Protein AF-A0A6C0LCC0-F1 (afdb_monomer)

Foldseek 3Di:
DPDQQLQFAQAADDAQCLLVSQLCCLQQAWDQNLVVLVVLLVPDDCLFPLSVVSVCCNPPRGGADPPNLVSVVSCVQVPSQVSLCLVCLQPCFLSVDNSLPDNHYDHNLLPNVVVCLQSPFQEFEWEDDPLWIFRDLSVAKTWDPVPPDPDPDTDIDGDDDDLVVNVVSVPDGQKYKYWYDHDDPPPDDPSRTDDCPALVSQCSVVDQWGARPNFIKGQAKKKWWFALDPPQHIGIWMWGDDPNFIWIHRSAFLQDQDVVVPVPPDDVVCLVVQQEWEWDADPNAIWIAGPNPRDTHRDRDDSRDYPGYPDGRGQGTEGDRADLQDWQKWWADNNVSYTCSDPPDDVVVVCVVPVNTGMITSPDHIMMTMIGGPPDDDPVPPPDDPDPPPDDDDEPPQWDQRSNPRDTDGSCSSPPDDPDDDDPPDPPAPPQWDQDPVPRDTDGPVVVCVVSDDDDPDDDDDDDDDDDQDDDPPQWDQDPVPRDTDGPVVVVVVVVVVVD

Structure (mmCIF, N/CA/C/O backbone):
data_AF-A0A6C0LCC0-F1
#
_entry.id   AF-A0A6C0LCC0-F1
#
loop_
_atom_site.group_PDB
_atom_site.id
_atom_site.type_symbol
_atom_site.label_atom_id
_atom_site.label_alt_id
_atom_site.label_comp_id
_atom_site.label_asym_id
_atom_site.label_entity_id
_atom_site.label_seq_id
_atom_site.pdbx_PDB_ins_code
_atom_site.Cartn_x
_atom_site.Cartn_y
_atom_site.Cartn_z
_atom_site.occupancy
_atom_site.B_iso_or_equiv
_atom_site.auth_seq_id
_atom_site.auth_comp_id
_atom_site.auth_asym_id
_atom_site.auth_atom_id
_atom_site.pdbx_PDB_model_num
ATOM 1 N N . MET A 1 1 ? -13.113 -14.732 -23.086 1.00 36.09 1 MET A N 1
ATOM 2 C CA . MET A 1 1 ? -12.858 -13.287 -22.854 1.00 36.09 1 MET A CA 1
ATOM 3 C C . MET A 1 1 ? -11.711 -13.160 -21.862 1.00 36.09 1 MET A C 1
ATOM 5 O O . MET A 1 1 ? -11.847 -13.731 -20.789 1.00 36.09 1 MET A O 1
ATOM 9 N N . LYS A 1 2 ? -10.608 -12.465 -22.192 1.00 43.12 2 LYS A N 1
ATOM 10 C CA . LYS A 1 2 ? -9.570 -12.116 -21.194 1.00 43.12 2 LYS A CA 1
ATOM 11 C C . LYS A 1 2 ? -10.245 -11.460 -19.985 1.00 43.12 2 LYS A C 1
ATOM 13 O O . LYS A 1 2 ? -11.150 -10.639 -20.181 1.00 43.12 2 LYS A O 1
ATOM 18 N N . ASP A 1 3 ? -9.865 -11.841 -18.766 1.00 54.22 3 ASP A N 1
ATOM 19 C CA . ASP A 1 3 ? -10.411 -11.198 -17.572 1.00 54.22 3 ASP A CA 1
ATOM 20 C C . ASP A 1 3 ? -10.102 -9.693 -17.672 1.00 54.22 3 ASP A C 1
ATOM 22 O O . ASP A 1 3 ? -8.995 -9.289 -18.027 1.00 54.22 3 ASP A O 1
ATOM 26 N N . LYS A 1 4 ? -11.081 -8.824 -17.382 1.00 70.31 4 LYS A N 1
ATOM 27 C CA . LYS A 1 4 ? -10.839 -7.368 -17.393 1.00 70.31 4 LYS A CA 1
ATOM 28 C C . LYS A 1 4 ? -9.753 -6.979 -16.375 1.00 70.31 4 LYS A C 1
ATOM 30 O O . LYS A 1 4 ? -9.192 -5.895 -16.497 1.00 70.31 4 LYS A O 1
ATOM 35 N N . CYS A 1 5 ? -9.464 -7.840 -15.397 1.00 81.12 5 CYS A N 1
ATOM 36 C CA . CYS A 1 5 ? -8.416 -7.637 -14.402 1.00 81.12 5 CYS A CA 1
ATOM 37 C C . CYS A 1 5 ? -6.986 -7.708 -14.965 1.00 81.12 5 CYS A C 1
ATOM 39 O O . CYS A 1 5 ? -6.127 -6.980 -14.471 1.00 81.12 5 CYS A O 1
ATOM 41 N N . ASP A 1 6 ? -6.750 -8.445 -16.058 1.00 72.88 6 ASP A N 1
ATOM 42 C CA . ASP A 1 6 ? -5.450 -8.470 -16.759 1.00 72.88 6 ASP A CA 1
ATOM 43 C C . ASP A 1 6 ? -5.107 -7.096 -17.366 1.00 72.88 6 ASP A C 1
ATOM 45 O O . ASP A 1 6 ? -3.946 -6.742 -17.576 1.00 72.88 6 ASP A O 1
ATOM 49 N N . ASN A 1 7 ? -6.139 -6.282 -17.612 1.00 76.50 7 ASN A N 1
ATOM 50 C CA . ASN A 1 7 ? -6.012 -4.923 -18.122 1.00 76.50 7 ASN A CA 1
ATOM 51 C C . ASN A 1 7 ? -5.883 -3.874 -17.015 1.00 76.50 7 ASN A C 1
ATOM 53 O O . ASN A 1 7 ? -5.817 -2.690 -17.334 1.00 76.50 7 ASN A O 1
ATOM 57 N N . VAL A 1 8 ? -5.876 -4.232 -15.729 1.00 85.81 8 VAL A N 1
ATOM 58 C CA . VAL A 1 8 ? -5.634 -3.237 -14.675 1.00 85.81 8 VAL A CA 1
ATOM 59 C C . VAL A 1 8 ? -4.218 -2.684 -14.822 1.00 85.81 8 VAL A C 1
ATOM 61 O O . VAL A 1 8 ? -3.247 -3.422 -14.993 1.00 85.81 8 VAL A O 1
ATOM 64 N N . ILE A 1 9 ? -4.086 -1.359 -14.765 1.00 84.56 9 ILE A N 1
ATOM 65 C CA . ILE A 1 9 ? -2.783 -0.708 -14.846 1.00 84.56 9 ILE A CA 1
ATOM 66 C C . ILE A 1 9 ? -1.973 -1.058 -13.600 1.00 84.56 9 ILE A C 1
ATOM 68 O O . ILE A 1 9 ? -2.367 -0.779 -12.470 1.00 84.56 9 ILE A O 1
ATOM 72 N N . THR A 1 10 ? -0.787 -1.608 -13.820 1.00 85.50 10 THR A N 1
ATOM 73 C CA . THR A 1 10 ? 0.235 -1.770 -12.791 1.00 85.50 10 THR A CA 1
ATOM 74 C C . THR A 1 10 ? 1.180 -0.582 -12.801 1.00 85.50 10 THR A C 1
ATOM 76 O O . THR A 1 10 ? 1.552 -0.071 -13.856 1.00 85.50 10 THR A O 1
ATOM 79 N N . LEU A 1 11 ? 1.565 -0.107 -11.618 1.00 87.12 11 LEU A N 1
ATOM 80 C CA . LEU A 1 11 ? 2.478 1.024 -11.493 1.00 87.12 11 LEU A CA 1
ATOM 81 C C . LEU A 1 11 ? 3.928 0.578 -11.694 1.00 87.12 11 LEU A C 1
ATOM 83 O O . LEU A 1 11 ? 4.377 -0.416 -11.140 1.00 87.12 11 LEU A O 1
ATOM 87 N N . LYS A 1 12 ? 4.709 1.346 -12.443 1.00 79.25 12 LYS A N 1
ATOM 88 C CA . LYS A 1 12 ? 6.151 1.115 -12.530 1.00 79.25 12 LYS A CA 1
ATOM 89 C C . LYS A 1 12 ? 6.853 1.639 -11.282 1.00 79.25 12 LYS A C 1
ATOM 91 O O . LYS A 1 12 ? 6.587 2.760 -10.834 1.00 79.25 12 LYS A O 1
ATOM 96 N N . GLN A 1 13 ? 7.759 0.847 -10.716 1.00 77.62 13 GLN A N 1
ATOM 97 C CA . GLN A 1 13 ? 8.659 1.337 -9.680 1.00 77.62 13 GLN A CA 1
ATOM 98 C C . GLN A 1 13 ? 9.758 2.208 -10.285 1.00 77.62 13 GLN A C 1
ATOM 100 O O . GLN A 1 13 ? 10.391 1.857 -11.278 1.00 77.62 13 GLN A O 1
ATOM 105 N N . TYR A 1 14 ? 10.024 3.323 -9.612 1.00 70.25 14 TYR A N 1
ATOM 106 C CA . TYR A 1 14 ? 11.145 4.206 -9.893 1.00 70.25 14 TYR A CA 1
ATOM 107 C C . TYR A 1 14 ? 11.993 4.358 -8.627 1.00 70.25 14 TYR A C 1
ATOM 109 O O . TYR A 1 14 ? 11.466 4.610 -7.544 1.00 70.25 14 TYR A O 1
ATOM 117 N N . GLY A 1 15 ? 13.303 4.122 -8.726 1.00 72.31 15 GLY A N 1
ATOM 118 C CA . GLY A 1 15 ? 14.203 4.202 -7.573 1.00 72.31 15 GLY A CA 1
ATOM 119 C C . GLY A 1 15 ? 13.712 3.408 -6.339 1.00 72.31 15 GLY A C 1
ATOM 120 O O . GLY A 1 15 ? 13.096 2.345 -6.479 1.00 72.31 15 GLY A O 1
ATOM 121 N N . PRO A 1 16 ? 13.952 3.903 -5.109 1.00 79.56 16 PRO A N 1
ATOM 122 C CA . PRO A 1 16 ? 13.599 3.220 -3.861 1.00 79.56 16 PRO A CA 1
ATOM 123 C C . PRO A 1 16 ? 12.143 3.494 -3.418 1.00 79.56 16 PRO A C 1
ATOM 125 O O . PRO A 1 16 ? 11.884 3.820 -2.255 1.00 79.56 16 PRO A O 1
ATOM 128 N N . THR A 1 17 ? 11.178 3.411 -4.342 1.00 87.06 17 THR A N 1
ATOM 129 C CA . THR A 1 17 ? 9.757 3.729 -4.079 1.00 87.06 17 THR A CA 1
ATOM 130 C C . THR A 1 17 ? 8.832 2.516 -3.984 1.00 87.06 17 THR A C 1
ATOM 132 O O . THR A 1 17 ? 7.634 2.707 -3.795 1.00 87.06 17 THR A O 1
ATOM 135 N N . CYS A 1 18 ? 9.355 1.282 -4.018 1.00 90.56 18 CYS A N 1
ATOM 136 C CA . CYS A 1 18 ? 8.565 0.042 -3.918 1.00 90.56 18 CYS A CA 1
ATOM 137 C C . CYS A 1 18 ? 7.490 0.080 -2.817 1.00 90.56 18 CYS A C 1
ATOM 139 O O . CYS A 1 18 ? 6.323 -0.207 -3.063 1.00 90.56 18 CYS A O 1
ATOM 141 N N . TRP A 1 19 ? 7.870 0.542 -1.625 1.00 93.50 19 TRP A N 1
ATOM 142 C CA . TRP A 1 19 ? 7.002 0.707 -0.459 1.00 93.50 19 TRP A CA 1
ATOM 143 C C . TRP A 1 19 ? 5.827 1.667 -0.672 1.00 93.50 19 TRP A C 1
ATOM 145 O O . TRP A 1 19 ? 4.799 1.537 -0.016 1.00 93.50 19 TRP A O 1
ATOM 155 N N . PHE A 1 20 ? 5.986 2.676 -1.528 1.00 95.81 20 PHE A N 1
ATOM 156 C CA . PHE A 1 20 ? 4.935 3.638 -1.833 1.00 95.81 20 PHE A CA 1
ATOM 157 C C . PHE A 1 20 ? 4.087 3.156 -3.004 1.00 95.81 20 PHE A C 1
ATOM 159 O O . PHE A 1 20 ? 2.871 3.326 -2.988 1.00 95.81 20 PHE A O 1
ATOM 166 N N . ASN A 1 21 ? 4.700 2.492 -3.981 1.00 94.94 21 ASN A N 1
ATOM 167 C CA . ASN A 1 21 ? 3.979 1.827 -5.054 1.00 94.94 21 ASN A CA 1
ATOM 168 C C . ASN A 1 21 ? 3.008 0.769 -4.521 1.00 94.94 21 ASN A C 1
ATOM 170 O O . ASN A 1 21 ? 1.853 0.755 -4.937 1.00 94.94 21 ASN A O 1
ATOM 174 N N . SER A 1 22 ? 3.441 -0.072 -3.575 1.00 97.25 22 SER A N 1
ATOM 175 C CA . SER A 1 22 ? 2.567 -1.069 -2.947 1.00 97.25 22 SER A CA 1
ATOM 176 C C . SER A 1 22 ? 1.389 -0.418 -2.213 1.00 97.25 22 SER A C 1
ATOM 178 O O . SER A 1 22 ? 0.264 -0.901 -2.320 1.00 97.25 22 SER A O 1
ATOM 180 N N . ILE A 1 23 ? 1.601 0.740 -1.567 1.00 98.44 23 ILE A N 1
ATOM 181 C CA . ILE A 1 23 ? 0.514 1.559 -1.002 1.00 98.44 23 ILE A CA 1
ATOM 182 C C . ILE A 1 23 ? -0.441 2.034 -2.094 1.00 98.44 23 ILE A C 1
ATOM 184 O O . ILE A 1 23 ? -1.647 1.908 -1.926 1.00 98.44 23 ILE A O 1
ATOM 188 N N . LEU A 1 24 ? 0.059 2.602 -3.194 1.00 97.81 24 LEU A N 1
ATOM 189 C CA . LEU A 1 24 ? -0.808 3.100 -4.264 1.00 97.81 24 LEU A CA 1
ATOM 190 C C . LEU A 1 24 ? -1.657 1.976 -4.868 1.00 97.81 24 LEU A C 1
ATOM 192 O O . LEU A 1 24 ? -2.845 2.193 -5.092 1.00 97.81 24 LEU A O 1
ATOM 196 N N . MET A 1 25 ? -1.082 0.788 -5.068 1.00 97.62 25 MET A N 1
ATOM 197 C CA . MET A 1 25 ? -1.811 -0.378 -5.575 1.00 97.62 25 MET A CA 1
ATOM 198 C C . MET A 1 25 ? -2.882 -0.856 -4.593 1.00 97.62 25 MET A C 1
ATOM 200 O O . MET A 1 25 ? -4.041 -0.988 -4.977 1.00 97.62 25 MET A O 1
ATOM 204 N N . ALA A 1 26 ? -2.536 -1.025 -3.316 1.00 98.38 26 ALA A N 1
ATOM 205 C CA . ALA A 1 26 ? -3.500 -1.434 -2.298 1.00 98.38 26 ALA A CA 1
ATOM 206 C C . ALA A 1 26 ? -4.643 -0.413 -2.132 1.00 98.38 26 ALA A C 1
ATOM 208 O O . ALA A 1 26 ? -5.805 -0.782 -2.046 1.00 98.38 26 ALA A O 1
ATOM 209 N N . VAL A 1 27 ? -4.323 0.885 -2.138 1.00 98.25 27 VAL A N 1
ATOM 210 C CA . VAL A 1 27 ? -5.282 1.955 -1.829 1.00 98.25 27 VAL A CA 1
ATOM 211 C C . VAL A 1 27 ? -6.156 2.343 -3.028 1.00 98.25 27 VAL A C 1
ATOM 213 O O . VAL A 1 27 ? -7.341 2.604 -2.850 1.00 98.25 27 VAL A O 1
ATOM 216 N N . LEU A 1 28 ? -5.595 2.453 -4.240 1.00 97.44 28 LEU A N 1
ATOM 217 C CA . LEU A 1 28 ? -6.297 3.026 -5.405 1.00 97.44 28 LEU A CA 1
ATOM 218 C C . LEU A 1 28 ? -6.806 1.979 -6.409 1.00 97.44 28 LEU A C 1
ATOM 220 O O . LEU A 1 28 ? -7.684 2.308 -7.218 1.00 97.44 28 LEU A O 1
ATOM 224 N N . TYR A 1 29 ? -6.248 0.763 -6.381 1.00 96.56 29 TYR A N 1
ATOM 225 C CA . TYR A 1 29 ? -6.509 -0.277 -7.383 1.00 96.56 29 TYR A CA 1
ATOM 226 C C . TYR A 1 29 ? -7.214 -1.516 -6.822 1.00 96.56 29 TYR A C 1
ATOM 228 O O . TYR A 1 29 ? -7.950 -2.146 -7.574 1.00 96.56 29 TYR A O 1
ATOM 236 N N . SER A 1 30 ? -7.051 -1.851 -5.539 1.00 97.50 30 SER A N 1
ATOM 237 C CA . SER A 1 30 ? -7.805 -2.960 -4.938 1.00 97.50 30 SER A CA 1
ATOM 238 C C . SER A 1 30 ? -9.295 -2.628 -4.818 1.00 97.50 30 SER A C 1
ATOM 240 O O . SER A 1 30 ? -9.642 -1.487 -4.501 1.00 97.50 30 SER A O 1
ATOM 242 N N . ASP A 1 31 ? -10.160 -3.606 -5.090 1.00 94.62 31 ASP A N 1
ATOM 243 C CA . ASP A 1 31 ? -11.609 -3.439 -5.262 1.00 94.62 31 ASP A CA 1
ATOM 244 C C . ASP A 1 31 ? -12.294 -2.564 -4.204 1.00 94.62 31 ASP A C 1
ATOM 246 O O . ASP A 1 31 ? -12.880 -1.530 -4.536 1.00 94.62 31 ASP A O 1
ATOM 250 N N . GLU A 1 32 ? -12.259 -2.960 -2.933 1.00 97.06 32 GLU A N 1
ATOM 251 C CA . GLU A 1 32 ? -13.067 -2.325 -1.889 1.00 97.06 32 GLU A CA 1
ATOM 252 C C . GLU A 1 32 ? -12.487 -0.976 -1.478 1.00 97.06 32 GLU A C 1
ATOM 254 O O . GLU A 1 32 ? -13.218 0.009 -1.327 1.00 97.06 32 GLU A O 1
ATOM 259 N N . SER A 1 33 ? -11.158 -0.882 -1.404 1.00 98.06 33 SER A N 1
ATOM 260 C CA . SER A 1 33 ? -10.467 0.392 -1.176 1.00 98.06 33 SER A CA 1
ATOM 261 C C . SER A 1 33 ? -10.805 1.401 -2.269 1.00 98.06 33 SER A C 1
ATOM 263 O O . SER A 1 33 ? -11.148 2.556 -1.998 1.00 98.06 33 SER A O 1
ATOM 265 N N . ARG A 1 34 ? -10.799 0.949 -3.523 1.00 96.75 34 ARG A N 1
ATOM 266 C CA . ARG A 1 34 ? -11.161 1.753 -4.685 1.00 96.75 34 ARG A CA 1
ATOM 267 C C . ARG A 1 34 ? -12.626 2.188 -4.654 1.00 96.75 34 ARG A C 1
ATOM 269 O O . ARG A 1 34 ? -12.894 3.374 -4.861 1.00 96.75 34 ARG A O 1
ATOM 276 N N . LYS A 1 35 ? -13.569 1.278 -4.378 1.00 95.94 35 LYS A N 1
ATOM 277 C CA . LYS A 1 35 ? -15.008 1.586 -4.241 1.00 95.94 35 LYS A CA 1
ATOM 278 C C . LYS A 1 35 ? -15.245 2.641 -3.157 1.00 95.94 35 LYS A C 1
ATOM 280 O O . LYS A 1 35 ? -15.912 3.651 -3.409 1.00 95.94 35 LYS A O 1
ATOM 285 N N . LEU A 1 36 ? -14.631 2.464 -1.985 1.00 97.31 36 LEU A N 1
ATOM 286 C CA . LEU A 1 36 ? -14.666 3.431 -0.888 1.00 97.31 36 LEU A CA 1
ATOM 287 C C . LEU A 1 36 ? -14.167 4.806 -1.350 1.00 97.31 36 LEU A C 1
ATOM 289 O O . LEU A 1 36 ? -14.837 5.824 -1.144 1.00 97.31 36 LEU A O 1
ATOM 293 N N . LEU A 1 37 ? -13.001 4.859 -1.993 1.00 97.44 37 LEU A N 1
ATOM 294 C CA . LEU A 1 37 ? -12.388 6.123 -2.387 1.00 97.44 37 LEU A CA 1
ATOM 295 C C . LEU A 1 37 ? -13.106 6.816 -3.543 1.00 97.44 37 LEU A C 1
ATOM 297 O O . LEU A 1 37 ? -13.138 8.042 -3.545 1.00 97.44 37 LEU A O 1
ATOM 301 N N . LEU A 1 38 ? -13.744 6.090 -4.465 1.00 95.94 38 LEU A N 1
ATOM 302 C CA . LEU A 1 38 ? -14.603 6.684 -5.499 1.00 95.94 38 LEU A CA 1
ATOM 303 C C . LEU A 1 38 ? -15.810 7.406 -4.878 1.00 95.94 38 LEU A C 1
ATOM 305 O O . LEU A 1 38 ? -16.223 8.466 -5.348 1.00 95.94 38 LEU A O 1
ATOM 309 N N . LYS A 1 39 ? -16.357 6.889 -3.768 1.00 95.44 39 LYS A N 1
ATOM 310 C CA . LYS A 1 39 ? -17.403 7.592 -3.006 1.00 95.44 39 LYS A CA 1
ATOM 311 C C . LYS A 1 39 ? -16.845 8.845 -2.323 1.00 95.44 39 LYS A C 1
ATOM 313 O O . LYS A 1 39 ? -17.472 9.904 -2.378 1.00 95.44 39 LYS A O 1
ATOM 318 N N . LYS A 1 40 ? -15.673 8.747 -1.685 1.00 95.12 40 LYS A N 1
ATOM 319 C CA . LYS A 1 40 ? -15.051 9.870 -0.955 1.00 95.12 40 LYS A CA 1
ATOM 320 C C . LYS A 1 40 ? -14.512 10.959 -1.900 1.00 95.12 40 LYS A C 1
ATOM 322 O O . LYS A 1 40 ? -14.563 12.137 -1.539 1.00 95.12 40 LYS A O 1
ATOM 327 N N . SER A 1 41 ? -14.072 10.606 -3.114 1.00 94.94 41 SER A N 1
ATOM 328 C CA . SER A 1 41 ? -13.473 11.527 -4.098 1.00 94.94 41 SER A CA 1
ATOM 329 C C . SER A 1 41 ? -14.426 12.607 -4.607 1.00 94.94 41 SER A C 1
ATOM 331 O O . SER A 1 41 ? -13.982 13.662 -5.076 1.00 94.94 41 SER A O 1
ATOM 333 N N . LYS A 1 42 ? -15.739 12.400 -4.452 1.00 93.25 42 LYS A N 1
ATOM 334 C CA . LYS A 1 42 ? -16.774 13.408 -4.727 1.00 93.25 42 LYS A CA 1
ATOM 335 C C . LYS A 1 42 ? -16.580 14.683 -3.901 1.00 93.25 42 LYS A C 1
ATOM 337 O O . LYS A 1 42 ? -16.867 15.765 -4.393 1.00 93.25 42 LYS A O 1
ATOM 342 N N . LYS A 1 43 ? -16.034 14.566 -2.684 1.00 91.81 43 LYS A N 1
ATOM 343 C CA . LYS A 1 43 ? -15.774 15.698 -1.775 1.00 91.81 43 LYS A CA 1
ATOM 344 C C . LYS A 1 43 ? -14.347 16.256 -1.881 1.00 91.81 43 LYS A C 1
ATOM 346 O O . LYS A 1 43 ? -13.991 17.168 -1.138 1.00 91.81 43 LYS A O 1
ATOM 351 N N . TRP A 1 44 ? -13.489 15.699 -2.740 1.00 91.00 44 TRP A N 1
ATOM 352 C CA . TRP A 1 44 ? -12.103 16.163 -2.848 1.00 91.00 44 TRP A CA 1
ATOM 353 C C . TRP A 1 44 ? -12.014 17.487 -3.608 1.00 91.00 44 TRP A C 1
ATOM 355 O O . TRP A 1 44 ? -12.645 17.678 -4.646 1.00 91.00 44 TRP A O 1
ATOM 365 N N . ASN A 1 45 ? -11.172 18.394 -3.113 1.00 85.38 45 ASN A N 1
ATOM 366 C CA . ASN A 1 45 ? -10.976 19.694 -3.736 1.00 85.38 45 ASN A CA 1
ATOM 367 C C . ASN A 1 45 ? -9.976 19.609 -4.900 1.00 85.38 45 ASN A C 1
ATOM 369 O O . ASN A 1 45 ? -8.761 19.589 -4.696 1.00 85.38 45 ASN A O 1
ATOM 373 N N . ASN A 1 46 ? -10.495 19.629 -6.127 1.00 83.06 46 ASN A N 1
ATOM 374 C CA . ASN A 1 46 ? -9.709 19.537 -7.360 1.00 83.06 46 ASN A CA 1
ATOM 375 C C . ASN A 1 46 ? -8.808 20.756 -7.642 1.00 83.06 46 ASN A C 1
ATOM 377 O O . ASN A 1 46 ? -7.951 20.677 -8.524 1.00 83.06 46 ASN A O 1
ATOM 381 N N . LYS A 1 47 ? -8.944 21.867 -6.899 1.00 84.75 47 LYS A N 1
ATOM 382 C CA . LYS A 1 47 ? -7.995 22.996 -6.970 1.00 84.75 47 LYS A CA 1
ATOM 383 C C . LYS A 1 47 ? -6.642 22.643 -6.334 1.00 84.75 47 LYS A C 1
ATOM 385 O O . LYS A 1 47 ? -5.634 23.291 -6.615 1.00 84.75 47 LYS A O 1
ATOM 390 N N . ILE A 1 48 ? -6.598 21.613 -5.485 1.00 84.00 48 ILE A N 1
ATOM 391 C CA . ILE A 1 48 ? -5.373 21.103 -4.865 1.00 84.00 48 ILE A CA 1
ATOM 392 C C . ILE A 1 48 ? -4.777 20.016 -5.763 1.00 84.00 48 ILE A C 1
ATOM 394 O O . ILE A 1 48 ? -5.404 18.984 -6.014 1.00 84.00 48 ILE A O 1
ATOM 398 N N . LEU A 1 49 ? -3.529 20.217 -6.194 1.00 85.38 49 LEU A N 1
ATOM 399 C CA . LEU A 1 49 ? -2.888 19.365 -7.197 1.00 85.38 49 LEU A CA 1
ATOM 400 C C . LEU A 1 49 ? -2.834 17.881 -6.805 1.00 85.38 49 LEU A C 1
ATOM 402 O O . LEU A 1 49 ? -3.165 17.038 -7.628 1.00 85.38 49 LEU A O 1
ATOM 406 N N . ILE A 1 50 ? -2.484 17.547 -5.555 1.00 91.19 50 ILE A N 1
ATOM 407 C CA . ILE A 1 50 ? -2.427 16.140 -5.120 1.00 91.19 50 ILE A CA 1
ATOM 408 C C . ILE A 1 50 ? -3.795 15.449 -5.210 1.00 91.19 50 ILE A C 1
ATOM 410 O O . ILE A 1 50 ? -3.867 14.313 -5.668 1.00 91.19 50 ILE A O 1
ATOM 414 N N . PHE A 1 51 ? -4.887 16.132 -4.849 1.00 90.81 51 PHE A N 1
ATOM 415 C CA . PHE A 1 51 ? -6.231 15.566 -4.966 1.00 90.81 51 PHE A CA 1
ATOM 416 C C . PHE A 1 51 ? -6.657 15.430 -6.421 1.00 90.81 51 PHE A C 1
ATOM 418 O O . PHE A 1 51 ? -7.174 14.382 -6.789 1.00 90.81 51 PHE A O 1
ATOM 425 N N . LYS A 1 52 ? -6.369 16.430 -7.264 1.00 89.56 52 LYS A N 1
ATOM 426 C CA . LYS A 1 52 ? -6.609 16.344 -8.710 1.00 89.56 52 LYS A CA 1
ATOM 427 C C . LYS A 1 52 ? -5.872 15.153 -9.332 1.00 89.56 52 LYS A C 1
ATOM 429 O O . LYS A 1 52 ? -6.477 14.381 -10.068 1.00 89.56 52 LYS A O 1
ATOM 434 N N . THR A 1 53 ? -4.589 14.979 -9.010 1.00 91.19 53 THR A N 1
ATOM 435 C CA . THR A 1 53 ? -3.761 13.878 -9.519 1.00 91.19 53 THR A CA 1
ATOM 436 C C . THR A 1 53 ? -4.281 12.518 -9.058 1.00 91.19 53 THR A C 1
ATOM 438 O O . THR A 1 53 ? -4.474 11.635 -9.889 1.00 91.19 53 THR A O 1
ATOM 441 N N . LEU A 1 54 ? -4.545 12.341 -7.758 1.00 95.00 54 LEU A N 1
ATOM 442 C CA . LEU A 1 54 ? -5.044 11.068 -7.227 1.00 95.00 54 LEU A CA 1
ATOM 443 C C . LEU A 1 54 ? -6.459 10.757 -7.722 1.00 95.00 54 LEU A C 1
ATOM 445 O O . LEU A 1 54 ? -6.743 9.603 -8.020 1.00 95.00 54 LEU A O 1
ATOM 449 N N . LYS A 1 55 ? -7.322 11.769 -7.875 1.00 93.88 55 LYS A N 1
ATOM 450 C CA . LYS A 1 55 ? -8.661 11.608 -8.454 1.00 93.88 55 LYS A CA 1
ATOM 451 C C . LYS A 1 55 ? -8.592 11.184 -9.914 1.00 93.88 55 LYS A C 1
ATOM 453 O O . LYS A 1 55 ? -9.316 10.282 -10.302 1.00 93.88 55 LYS A O 1
ATOM 458 N N . HIS A 1 56 ? -7.691 11.769 -10.704 1.00 90.75 56 HIS A N 1
ATOM 459 C CA . HIS A 1 56 ? -7.489 11.350 -12.091 1.00 90.75 56 HIS A CA 1
ATOM 460 C C . HIS A 1 56 ? -6.984 9.905 -12.184 1.00 90.75 56 HIS A C 1
ATOM 462 O O . HIS A 1 56 ? -7.511 9.136 -12.981 1.00 90.75 56 HIS A O 1
ATOM 468 N N . ILE A 1 57 ? -6.014 9.513 -11.346 1.00 92.56 57 ILE A N 1
ATOM 469 C CA . ILE A 1 57 ? -5.549 8.118 -11.292 1.00 92.56 57 ILE A CA 1
ATOM 470 C C . ILE A 1 57 ? -6.716 7.193 -10.943 1.00 92.56 57 ILE A C 1
ATOM 472 O O . ILE A 1 57 ? -6.992 6.236 -11.662 1.00 92.56 57 ILE A O 1
ATOM 476 N N . LEU A 1 58 ? -7.443 7.536 -9.877 1.00 93.56 58 LEU A N 1
ATOM 477 C CA . LEU A 1 58 ? -8.590 6.779 -9.409 1.00 93.56 58 LEU A CA 1
ATOM 478 C C . LEU A 1 58 ? -9.668 6.676 -10.497 1.00 93.56 58 LEU A C 1
ATOM 480 O O . LEU A 1 58 ? -10.132 5.589 -10.767 1.00 93.56 58 LEU A O 1
ATOM 484 N N . GLU A 1 59 ? -10.075 7.740 -11.172 1.00 88.69 59 GLU A N 1
ATOM 485 C CA . GLU A 1 59 ? -11.236 7.689 -12.075 1.00 88.69 59 GLU A CA 1
ATOM 486 C C . GLU A 1 59 ? -10.893 7.268 -13.505 1.00 88.69 59 GLU A C 1
ATOM 488 O O . GLU A 1 59 ? -11.745 6.709 -14.192 1.00 88.69 59 GLU A O 1
ATOM 493 N N . LYS A 1 60 ? -9.672 7.552 -13.971 1.00 85.25 60 LYS A N 1
ATOM 494 C CA . LYS A 1 60 ? -9.314 7.472 -15.395 1.00 85.25 60 LYS A CA 1
ATOM 495 C C . LYS A 1 60 ? -8.146 6.543 -15.703 1.00 85.25 60 LYS A C 1
ATOM 497 O O . LYS A 1 60 ? -7.968 6.214 -16.868 1.00 85.25 60 LYS A O 1
ATOM 502 N N . LYS A 1 61 ? -7.365 6.114 -14.705 1.00 87.00 61 LYS A N 1
ATOM 503 C CA . LYS A 1 61 ? -6.186 5.251 -14.900 1.00 87.00 61 LYS A CA 1
ATOM 504 C C . LYS A 1 61 ? -6.272 3.951 -14.105 1.00 87.00 61 LYS A C 1
ATOM 506 O O . LYS A 1 61 ? -5.306 3.538 -13.479 1.00 87.00 61 LYS A O 1
ATOM 511 N N . TYR A 1 62 ? -7.444 3.318 -14.128 1.00 86.94 62 TYR A N 1
ATOM 512 C CA . TYR A 1 62 ? -7.640 2.002 -13.519 1.00 86.94 62 TYR A CA 1
ATOM 513 C C . TYR A 1 62 ? -7.373 0.866 -14.504 1.00 86.94 62 TYR A C 1
ATOM 515 O O . TYR A 1 62 ? -6.528 0.019 -14.240 1.00 86.94 62 TYR A O 1
ATOM 523 N N . PHE A 1 63 ? -8.048 0.887 -15.654 1.00 81.06 63 PHE A N 1
ATOM 524 C CA . PHE A 1 63 ? -7.790 -0.035 -16.754 1.00 81.06 63 PHE A CA 1
ATOM 525 C C . PHE A 1 63 ? -6.894 0.615 -17.801 1.00 81.06 63 PHE A C 1
ATOM 527 O O . PHE A 1 63 ? -6.964 1.826 -18.022 1.00 81.06 63 PHE A O 1
ATOM 534 N N . ARG A 1 64 ? -6.089 -0.214 -18.459 1.00 70.62 64 ARG A N 1
ATOM 535 C CA . ARG A 1 64 ? -5.375 0.118 -19.681 1.00 70.62 64 ARG A CA 1
ATOM 536 C C . ARG A 1 64 ? -6.395 0.399 -20.776 1.00 70.62 64 ARG A C 1
ATOM 538 O O . ARG A 1 64 ? -7.401 -0.298 -20.918 1.00 70.62 64 ARG A O 1
ATOM 545 N N . SER A 1 65 ? -6.123 1.442 -21.532 1.00 64.81 65 SER A N 1
ATOM 546 C CA . SER A 1 65 ? -6.739 1.708 -22.817 1.00 64.81 65 SER A CA 1
ATOM 547 C C . SER A 1 65 ? -6.208 0.725 -23.866 1.00 64.81 65 SER A C 1
ATOM 549 O O . SER A 1 65 ? -5.272 -0.037 -23.619 1.00 64.81 65 SER A O 1
ATOM 551 N N . SER A 1 66 ? -6.782 0.765 -25.068 1.00 60.09 66 SER A N 1
ATOM 552 C CA . SER A 1 66 ? -6.247 0.033 -26.224 1.00 60.09 66 SER A CA 1
ATOM 553 C C . SER A 1 66 ? -4.813 0.442 -26.573 1.00 60.09 66 SER A C 1
ATOM 555 O O . SER A 1 66 ? -4.082 -0.344 -27.169 1.00 60.09 66 SER A O 1
ATOM 557 N N . ASN A 1 67 ? -4.388 1.646 -26.176 1.00 59.69 67 ASN A N 1
ATOM 558 C CA . ASN A 1 67 ? -3.023 2.118 -26.336 1.00 59.69 67 ASN A CA 1
ATOM 559 C C . ASN A 1 67 ? -2.298 2.116 -24.982 1.00 59.69 67 ASN A C 1
ATOM 561 O O . ASN A 1 67 ? -2.249 3.119 -24.266 1.00 59.69 67 ASN A O 1
ATOM 565 N N . ILE A 1 68 ? -1.689 0.972 -24.666 1.00 55.66 68 ILE A N 1
ATOM 566 C CA . ILE A 1 68 ? -0.909 0.760 -23.440 1.00 55.66 68 ILE A CA 1
ATOM 567 C C . ILE A 1 68 ? 0.196 1.815 -23.238 1.00 55.66 68 ILE A C 1
ATOM 569 O O . ILE A 1 68 ? 0.489 2.195 -22.105 1.00 55.66 68 ILE A O 1
ATOM 573 N N . TYR A 1 69 ? 0.778 2.349 -24.314 1.00 56.69 69 TYR A N 1
ATOM 574 C CA . TYR A 1 69 ? 1.853 3.340 -24.246 1.00 56.69 69 TYR A CA 1
ATOM 575 C C . TYR A 1 69 ? 1.357 4.696 -23.740 1.00 56.69 69 TYR A C 1
ATOM 577 O O . TYR A 1 69 ? 1.986 5.289 -22.865 1.00 56.69 69 TYR A O 1
ATOM 585 N N . ASN A 1 70 ? 0.192 5.155 -24.208 1.00 58.16 70 ASN A N 1
ATOM 586 C CA . ASN A 1 70 ? -0.424 6.398 -23.726 1.00 58.16 70 ASN A CA 1
ATOM 587 C C . ASN A 1 70 ? -0.745 6.341 -22.226 1.00 58.16 70 ASN A C 1
ATOM 589 O O . ASN A 1 70 ? -0.736 7.363 -21.531 1.00 58.16 70 ASN A O 1
ATOM 593 N N . ASP A 1 71 ? -1.041 5.150 -21.705 1.00 61.88 71 ASP A N 1
ATOM 594 C CA . ASP A 1 71 ? -1.252 4.976 -20.274 1.00 61.88 71 ASP A CA 1
ATOM 595 C C . ASP A 1 71 ? 0.034 5.152 -19.481 1.00 61.88 71 ASP A C 1
ATOM 597 O O . ASP A 1 71 ? 0.020 5.850 -18.463 1.00 61.88 71 ASP A O 1
ATOM 601 N N . TYR A 1 72 ? 1.148 4.611 -19.970 1.00 70.44 72 TYR A N 1
ATOM 602 C CA . TYR A 1 72 ? 2.438 4.743 -19.301 1.00 70.44 72 TYR A CA 1
ATOM 603 C C . TYR A 1 72 ? 3.115 6.101 -19.526 1.00 70.44 72 TYR A C 1
ATOM 605 O O . TYR A 1 72 ? 3.769 6.572 -18.600 1.00 70.44 72 TYR A O 1
ATOM 613 N N . GLU A 1 73 ? 2.835 6.827 -20.617 1.00 66.31 73 GLU A N 1
ATOM 614 C CA . GLU A 1 73 ? 3.294 8.220 -20.797 1.00 66.31 73 GLU A CA 1
ATOM 615 C C . GLU A 1 73 ? 2.814 9.122 -19.643 1.00 66.31 73 GLU A C 1
ATOM 617 O O . GLU A 1 73 ? 3.534 9.999 -19.148 1.00 66.31 73 GLU A O 1
ATOM 622 N N . TYR A 1 74 ? 1.586 8.891 -19.163 1.00 71.12 74 TYR A N 1
ATOM 623 C CA . TYR A 1 74 ? 1.068 9.590 -17.991 1.00 71.12 74 TYR A CA 1
ATOM 624 C C . TYR A 1 74 ? 1.871 9.247 -16.728 1.00 71.12 74 TYR A C 1
ATOM 626 O O . TYR A 1 74 ? 2.246 10.153 -15.979 1.00 71.12 74 TYR A O 1
ATOM 634 N N . PHE A 1 75 ? 2.164 7.968 -16.484 1.00 75.19 75 PHE A N 1
ATOM 635 C CA . PHE A 1 75 ? 2.902 7.524 -15.293 1.00 75.19 75 PHE A CA 1
ATOM 636 C C . PHE A 1 75 ? 4.403 7.827 -15.347 1.00 75.19 75 PHE A C 1
ATOM 638 O O . PHE A 1 75 ? 5.032 7.974 -14.298 1.00 75.19 75 PHE A O 1
ATOM 645 N N . ASP A 1 76 ? 4.960 8.044 -16.534 1.00 69.38 76 ASP A N 1
ATOM 646 C CA . ASP A 1 76 ? 6.325 8.532 -16.713 1.00 69.38 76 ASP A CA 1
ATOM 647 C C . ASP A 1 76 ? 6.473 9.990 -16.269 1.00 69.38 76 ASP A C 1
ATOM 649 O O . ASP A 1 76 ? 7.541 10.383 -15.789 1.00 69.38 76 ASP A O 1
ATOM 653 N N . LYS A 1 77 ? 5.387 10.773 -16.347 1.00 73.81 77 LYS A N 1
ATOM 654 C CA . LYS A 1 77 ? 5.293 12.138 -15.799 1.00 73.81 77 LYS A CA 1
ATOM 655 C C . LYS A 1 77 ? 4.861 12.130 -14.331 1.00 73.81 77 LYS A C 1
ATOM 657 O O . LYS A 1 77 ? 5.419 12.854 -13.505 1.00 73.81 77 LYS A O 1
ATOM 662 N N . ILE A 1 78 ? 3.873 11.307 -13.989 1.00 80.06 78 ILE A N 1
ATOM 663 C CA . ILE A 1 78 ? 3.283 11.185 -12.651 1.00 80.06 78 ILE A CA 1
ATOM 664 C C . ILE A 1 78 ? 3.888 9.978 -11.929 1.00 80.06 78 ILE A C 1
ATOM 666 O O . ILE A 1 78 ? 3.206 9.034 -11.533 1.00 80.06 78 ILE A O 1
ATOM 670 N N . ARG A 1 79 ? 5.210 10.031 -11.746 1.00 84.50 79 ARG A N 1
ATOM 671 C CA . ARG A 1 79 ? 5.964 8.993 -11.035 1.00 84.50 79 ARG A CA 1
ATOM 672 C C . ARG A 1 79 ? 5.608 8.958 -9.539 1.00 84.50 79 ARG A C 1
ATOM 674 O O . ARG A 1 79 ? 5.177 9.979 -8.984 1.00 84.50 79 ARG A O 1
ATOM 681 N N . PRO A 1 80 ? 5.858 7.843 -8.835 1.00 88.31 80 PRO A N 1
ATOM 682 C CA . PRO A 1 80 ? 5.729 7.765 -7.378 1.00 88.31 80 PRO A CA 1
ATOM 683 C C . PRO A 1 80 ? 6.451 8.912 -6.645 1.00 88.31 80 PRO A C 1
ATOM 685 O O . PRO A 1 80 ? 5.893 9.515 -5.727 1.00 88.31 80 PRO A O 1
ATOM 688 N N . GLU A 1 81 ? 7.645 9.305 -7.095 1.00 85.81 81 GLU A N 1
ATOM 689 C CA . GLU A 1 81 ? 8.415 10.433 -6.557 1.00 85.81 81 GLU A CA 1
ATOM 690 C C . GLU A 1 81 ? 7.716 11.775 -6.768 1.00 85.81 81 GLU A C 1
ATOM 692 O O . GLU A 1 81 ? 7.782 12.646 -5.901 1.00 85.81 81 GLU A O 1
ATOM 697 N N . TYR A 1 82 ? 7.021 11.960 -7.892 1.00 87.38 82 TYR A N 1
ATOM 698 C CA . TYR A 1 82 ? 6.226 13.163 -8.115 1.00 87.38 82 TYR A CA 1
ATOM 699 C C . TYR A 1 82 ? 5.107 13.255 -7.074 1.00 87.38 82 TYR A C 1
ATOM 701 O O . TYR A 1 82 ? 4.944 14.292 -6.427 1.00 87.38 82 TYR A O 1
ATOM 709 N N . ILE A 1 83 ? 4.369 12.161 -6.863 1.00 92.81 83 ILE A N 1
ATOM 710 C CA . ILE A 1 83 ? 3.275 12.100 -5.884 1.00 92.81 83 ILE A CA 1
ATOM 711 C C . ILE A 1 83 ? 3.820 12.334 -4.466 1.00 92.81 83 ILE A C 1
ATOM 713 O O . ILE A 1 83 ? 3.266 13.149 -3.724 1.00 92.81 83 ILE A O 1
ATOM 717 N N . LEU A 1 84 ? 4.944 11.706 -4.106 1.00 92.06 84 LEU A N 1
ATOM 718 C CA . LEU A 1 84 ? 5.630 11.927 -2.828 1.00 92.06 84 LEU A CA 1
ATOM 719 C C . LEU A 1 84 ? 6.069 13.387 -2.651 1.00 92.06 84 LEU A C 1
ATOM 721 O O . LEU A 1 84 ? 5.872 13.954 -1.576 1.00 92.06 84 LEU A O 1
ATOM 725 N N . GLU A 1 85 ? 6.592 14.038 -3.697 1.00 89.31 85 GLU A N 1
ATOM 726 C CA . GLU A 1 85 ? 6.926 15.468 -3.660 1.00 89.31 85 GLU A CA 1
ATOM 727 C C . GLU A 1 85 ? 5.678 16.319 -3.377 1.00 89.31 85 GLU A C 1
ATOM 729 O O . GLU A 1 85 ? 5.733 17.254 -2.573 1.00 89.31 85 GLU A O 1
ATOM 734 N N . LYS A 1 86 ? 4.538 16.002 -4.008 1.00 90.19 86 LYS A N 1
ATOM 735 C CA . LYS A 1 86 ? 3.283 16.736 -3.777 1.00 90.19 86 LYS A CA 1
ATOM 736 C C . LYS A 1 86 ? 2.741 16.515 -2.372 1.00 90.19 86 LYS A C 1
ATOM 738 O O . LYS A 1 86 ? 2.317 17.482 -1.746 1.00 90.19 86 LYS A O 1
ATOM 743 N N . LEU A 1 87 ? 2.813 15.295 -1.845 1.00 93.31 87 LEU A N 1
ATOM 744 C CA . LEU A 1 87 ? 2.449 14.991 -0.459 1.00 93.31 87 LEU A CA 1
ATOM 745 C C . LEU A 1 87 ? 3.327 15.764 0.536 1.00 93.31 87 LEU A C 1
ATOM 747 O O . LEU A 1 87 ? 2.810 16.384 1.469 1.00 93.31 87 LEU A O 1
ATOM 751 N N . TYR A 1 88 ? 4.641 15.786 0.301 1.00 90.88 88 TYR A N 1
ATOM 752 C CA . TYR A 1 88 ? 5.596 16.536 1.114 1.00 90.88 88 TYR A CA 1
ATOM 753 C C . TYR A 1 88 ? 5.298 18.039 1.114 1.00 90.88 88 TYR A C 1
ATOM 755 O O . TYR A 1 88 ? 5.227 18.663 2.173 1.00 90.88 88 TYR A O 1
ATOM 763 N N . LYS A 1 89 ? 5.059 18.626 -0.064 1.00 88.62 89 LYS A N 1
ATOM 764 C CA . LYS A 1 89 ? 4.682 20.043 -0.198 1.00 88.62 89 LYS A CA 1
ATOM 765 C C . LYS A 1 89 ? 3.341 20.352 0.459 1.00 88.62 89 LYS A C 1
ATOM 767 O O . LYS A 1 89 ? 3.205 21.387 1.104 1.00 88.62 89 LYS A O 1
ATOM 772 N N . TYR A 1 90 ? 2.379 19.442 0.334 1.00 87.75 90 TYR A N 1
ATOM 773 C CA . TYR A 1 90 ? 1.055 19.592 0.920 1.00 87.75 90 TYR A CA 1
ATOM 774 C C . TYR A 1 90 ? 1.105 19.646 2.451 1.00 87.75 90 TYR A C 1
ATOM 776 O O . TYR A 1 90 ? 0.474 20.504 3.071 1.00 87.75 90 TYR A O 1
ATOM 784 N N . ASN A 1 91 ? 1.849 18.733 3.086 1.00 87.44 91 ASN A N 1
ATOM 785 C CA . ASN A 1 91 ? 2.025 18.740 4.536 1.00 87.44 91 ASN A CA 1
ATOM 786 C C . ASN A 1 91 ? 3.297 17.997 4.971 1.00 87.44 91 ASN A C 1
ATOM 78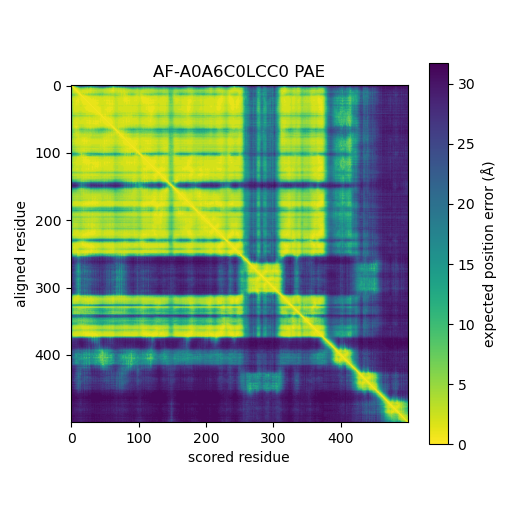8 O O . ASN A 1 91 ? 3.227 16.845 5.401 1.00 87.44 91 ASN A O 1
ATOM 792 N N . LYS A 1 92 ? 4.444 18.688 4.964 1.00 86.94 92 LYS A N 1
ATOM 793 C CA . LYS A 1 92 ? 5.750 18.113 5.344 1.00 86.94 92 LYS A CA 1
ATOM 794 C C . LYS A 1 92 ? 5.800 17.502 6.749 1.00 86.94 92 LYS A C 1
ATOM 796 O O . L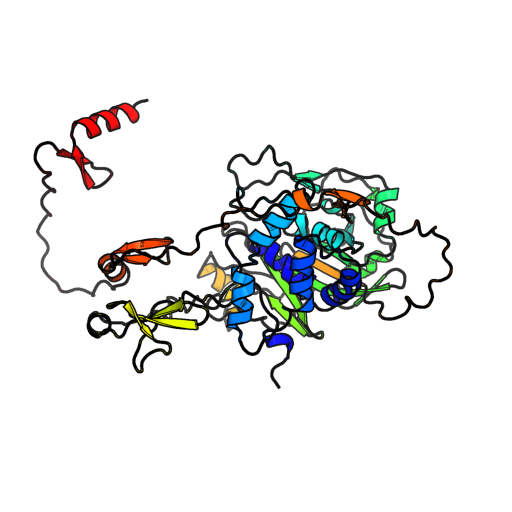YS A 1 92 ? 6.593 16.603 7.002 1.00 86.94 92 LYS A O 1
ATOM 801 N N . LYS A 1 93 ? 4.951 17.973 7.678 1.00 84.50 93 LYS A N 1
ATOM 802 C CA . LYS A 1 93 ? 4.877 17.435 9.050 1.00 84.50 93 LYS A CA 1
ATOM 803 C C . LYS A 1 93 ? 4.225 16.048 9.081 1.00 84.50 93 LYS A C 1
ATOM 805 O O . LYS A 1 93 ? 4.603 15.218 9.902 1.00 84.50 93 LYS A O 1
ATOM 810 N N . LYS A 1 94 ? 3.233 15.796 8.218 1.00 86.88 94 LYS A N 1
ATOM 811 C CA . LYS A 1 94 ? 2.563 14.487 8.103 1.00 86.88 94 LYS A CA 1
ATOM 812 C C . LYS A 1 94 ? 3.287 13.571 7.108 1.00 86.88 94 LYS A C 1
ATOM 814 O O . LYS A 1 94 ? 3.516 12.400 7.422 1.00 86.88 94 LYS A O 1
ATOM 819 N N . PHE A 1 95 ? 3.686 14.122 5.966 1.00 91.19 95 PHE A N 1
ATOM 820 C CA . PHE A 1 95 ? 4.398 13.458 4.876 1.00 91.19 95 PHE A CA 1
ATOM 821 C C . PHE A 1 95 ? 5.837 13.983 4.804 1.00 91.19 95 PHE A C 1
ATOM 823 O O . PHE A 1 95 ? 6.145 14.913 4.072 1.00 91.19 95 PHE A O 1
ATOM 830 N N . SER A 1 96 ? 6.722 13.412 5.615 1.00 88.62 96 SER A N 1
ATOM 831 C CA . SER A 1 96 ? 8.120 13.837 5.783 1.00 88.62 96 SER A CA 1
ATOM 832 C C . SER A 1 96 ? 9.103 13.324 4.718 1.00 88.62 96 SER A C 1
ATOM 834 O O . SER A 1 96 ? 10.289 13.653 4.757 1.00 88.62 96 SER A O 1
ATOM 836 N N . PHE A 1 97 ? 8.659 12.481 3.786 1.00 87.25 97 PHE A N 1
ATOM 837 C CA . PHE A 1 97 ? 9.511 11.869 2.776 1.00 87.25 97 PHE A CA 1
ATOM 838 C C . PHE A 1 97 ? 9.736 12.872 1.652 1.00 87.25 97 PHE A C 1
ATOM 840 O O . PHE A 1 97 ? 8.812 13.195 0.912 1.00 87.25 97 PHE A O 1
ATOM 847 N N . ASN A 1 98 ? 10.965 13.373 1.533 1.00 85.56 98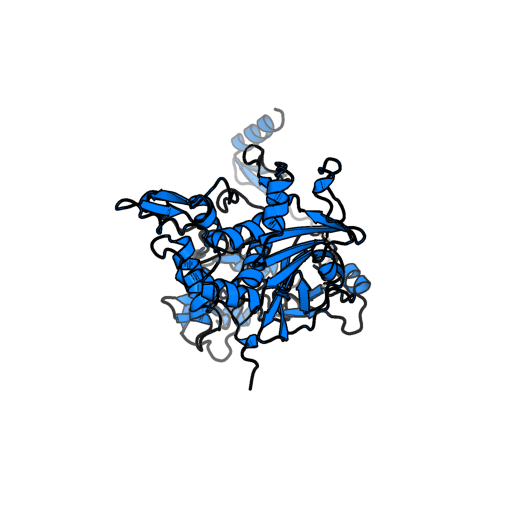 ASN A N 1
ATOM 848 C CA . ASN A 1 98 ? 11.349 14.246 0.436 1.00 85.56 98 ASN A CA 1
ATOM 849 C C . ASN A 1 98 ? 12.162 13.441 -0.591 1.00 85.56 98 ASN A C 1
ATOM 851 O O . ASN A 1 98 ? 13.338 13.173 -0.324 1.00 85.56 98 ASN A O 1
ATOM 855 N N . PRO A 1 99 ? 11.588 13.099 -1.759 1.00 80.75 99 PRO A N 1
ATOM 856 C CA . PRO A 1 99 ? 12.264 12.284 -2.771 1.00 80.75 99 PRO A CA 1
ATOM 857 C C . PRO A 1 99 ? 13.484 12.974 -3.400 1.00 80.75 99 PRO A C 1
ATOM 859 O O . PRO A 1 99 ? 14.301 12.311 -4.023 1.00 80.75 99 PRO A O 1
ATOM 862 N N . LYS A 1 100 ? 13.654 14.296 -3.230 1.00 79.81 100 LYS A N 1
ATOM 863 C CA . LYS A 1 100 ? 14.848 15.016 -3.715 1.00 79.81 100 LYS A CA 1
ATOM 864 C C . LYS A 1 100 ? 16.068 14.857 -2.810 1.00 79.81 100 LYS A C 1
ATOM 866 O O . LYS A 1 100 ? 17.184 15.090 -3.257 1.00 79.81 100 LYS A O 1
ATOM 871 N N . ILE A 1 101 ? 15.849 14.539 -1.534 1.00 75.81 101 ILE A N 1
ATOM 872 C CA . ILE A 1 101 ? 16.907 14.461 -0.514 1.00 75.81 101 ILE A CA 1
ATOM 873 C C . ILE A 1 101 ? 17.138 13.007 -0.103 1.00 75.81 101 ILE A C 1
ATOM 875 O O . ILE A 1 101 ? 18.278 12.578 0.065 1.00 75.81 101 ILE A O 1
ATOM 879 N N . LYS A 1 102 ? 16.057 12.241 0.078 1.00 69.88 102 LYS A N 1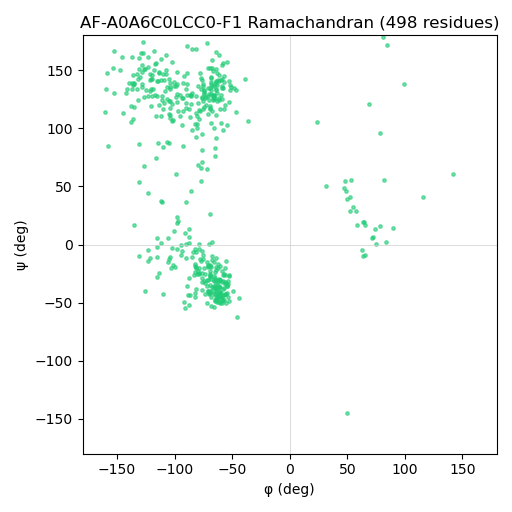
ATOM 880 C CA . LYS A 1 102 ? 16.125 10.867 0.574 1.00 69.88 102 LYS A CA 1
ATOM 881 C C . LYS A 1 102 ? 16.471 9.910 -0.556 1.00 69.88 102 LYS A C 1
ATOM 883 O O . LYS A 1 102 ? 15.795 9.891 -1.577 1.00 69.88 102 LYS A O 1
ATOM 888 N N . LYS A 1 103 ? 17.501 9.096 -0.325 1.00 66.06 103 LYS A N 1
ATOM 889 C CA . LYS A 1 103 ? 17.981 8.072 -1.264 1.00 66.06 103 LYS A CA 1
ATOM 890 C C . LYS A 1 103 ? 17.552 6.641 -0.901 1.00 66.06 103 LYS A C 1
ATOM 892 O O . LYS A 1 103 ? 17.855 5.731 -1.657 1.00 66.06 103 LYS A O 1
ATOM 897 N N . GLY A 1 104 ? 16.863 6.440 0.228 1.00 71.88 104 GLY A N 1
ATOM 898 C CA . GLY A 1 104 ? 16.357 5.139 0.693 1.00 71.88 104 GLY A CA 1
ATOM 899 C C . GLY A 1 104 ? 14.829 5.098 0.811 1.00 71.88 104 GLY A C 1
ATOM 900 O O . GLY A 1 104 ? 14.177 6.143 0.766 1.00 71.88 104 GLY A O 1
ATOM 901 N N . GLY A 1 105 ? 14.268 3.894 0.954 1.00 78.31 105 GLY A N 1
ATOM 902 C CA . GLY A 1 105 ? 12.826 3.653 1.087 1.00 78.31 105 GLY A CA 1
ATOM 903 C C . GLY A 1 105 ? 12.310 3.779 2.524 1.00 78.31 105 GLY A C 1
ATOM 904 O O . GLY A 1 105 ? 13.092 3.861 3.468 1.00 78.31 105 GLY A O 1
ATOM 905 N N . TYR A 1 106 ? 10.986 3.817 2.696 1.00 86.44 106 TYR A N 1
ATOM 906 C CA . TYR A 1 106 ? 10.301 3.836 3.997 1.00 86.44 106 TYR A CA 1
ATOM 907 C C . TYR A 1 106 ? 9.536 2.536 4.238 1.00 86.44 106 TYR A C 1
ATOM 909 O O . TYR A 1 106 ? 9.167 1.845 3.299 1.00 86.44 106 TYR A O 1
ATOM 917 N N . ALA A 1 107 ? 9.221 2.229 5.497 1.00 88.94 107 ALA A N 1
ATOM 918 C CA . ALA A 1 107 ? 8.239 1.191 5.794 1.00 88.94 107 ALA A CA 1
ATOM 919 C C . ALA A 1 107 ? 6.828 1.657 5.362 1.00 88.94 107 ALA A C 1
ATOM 921 O O . ALA A 1 107 ? 6.427 2.765 5.749 1.00 88.94 107 ALA A O 1
ATOM 922 N N . PRO A 1 108 ? 6.033 0.830 4.650 1.00 94.62 108 PRO A N 1
ATOM 923 C CA . PRO A 1 108 ? 4.672 1.190 4.240 1.00 94.62 108 PRO A CA 1
ATOM 924 C C . PRO A 1 108 ? 3.771 1.640 5.405 1.00 94.62 108 PRO A C 1
ATOM 926 O O . PRO A 1 108 ? 2.971 2.575 5.270 1.00 94.62 108 PRO A O 1
ATOM 929 N N . ALA A 1 109 ? 3.971 1.054 6.592 1.00 94.81 109 ALA A N 1
ATOM 930 C CA . ALA A 1 109 ? 3.225 1.355 7.816 1.00 94.81 109 ALA A CA 1
ATOM 931 C C . ALA A 1 109 ? 3.309 2.837 8.237 1.00 94.81 109 ALA A C 1
ATOM 933 O O . ALA A 1 109 ? 2.378 3.383 8.830 1.00 94.81 109 ALA A O 1
ATOM 934 N N . LEU A 1 110 ? 4.384 3.543 7.863 1.00 93.56 110 LEU A N 1
ATOM 935 C CA . LEU A 1 110 ? 4.551 4.968 8.166 1.00 93.56 110 LEU A CA 1
ATOM 936 C C . LEU A 1 110 ? 3.617 5.880 7.356 1.00 93.56 110 LEU A C 1
ATOM 938 O O . LEU A 1 110 ? 3.459 7.055 7.719 1.00 93.56 110 LEU A O 1
ATOM 942 N N . TYR A 1 111 ? 3.058 5.387 6.245 1.00 95.31 111 TYR A N 1
ATOM 943 C CA . TYR A 1 111 ? 2.366 6.200 5.241 1.00 95.31 111 TYR A CA 1
ATOM 944 C C . TYR A 1 111 ? 0.950 5.739 4.928 1.00 95.31 111 TYR A C 1
ATOM 946 O O . TYR A 1 111 ? 0.091 6.609 4.801 1.00 95.31 111 TYR A O 1
ATOM 954 N N . ILE A 1 112 ? 0.672 4.434 4.844 1.00 97.81 112 ILE A N 1
ATOM 955 C CA . ILE A 1 112 ? -0.615 3.935 4.328 1.00 97.81 112 ILE A CA 1
ATOM 956 C C . ILE A 1 112 ? -1.827 4.564 5.031 1.00 97.81 112 ILE A C 1
ATOM 958 O O . ILE A 1 112 ? -2.697 5.153 4.391 1.00 97.81 112 ILE A O 1
ATOM 962 N N . ARG A 1 113 ? -1.821 4.588 6.368 1.00 96.75 113 ARG A N 1
ATOM 963 C CA . ARG A 1 113 ? -2.888 5.206 7.167 1.00 96.75 113 ARG A CA 1
ATOM 964 C C . ARG A 1 113 ? -3.018 6.706 6.901 1.00 96.75 113 ARG A C 1
ATOM 966 O O . ARG A 1 113 ? -4.115 7.254 6.903 1.00 96.75 113 ARG A O 1
ATOM 973 N N . LYS A 1 114 ? -1.899 7.403 6.681 1.00 95.81 114 LYS A N 1
ATOM 974 C CA . LYS A 1 114 ? -1.898 8.844 6.383 1.00 95.81 114 LYS A CA 1
ATOM 975 C C . LYS A 1 114 ? -2.485 9.124 5.002 1.00 95.81 114 LYS A C 1
ATOM 977 O O . LYS A 1 114 ? -3.146 10.148 4.859 1.00 95.81 114 LYS A O 1
ATOM 982 N N . ILE A 1 115 ? -2.264 8.234 4.032 1.00 97.75 115 ILE A N 1
ATOM 983 C CA . ILE A 1 115 ? -2.867 8.315 2.699 1.00 97.75 115 ILE A CA 1
ATOM 984 C C . ILE A 1 115 ? -4.382 8.127 2.799 1.00 97.75 115 ILE A C 1
ATOM 986 O O . ILE A 1 115 ? -5.106 9.043 2.431 1.00 97.75 115 ILE A O 1
ATOM 990 N N . TYR A 1 116 ? -4.878 7.049 3.410 1.00 98.00 116 TYR A N 1
ATOM 991 C CA . TYR A 1 116 ? -6.324 6.871 3.616 1.00 98.00 116 TYR A CA 1
ATOM 992 C C . TYR A 1 116 ? -6.984 8.064 4.324 1.00 98.00 116 TYR A C 1
ATOM 994 O O . TYR A 1 116 ? -7.999 8.586 3.863 1.00 98.00 116 TYR A O 1
ATOM 1002 N N . LYS A 1 117 ? -6.364 8.573 5.398 1.00 95.69 117 LYS A N 1
ATOM 1003 C CA . LYS A 1 117 ? -6.867 9.759 6.111 1.00 95.69 117 LYS A CA 1
ATOM 1004 C C . LYS A 1 117 ? -6.846 11.029 5.265 1.00 95.69 117 LYS A C 1
ATOM 1006 O O . LYS A 1 117 ? -7.745 11.852 5.403 1.00 95.69 117 LYS A O 1
ATOM 1011 N N . LEU A 1 118 ? -5.829 11.220 4.421 1.00 95.44 118 LEU A N 1
ATOM 1012 C CA . LEU A 1 118 ? -5.780 12.340 3.474 1.00 95.44 118 LEU A CA 1
ATOM 1013 C C . LEU A 1 118 ? -6.962 12.279 2.505 1.00 95.44 118 LEU A C 1
ATOM 1015 O O . LEU A 1 118 ? -7.518 13.320 2.169 1.00 95.44 118 LEU A O 1
ATOM 1019 N N . LEU A 1 119 ? -7.349 11.069 2.109 1.00 96.50 119 LEU A N 1
ATOM 1020 C CA . LEU A 1 119 ? -8.410 10.792 1.147 1.00 96.50 119 LEU A CA 1
ATOM 1021 C C . LEU A 1 119 ? -9.811 10.691 1.780 1.00 96.50 119 LEU A C 1
ATOM 1023 O O . LEU A 1 119 ? -10.787 10.413 1.085 1.00 96.50 119 LEU A O 1
ATOM 1027 N N . GLY A 1 120 ? -9.931 10.995 3.077 1.00 94.56 120 GLY A N 1
ATOM 1028 C CA . GLY A 1 120 ? -11.211 11.121 3.780 1.00 94.56 120 GLY A CA 1
ATOM 1029 C C . GLY A 1 120 ? -11.748 9.829 4.401 1.00 94.56 120 GLY A C 1
ATOM 1030 O O . GLY A 1 120 ? -12.919 9.793 4.781 1.00 94.56 120 GLY A O 1
ATOM 1031 N N . ALA A 1 121 ? -10.927 8.782 4.517 1.00 96.44 121 ALA A N 1
ATOM 1032 C CA . ALA A 1 121 ? -11.297 7.550 5.211 1.00 96.44 121 ALA A CA 1
ATOM 1033 C C . ALA A 1 121 ? -10.958 7.612 6.715 1.00 96.44 121 ALA A C 1
ATOM 1035 O O . ALA A 1 121 ? -9.883 8.082 7.114 1.00 96.44 121 ALA A O 1
ATOM 1036 N N . LYS A 1 122 ? -11.868 7.111 7.556 1.00 96.38 122 LYS A N 1
ATOM 1037 C CA . LYS A 1 122 ? -11.625 6.776 8.963 1.00 96.38 122 LYS A CA 1
ATOM 1038 C C . LYS A 1 122 ? -10.843 5.466 9.012 1.00 96.38 122 LYS A C 1
ATOM 1040 O O . LYS A 1 122 ? -11.271 4.478 8.427 1.00 96.38 122 LYS A O 1
ATOM 1045 N N . VAL A 1 123 ? -9.703 5.459 9.698 1.00 97.50 123 VAL A N 1
ATOM 1046 C CA . VAL A 1 123 ? -8.803 4.298 9.719 1.00 97.50 123 VAL A CA 1
ATOM 1047 C C . VAL A 1 123 ? -8.495 3.890 11.146 1.00 97.50 123 VAL A C 1
ATOM 1049 O O . VAL A 1 123 ? -7.992 4.718 11.915 1.00 97.50 123 VAL A O 1
ATOM 1052 N N . LEU A 1 124 ? -8.722 2.615 11.443 1.00 97.94 124 LEU A N 1
ATOM 1053 C CA . LEU A 1 124 ? -8.206 1.932 12.619 1.00 97.94 124 LEU A CA 1
ATOM 1054 C C . LEU A 1 124 ? -6.945 1.161 12.212 1.00 97.94 124 LEU A C 1
ATOM 1056 O O . LEU A 1 124 ? -6.981 0.360 11.286 1.00 97.94 124 LEU A O 1
ATOM 1060 N N . PHE A 1 125 ? -5.814 1.431 12.861 1.00 98.38 125 PHE A N 1
ATOM 1061 C CA . PHE A 1 125 ? -4.565 0.708 12.606 1.00 98.38 125 PHE A CA 1
ATOM 1062 C C . PHE A 1 125 ? -4.215 -0.103 13.854 1.00 98.38 125 PHE A C 1
ATOM 1064 O O . PHE A 1 125 ? -4.035 0.479 14.923 1.00 98.38 125 PHE A O 1
ATOM 1071 N N . LEU A 1 126 ? -4.124 -1.419 13.720 1.00 98.31 126 LEU A N 1
ATOM 1072 C CA . LEU A 1 126 ? -3.780 -2.360 14.774 1.00 98.31 126 LEU A CA 1
ATOM 1073 C C . LEU A 1 126 ? -2.431 -3.028 14.483 1.00 98.31 126 LEU A C 1
ATOM 1075 O O . LEU A 1 126 ? -2.068 -3.217 13.324 1.00 98.31 126 LEU A O 1
ATOM 1079 N N . ASP A 1 127 ? -1.689 -3.354 15.532 1.00 97.56 127 ASP A N 1
ATOM 1080 C CA . ASP A 1 127 ? -0.571 -4.290 15.493 1.00 97.56 127 ASP A CA 1
ATOM 1081 C C . ASP A 1 127 ? -1.088 -5.653 15.984 1.00 97.56 127 ASP A C 1
ATOM 1083 O O . ASP A 1 127 ? -1.861 -5.706 16.941 1.00 97.56 127 ASP A O 1
ATOM 1087 N N . TYR A 1 128 ? -0.675 -6.735 15.329 1.00 96.94 128 TYR A N 1
ATOM 1088 C CA . TYR A 1 128 ? -0.974 -8.113 15.723 1.00 96.94 128 TYR A CA 1
ATOM 1089 C C . TYR A 1 128 ? 0.327 -8.842 16.071 1.00 96.94 128 TYR A C 1
ATOM 1091 O O . TYR A 1 128 ? 1.284 -8.798 15.282 1.00 96.94 128 TYR A O 1
ATOM 1099 N N . LYS A 1 129 ? 0.358 -9.477 17.247 1.00 94.19 129 LYS A N 1
ATOM 1100 C CA . LYS A 1 129 ? 1.478 -10.273 17.769 1.00 94.19 129 LYS A CA 1
ATOM 1101 C C . LYS A 1 129 ? 0.937 -11.332 18.728 1.00 94.19 129 LYS A C 1
ATOM 1103 O O . LYS A 1 129 ? 0.210 -10.966 19.644 1.00 94.19 129 LYS A O 1
ATOM 1108 N N . ASP A 1 130 ? 1.351 -12.585 18.545 1.00 91.94 130 ASP A N 1
ATOM 1109 C CA . ASP A 1 130 ? 1.035 -13.718 19.432 1.00 91.94 130 ASP A CA 1
ATOM 1110 C C . ASP A 1 130 ? -0.466 -13.788 19.767 1.00 91.94 130 ASP A C 1
ATOM 1112 O O . ASP A 1 130 ? -0.869 -13.695 20.921 1.00 91.94 130 ASP A O 1
ATOM 1116 N N . ASP A 1 131 ? -1.294 -13.817 18.719 1.00 92.12 131 ASP A N 1
ATOM 1117 C CA . ASP A 1 131 ? -2.761 -13.776 18.765 1.00 92.12 131 ASP A CA 1
ATOM 1118 C C . ASP A 1 131 ? -3.406 -12.507 19.327 1.00 92.12 131 ASP A C 1
ATOM 1120 O O . ASP A 1 131 ? -4.593 -12.290 19.116 1.00 92.12 131 ASP A O 1
ATOM 1124 N N . LEU A 1 132 ? -2.636 -11.599 19.920 1.00 95.88 132 LEU A N 1
ATOM 1125 C CA . LEU A 1 132 ? -3.135 -10.382 20.541 1.00 95.88 132 LEU A CA 1
ATOM 1126 C C . LEU A 1 132 ? -3.148 -9.192 19.575 1.00 95.88 132 LEU A C 1
ATOM 1128 O O . LEU A 1 132 ? -2.251 -8.995 18.747 1.00 95.88 132 LEU A O 1
ATOM 1132 N N . LEU A 1 133 ? -4.159 -8.337 19.744 1.00 97.62 133 LEU A N 1
ATOM 1133 C CA . LEU A 1 133 ? -4.313 -7.078 19.021 1.00 97.62 133 LEU A CA 1
ATOM 1134 C C . LEU A 1 133 ? -3.954 -5.880 19.899 1.00 97.62 133 LEU A C 1
ATOM 1136 O O . LEU A 1 133 ? -4.352 -5.776 21.059 1.00 97.62 133 LEU A O 1
ATOM 1140 N N . TYR A 1 134 ? -3.265 -4.916 19.297 1.00 97.31 134 TYR A N 1
ATOM 1141 C CA . TYR A 1 134 ? -2.876 -3.668 19.938 1.00 97.31 134 TYR A CA 1
ATOM 1142 C C . TYR A 1 134 ? -3.214 -2.489 19.039 1.00 97.31 134 TYR A C 1
ATOM 1144 O O . TYR A 1 134 ? -3.017 -2.536 17.827 1.00 97.31 134 TYR A O 1
ATOM 1152 N N . TYR A 1 135 ? -3.664 -1.378 19.609 1.00 97.50 135 TYR A N 1
ATOM 1153 C CA . TYR A 1 135 ? -3.732 -0.116 18.891 1.00 97.50 135 TYR A CA 1
ATOM 1154 C C . TYR A 1 135 ? -2.322 0.289 18.439 1.00 97.50 135 TYR A C 1
ATOM 1156 O O . TYR A 1 135 ? -1.429 0.529 19.250 1.00 97.50 135 TYR A O 1
ATOM 1164 N N . SER A 1 136 ? -2.105 0.358 17.125 1.00 96.00 136 SER A N 1
ATOM 1165 C CA . SER A 1 136 ? -0.751 0.428 16.575 1.00 96.00 136 SER A CA 1
ATOM 1166 C C . SER A 1 136 ? -0.045 1.743 16.897 1.00 96.00 136 SER A C 1
ATOM 1168 O O . SER A 1 136 ? -0.629 2.832 16.786 1.00 96.00 136 SER A O 1
ATOM 1170 N N . LYS A 1 137 ? 1.270 1.676 17.145 1.00 91.50 137 LYS A N 1
ATOM 1171 C CA . LYS A 1 137 ? 2.130 2.870 17.262 1.00 91.50 137 LYS A CA 1
ATOM 1172 C C . LYS A 1 137 ? 2.063 3.763 16.019 1.00 91.50 137 L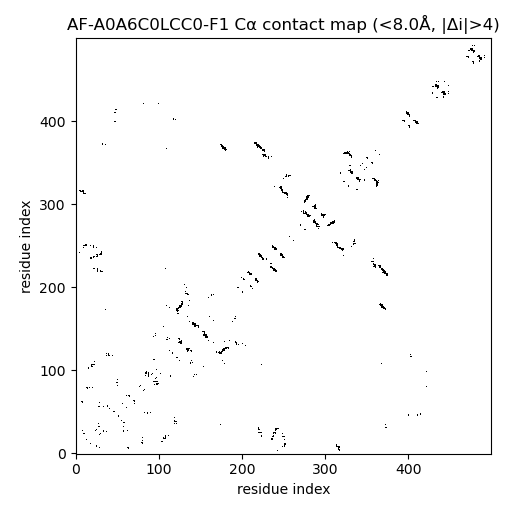YS A C 1
ATOM 1174 O O . LYS A 1 137 ? 2.098 4.994 16.134 1.00 91.50 137 LYS A O 1
ATOM 1179 N N . TYR A 1 138 ? 1.862 3.165 14.839 1.00 93.50 138 TYR A N 1
ATOM 1180 C CA . TYR A 1 138 ? 1.764 3.862 13.551 1.00 93.50 138 TYR A CA 1
ATOM 1181 C C . TYR A 1 138 ? 0.552 4.806 13.450 1.00 93.50 138 TYR A C 1
ATOM 1183 O O . TYR A 1 138 ? 0.494 5.681 12.571 1.00 93.50 138 TYR A O 1
ATOM 1191 N N . ASN A 1 139 ? -0.390 4.733 14.398 1.00 93.12 139 ASN A N 1
ATOM 1192 C CA . ASN A 1 139 ? -1.444 5.733 14.530 1.00 93.12 139 ASN A CA 1
ATOM 1193 C C . ASN A 1 139 ? -0.934 7.126 14.903 1.00 93.12 139 ASN A C 1
ATOM 1195 O O . ASN A 1 139 ? -1.558 8.122 14.519 1.00 93.12 139 ASN A O 1
ATOM 1199 N N . ASN A 1 140 ? 0.192 7.220 15.608 1.00 90.38 140 ASN A N 1
ATOM 1200 C CA . ASN A 1 140 ? 0.699 8.483 16.142 1.00 90.38 140 ASN A CA 1
ATOM 1201 C C . ASN A 1 140 ? 2.207 8.681 15.922 1.00 90.38 140 ASN A C 1
ATOM 1203 O O . ASN A 1 140 ? 2.817 9.557 16.535 1.00 90.38 140 ASN A O 1
ATOM 1207 N N . THR A 1 141 ? 2.806 7.917 15.008 1.00 89.50 141 THR A N 1
ATOM 1208 C CA . THR A 1 141 ? 4.219 8.055 14.651 1.00 89.50 141 THR A CA 1
ATOM 1209 C C . THR A 1 141 ? 4.496 9.289 13.790 1.00 89.50 141 THR A C 1
ATOM 1211 O O . THR A 1 141 ? 3.861 9.524 12.750 1.00 89.50 141 THR A O 1
ATOM 1214 N N . LYS A 1 142 ? 5.524 10.042 14.179 1.00 85.75 142 LYS A N 1
ATOM 1215 C CA . LYS A 1 142 ? 6.174 11.077 13.370 1.00 85.75 142 LYS A CA 1
ATOM 1216 C C . LYS A 1 142 ? 7.599 10.649 13.058 1.00 85.75 142 LYS A C 1
ATOM 1218 O O . LYS A 1 142 ? 8.242 9.986 13.854 1.00 85.75 142 LYS A O 1
ATOM 1223 N N . VAL A 1 143 ? 8.094 11.052 11.898 1.00 84.50 143 VAL A N 1
ATOM 1224 C CA . VAL A 1 143 ? 9.499 10.851 11.540 1.00 84.50 143 VAL A CA 1
ATOM 1225 C C . VAL A 1 143 ? 10.289 12.060 12.020 1.00 84.50 143 VAL A C 1
ATOM 1227 O O . VAL A 1 143 ? 9.932 13.189 11.663 1.00 84.50 143 VAL A O 1
ATOM 1230 N N . ASN A 1 144 ? 11.369 11.830 12.761 1.00 74.75 144 ASN A N 1
ATOM 1231 C CA . ASN A 1 144 ? 12.318 12.882 13.088 1.00 74.75 144 ASN A CA 1
ATOM 1232 C C . ASN A 1 144 ? 13.174 13.188 11.849 1.00 74.75 144 ASN A C 1
ATOM 1234 O O . ASN A 1 144 ? 13.861 12.327 11.310 1.00 74.75 144 ASN A O 1
ATOM 1238 N N . SER A 1 145 ? 13.069 14.413 11.334 1.00 61.25 145 SER A N 1
ATOM 1239 C CA . SER A 1 145 ? 13.768 14.813 10.104 1.00 61.25 145 SER A CA 1
ATOM 1240 C C . SER A 1 145 ? 15.158 15.399 10.371 1.00 61.25 145 SER A C 1
ATOM 1242 O O . SER A 1 145 ? 15.922 15.550 9.422 1.00 61.25 145 SER A O 1
ATOM 1244 N N . SER A 1 146 ? 15.487 15.702 11.632 1.00 54.81 146 SER A N 1
ATOM 1245 C CA . SER A 1 146 ? 16.754 16.329 12.039 1.00 54.81 146 SER A CA 1
ATOM 1246 C C . SER A 1 146 ? 17.925 15.340 12.104 1.00 54.81 146 SER A C 1
ATOM 1248 O O . SER A 1 146 ? 19.077 15.749 12.011 1.00 54.81 146 SER A O 1
ATOM 1250 N N . ALA A 1 147 ? 17.637 14.040 12.199 1.00 46.34 147 ALA A N 1
ATOM 1251 C CA . ALA A 1 147 ? 18.630 12.971 12.319 1.00 46.34 147 ALA A CA 1
ATOM 1252 C C . ALA A 1 147 ? 18.917 12.234 10.997 1.00 46.34 147 ALA A C 1
ATOM 1254 O O . ALA A 1 147 ? 19.597 11.214 10.975 1.00 46.34 147 ALA A O 1
ATOM 1255 N N . VAL A 1 148 ? 18.456 12.762 9.854 1.00 49.88 148 VAL A N 1
ATOM 1256 C CA . VAL A 1 148 ? 18.756 12.195 8.524 1.00 49.88 148 VAL A CA 1
ATOM 1257 C C . VAL A 1 148 ? 20.185 12.583 8.101 1.00 49.88 148 VAL A C 1
ATOM 1259 O O . VAL A 1 148 ? 20.410 13.188 7.054 1.00 49.88 148 VAL A O 1
ATOM 1262 N N . LYS A 1 149 ? 21.177 12.270 8.940 1.00 43.53 149 LYS A N 1
ATOM 1263 C CA . LYS A 1 149 ? 22.598 12.313 8.593 1.00 43.53 149 LYS A CA 1
ATOM 1264 C C . LYS A 1 149 ? 22.936 10.982 7.918 1.00 43.53 149 LYS A C 1
ATOM 1266 O O . LYS A 1 149 ? 23.098 9.983 8.593 1.00 43.53 149 LYS A O 1
ATOM 1271 N N . LYS A 1 150 ? 22.971 10.967 6.579 1.00 42.19 150 LYS A N 1
ATOM 1272 C CA . LYS A 1 150 ? 23.620 9.950 5.712 1.00 42.19 150 LYS A CA 1
ATOM 1273 C C . LYS A 1 150 ? 23.667 8.490 6.248 1.00 42.19 150 LYS A C 1
ATOM 1275 O O . LYS A 1 150 ? 24.719 7.867 6.198 1.00 42.19 150 LYS A O 1
ATOM 1280 N N . GLY A 1 151 ? 22.544 7.926 6.696 1.00 46.03 151 GLY A N 1
ATOM 1281 C CA . GLY A 1 151 ? 22.453 6.533 7.155 1.00 46.03 151 GLY A CA 1
ATOM 1282 C C . GLY A 1 151 ? 21.095 5.891 6.827 1.00 46.03 151 GLY A C 1
ATOM 1283 O O . GLY A 1 151 ? 20.141 6.620 6.538 1.00 46.03 151 GLY A O 1
ATOM 1284 N N . PRO A 1 152 ? 20.986 4.547 6.833 1.00 52.41 152 PRO A N 1
ATOM 1285 C CA . PRO A 1 152 ? 19.763 3.811 6.482 1.00 52.41 152 PRO A CA 1
ATOM 1286 C C . PRO A 1 152 ? 18.685 3.826 7.583 1.00 52.41 152 PRO A C 1
ATOM 1288 O O . PRO A 1 152 ? 17.578 3.336 7.365 1.00 52.41 152 PRO A O 1
ATOM 1291 N N . VAL A 1 153 ? 18.987 4.383 8.758 1.00 61.09 153 VAL A N 1
ATOM 1292 C CA . VAL A 1 153 ? 18.097 4.379 9.925 1.00 61.09 153 VAL A CA 1
ATOM 1293 C C . VAL A 1 153 ? 17.125 5.559 9.863 1.00 61.09 153 VAL A C 1
ATOM 1295 O O . VAL A 1 153 ? 17.512 6.707 9.641 1.00 61.09 153 VAL A O 1
ATOM 1298 N N . ILE A 1 154 ? 15.831 5.267 10.018 1.00 72.88 154 ILE A N 1
ATOM 1299 C CA . ILE A 1 154 ? 14.769 6.274 10.073 1.00 72.88 154 ILE A CA 1
ATOM 1300 C C . ILE A 1 154 ? 14.333 6.428 11.522 1.00 72.88 154 ILE A C 1
ATOM 1302 O O . ILE A 1 154 ? 13.606 5.581 12.041 1.00 72.88 154 ILE A O 1
ATOM 1306 N N . ASP A 1 155 ? 14.684 7.557 12.124 1.00 78.00 155 ASP A N 1
ATOM 1307 C CA . ASP A 1 155 ? 14.236 7.861 13.475 1.00 78.00 155 ASP A CA 1
ATOM 1308 C C . ASP A 1 155 ? 12.753 8.214 13.501 1.00 78.00 155 ASP A C 1
ATOM 1310 O O . ASP A 1 155 ? 12.253 9.096 12.783 1.00 78.00 155 ASP A O 1
ATOM 1314 N N . VAL A 1 156 ? 12.034 7.505 14.363 1.00 85.38 156 VAL A N 1
ATOM 1315 C CA . VAL A 1 156 ? 10.599 7.652 14.555 1.00 85.38 156 VAL A CA 1
ATOM 1316 C C . VAL A 1 156 ? 10.303 8.013 16.000 1.00 85.38 156 VAL A C 1
ATOM 1318 O O . VAL A 1 156 ? 10.787 7.385 16.930 1.00 85.38 156 VAL A O 1
ATOM 1321 N N . VAL A 1 157 ? 9.464 9.026 16.181 1.00 88.06 157 VAL A N 1
ATOM 1322 C CA . VAL A 1 157 ? 8.950 9.440 17.485 1.00 88.06 157 VAL A CA 1
ATOM 1323 C C . VAL A 1 157 ? 7.495 9.013 17.565 1.00 88.06 157 VAL A C 1
ATOM 1325 O O . VAL A 1 157 ? 6.680 9.366 16.702 1.00 88.06 157 VAL A O 1
ATOM 1328 N N . VAL A 1 158 ? 7.162 8.253 18.600 1.00 89.75 158 VAL A N 1
ATOM 1329 C CA . VAL A 1 158 ? 5.795 7.818 18.888 1.00 89.75 158 VAL A CA 1
ATOM 1330 C C . VAL A 1 158 ? 5.216 8.739 19.950 1.00 89.75 158 VAL A C 1
ATOM 1332 O O . VAL A 1 158 ? 5.826 8.957 20.988 1.00 89.75 158 VAL A O 1
ATOM 1335 N N . LYS A 1 159 ? 4.041 9.314 19.675 1.00 91.69 159 LYS A N 1
ATOM 1336 C CA . LYS A 1 159 ? 3.291 10.093 20.663 1.00 91.69 159 LYS A CA 1
ATOM 1337 C C . LYS A 1 159 ? 2.105 9.273 21.153 1.00 91.69 159 LYS A C 1
ATOM 1339 O O . LYS A 1 159 ? 1.167 9.058 20.386 1.00 91.69 159 LYS A O 1
ATOM 1344 N N . PHE A 1 160 ? 2.118 8.866 22.415 1.00 93.38 160 PHE A N 1
ATOM 1345 C CA . PHE A 1 160 ? 0.942 8.255 23.022 1.00 93.38 160 PHE A CA 1
ATOM 1346 C C . PHE A 1 160 ? -0.200 9.277 23.148 1.00 93.38 160 PHE A C 1
ATOM 1348 O O . PHE A 1 160 ? 0.004 10.492 23.229 1.00 93.38 160 PHE A O 1
ATOM 1355 N N . VAL A 1 161 ? -1.422 8.770 23.063 1.00 94.81 161 VAL A N 1
ATOM 1356 C CA . VAL A 1 161 ? -2.684 9.514 23.174 1.00 94.81 161 VAL A CA 1
ATOM 1357 C C . VAL A 1 161 ? -3.566 8.830 24.206 1.00 94.81 161 VAL A C 1
ATOM 1359 O O . VAL A 1 161 ? -3.412 7.627 24.392 1.00 94.81 161 VAL A O 1
ATOM 1362 N N . SER A 1 162 ? -4.475 9.589 24.821 1.00 96.62 162 SER A N 1
ATOM 1363 C CA . SER A 1 162 ? -5.367 9.116 25.884 1.00 96.62 162 SER A CA 1
ATOM 1364 C C . SER A 1 162 ? -6.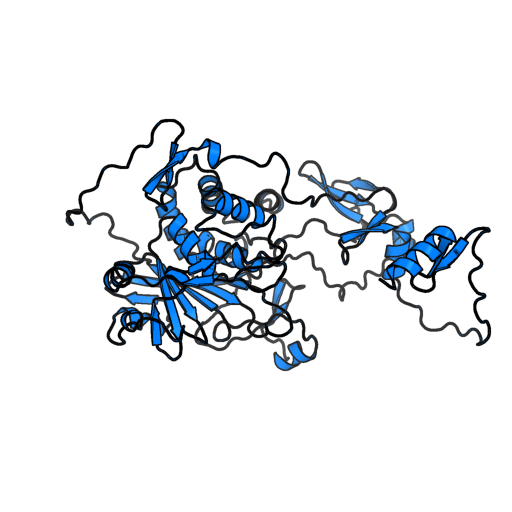304 7.988 25.439 1.00 96.62 162 SER A C 1
ATOM 1366 O O . SER A 1 162 ? -6.519 7.782 24.237 1.00 96.62 162 SER A O 1
ATOM 1368 N N . LYS A 1 163 ? -6.879 7.280 26.418 1.00 96.62 163 LYS A N 1
ATOM 1369 C CA . LYS A 1 163 ? -7.804 6.158 26.213 1.00 96.62 163 LYS A CA 1
ATOM 1370 C C . LYS A 1 163 ? -9.005 6.560 25.357 1.00 96.62 163 LYS A C 1
ATOM 1372 O O . LYS A 1 163 ? -9.336 5.859 24.407 1.00 96.62 163 LYS A O 1
ATOM 1377 N N . GLU A 1 164 ? -9.579 7.732 25.597 1.00 96.62 164 GLU A N 1
ATOM 1378 C CA . GLU A 1 164 ? -10.746 8.253 24.868 1.00 96.62 164 GLU A CA 1
ATOM 1379 C C . GLU A 1 164 ? -10.420 8.413 23.376 1.00 96.62 164 GLU A C 1
ATOM 1381 O O . GLU A 1 164 ? -11.156 7.951 22.508 1.00 96.62 164 GLU A O 1
ATOM 1386 N N . LYS A 1 165 ? -9.243 8.973 23.057 1.00 95.25 165 LYS A N 1
ATOM 1387 C CA . LYS A 1 165 ? -8.787 9.145 21.666 1.00 95.25 165 LYS A CA 1
ATOM 1388 C C . LYS A 1 165 ? -8.533 7.828 20.949 1.00 95.25 165 LYS A C 1
ATOM 1390 O O . LYS A 1 165 ? -8.637 7.801 19.717 1.00 95.25 165 LYS A O 1
ATOM 1395 N N . VAL A 1 166 ? -8.128 6.793 21.688 1.00 96.19 166 VAL A N 1
ATOM 1396 C CA . VAL A 1 166 ? -8.002 5.426 21.171 1.00 96.19 166 VAL A CA 1
ATOM 1397 C C . VAL A 1 166 ? -9.394 4.880 20.870 1.00 96.19 166 VAL A C 1
ATOM 1399 O O . VAL A 1 166 ? -9.635 4.519 19.721 1.00 96.19 166 VAL A O 1
ATOM 1402 N N . LEU A 1 167 ? -10.320 4.919 21.835 1.00 94.69 167 LEU A N 1
ATOM 1403 C CA . LEU A 1 167 ? -11.697 4.426 21.692 1.00 94.69 167 LEU A CA 1
ATOM 1404 C C . LEU A 1 167 ? -12.432 5.067 20.505 1.00 94.69 167 LEU A C 1
ATOM 1406 O O . LEU A 1 167 ? -12.997 4.350 19.686 1.00 94.69 167 LEU A O 1
ATOM 1410 N N . GLU A 1 168 ? -12.289 6.379 20.294 1.00 94.00 168 GLU A N 1
ATOM 1411 C CA . GLU A 1 168 ? -12.819 7.078 19.109 1.00 94.00 168 GLU A CA 1
ATOM 1412 C C . GLU A 1 168 ? -12.408 6.448 17.762 1.00 94.00 168 GLU A C 1
ATOM 1414 O O . GLU A 1 168 ? -13.052 6.680 16.742 1.00 94.00 168 GLU A O 1
ATOM 1419 N N . LYS A 1 169 ? -11.268 5.745 17.689 1.00 94.56 169 LYS A N 1
ATOM 1420 C CA . LYS A 1 169 ? -10.792 5.117 16.439 1.00 94.56 169 LYS A CA 1
ATOM 1421 C C . LYS A 1 169 ? -11.470 3.781 16.167 1.00 94.56 169 LYS A C 1
ATOM 1423 O O . LYS A 1 169 ? -11.481 3.356 15.015 1.00 94.56 169 LYS A O 1
ATOM 1428 N N . PHE A 1 170 ? -12.030 3.158 17.198 1.00 95.25 170 PHE A N 1
ATOM 1429 C CA . PHE A 1 170 ? -12.847 1.952 17.096 1.00 95.25 170 PHE A CA 1
ATOM 1430 C C . PHE A 1 170 ? -14.311 2.279 16.753 1.00 95.25 170 PHE A C 1
ATOM 1432 O O . PHE A 1 170 ? -15.093 1.374 16.464 1.00 95.25 170 PHE A O 1
ATOM 1439 N N . GLU A 1 171 ? -14.682 3.561 16.718 1.00 92.44 171 GLU A N 1
ATOM 1440 C CA . GLU A 1 171 ? -16.009 4.009 16.301 1.00 92.44 171 GLU A CA 1
ATOM 1441 C C . GLU A 1 171 ? -16.129 4.051 14.773 1.00 92.44 171 GLU A C 1
ATOM 1443 O O . GLU A 1 171 ? -15.726 5.016 14.114 1.00 92.44 171 GLU A O 1
ATOM 1448 N N . SER A 1 172 ? -16.755 3.025 14.189 1.00 92.69 172 SER A N 1
ATOM 1449 C CA . SER A 1 172 ? -17.129 2.964 12.762 1.00 92.69 172 SER A CA 1
ATOM 1450 C C . SER A 1 172 ? -15.977 3.232 11.764 1.00 92.69 172 SER A C 1
ATOM 1452 O O . SER A 1 172 ? -16.077 4.154 10.943 1.00 92.69 172 SER A O 1
ATOM 1454 N N . PRO A 1 173 ? -14.844 2.499 11.817 1.00 96.81 173 PRO A N 1
ATOM 1455 C CA . PRO A 1 173 ? -13.775 2.702 10.842 1.00 96.81 173 PRO A CA 1
ATOM 1456 C C . PRO A 1 173 ? -14.236 2.341 9.417 1.00 96.81 173 PRO A C 1
ATOM 1458 O O . PRO A 1 173 ? -14.922 1.350 9.196 1.00 96.81 173 PRO A O 1
ATOM 1461 N N . ASP A 1 174 ? -13.836 3.143 8.423 1.00 97.94 174 ASP A N 1
ATOM 1462 C CA . ASP A 1 174 ? -14.026 2.782 7.010 1.00 97.94 174 ASP A CA 1
ATOM 1463 C C . ASP A 1 174 ? -13.022 1.675 6.616 1.00 97.94 174 ASP A C 1
ATOM 1465 O O . ASP A 1 174 ? -13.306 0.835 5.766 1.00 97.94 174 ASP A O 1
ATOM 1469 N N . VAL A 1 175 ? -11.828 1.702 7.224 1.00 98.56 175 VAL A N 1
ATOM 1470 C CA . VAL A 1 175 ? -10.704 0.801 6.937 1.00 98.56 175 VAL A CA 1
ATOM 1471 C C . VAL A 1 175 ? -10.059 0.338 8.242 1.00 98.56 175 VAL A C 1
ATOM 1473 O O . VAL A 1 175 ? -9.749 1.163 9.108 1.00 98.56 175 VAL A O 1
ATOM 1476 N N . ILE A 1 176 ? -9.790 -0.961 8.357 1.00 98.69 176 ILE A N 1
ATOM 1477 C CA . ILE A 1 176 ? -8.967 -1.547 9.418 1.00 98.69 176 ILE A CA 1
ATOM 1478 C C . ILE A 1 176 ? -7.670 -2.057 8.785 1.00 98.69 176 ILE A C 1
ATOM 1480 O O . ILE A 1 176 ? -7.698 -2.783 7.798 1.00 98.69 176 ILE A O 1
ATOM 1484 N N . ILE A 1 177 ? -6.522 -1.662 9.330 1.00 98.75 177 ILE A N 1
ATOM 1485 C CA . ILE A 1 177 ? -5.205 -2.133 8.884 1.00 98.75 177 ILE A CA 1
ATOM 1486 C C . ILE A 1 177 ? -4.579 -2.925 10.023 1.00 98.75 177 ILE A C 1
ATOM 1488 O O . ILE A 1 177 ? -4.475 -2.400 11.129 1.00 98.75 177 ILE A O 1
ATOM 1492 N N . ILE A 1 178 ? -4.126 -4.143 9.748 1.00 98.44 178 ILE A N 1
ATOM 1493 C CA . ILE A 1 178 ? -3.431 -5.006 10.704 1.00 98.44 178 ILE A CA 1
ATOM 1494 C C . ILE A 1 178 ? -1.968 -5.115 10.283 1.00 98.44 178 ILE A C 1
ATOM 1496 O O . ILE A 1 178 ? -1.658 -5.624 9.207 1.00 98.44 178 ILE A O 1
ATOM 1500 N N . ASN A 1 179 ? -1.062 -4.625 11.121 1.00 97.69 179 ASN A N 1
ATOM 1501 C CA . ASN A 1 179 ? 0.375 -4.792 10.959 1.00 97.69 179 ASN A CA 1
ATOM 1502 C C . ASN A 1 179 ? 0.846 -6.021 11.734 1.00 97.69 179 ASN A C 1
ATOM 1504 O O . ASN A 1 179 ? 0.821 -6.033 12.963 1.00 97.69 179 ASN A O 1
ATOM 1508 N N . PHE A 1 180 ? 1.321 -7.029 11.011 1.00 95.31 180 PHE A N 1
ATOM 1509 C CA . PHE A 1 180 ? 1.922 -8.212 11.614 1.00 95.31 180 PHE A CA 1
ATOM 1510 C C . PHE A 1 180 ? 3.342 -7.864 12.048 1.00 95.31 180 PHE A C 1
ATOM 1512 O O . PHE A 1 180 ? 4.201 -7.545 11.216 1.00 95.31 180 PHE A O 1
ATOM 1519 N N . THR A 1 181 ? 3.588 -7.897 13.355 1.00 91.00 181 THR A N 1
ATOM 1520 C CA . THR A 1 181 ? 4.860 -7.474 13.941 1.00 91.00 181 THR A CA 1
ATOM 1521 C C . THR A 1 181 ? 5.400 -8.517 14.903 1.00 91.00 181 THR A C 1
ATOM 1523 O O . THR A 1 181 ? 4.658 -9.150 15.642 1.00 91.00 181 THR A O 1
ATOM 1526 N N . LYS A 1 182 ? 6.727 -8.668 14.920 1.00 88.25 182 LYS A N 1
ATOM 1527 C CA . LYS A 1 182 ? 7.417 -9.508 15.909 1.00 88.25 182 LYS A CA 1
ATOM 1528 C C . LYS A 1 182 ? 7.638 -8.786 17.237 1.00 88.25 182 LYS A C 1
ATOM 1530 O O . LYS A 1 182 ? 7.930 -9.427 18.236 1.00 88.25 182 LYS A O 1
ATOM 1535 N N . SER A 1 183 ? 7.526 -7.458 17.252 1.00 86.44 183 SER A N 1
ATOM 1536 C CA . SER A 1 183 ? 7.737 -6.647 18.449 1.00 86.44 183 SER A CA 1
ATOM 1537 C C . SER A 1 183 ? 6.663 -5.580 18.615 1.00 86.44 183 SER A C 1
ATOM 1539 O O . SER A 1 183 ? 6.260 -4.903 17.659 1.00 86.44 183 SER A O 1
ATOM 1541 N N . ILE A 1 184 ? 6.223 -5.432 19.859 1.00 88.56 184 ILE A N 1
ATOM 1542 C CA . ILE A 1 184 ? 5.440 -4.301 20.352 1.00 88.56 184 ILE A CA 1
ATOM 1543 C C . ILE A 1 184 ? 6.409 -3.397 21.126 1.00 88.56 184 ILE A C 1
ATOM 1545 O O . ILE A 1 184 ? 7.494 -3.830 21.494 1.00 88.56 184 ILE A O 1
ATOM 1549 N N . LEU A 1 185 ? 6.081 -2.115 21.281 1.00 85.38 185 LEU A N 1
ATOM 1550 C CA . LEU A 1 185 ? 6.877 -1.227 22.132 1.00 85.38 185 LEU A CA 1
ATOM 1551 C C . LEU A 1 185 ? 6.718 -1.645 23.595 1.00 85.38 185 LEU A C 1
ATOM 1553 O O . LEU A 1 185 ? 5.584 -1.727 24.061 1.00 85.38 185 LEU A O 1
ATOM 1557 N N . ASP A 1 186 ? 7.827 -1.814 24.311 1.00 83.50 186 ASP A N 1
ATOM 1558 C CA . ASP A 1 186 ? 7.816 -2.255 25.715 1.00 83.50 186 ASP A CA 1
ATOM 1559 C C . ASP A 1 186 ? 7.056 -1.284 26.634 1.00 83.50 186 ASP A C 1
ATOM 1561 O O . ASP A 1 186 ? 6.418 -1.690 27.596 1.00 83.50 186 ASP A O 1
ATOM 1565 N N . ASN A 1 187 ? 7.052 0.009 26.298 1.00 87.25 187 ASN A N 1
ATOM 1566 C CA . ASN A 1 187 ? 6.397 1.070 27.065 1.00 87.25 187 ASN A CA 1
ATOM 1567 C C . ASN A 1 187 ? 5.005 1.466 26.536 1.00 87.25 187 ASN A C 1
ATOM 1569 O O . ASN A 1 187 ? 4.567 2.605 26.727 1.00 87.25 187 ASN A O 1
ATOM 1573 N N . ILE A 1 188 ? 4.319 0.576 25.813 1.00 91.19 188 ILE A N 1
ATOM 1574 C CA . ILE A 1 188 ? 2.978 0.870 25.301 1.00 91.19 188 ILE A CA 1
ATOM 1575 C C . ILE A 1 188 ? 1.964 0.939 26.462 1.00 91.19 188 ILE A C 1
ATOM 1577 O O . ILE A 1 188 ? 1.968 0.065 27.328 1.00 91.19 188 ILE A O 1
ATOM 1581 N N . PRO A 1 189 ? 1.072 1.947 26.516 1.00 94.50 189 PRO A N 1
ATOM 1582 C CA . PRO A 1 189 ? 0.076 2.013 27.582 1.00 94.50 189 PRO A CA 1
ATOM 1583 C C . PRO A 1 189 ? -0.855 0.794 27.570 1.00 94.50 189 PRO A C 1
ATOM 1585 O O . PRO A 1 189 ? -1.306 0.384 26.501 1.00 94.50 189 PRO A O 1
ATOM 1588 N N . GLY A 1 190 ? -1.220 0.262 28.742 1.00 94.75 190 GLY A N 1
ATOM 1589 C CA . GLY A 1 190 ? -2.042 -0.956 28.844 1.00 94.75 190 GLY A CA 1
ATOM 1590 C C . GLY A 1 190 ? -3.370 -0.887 28.077 1.00 94.75 190 GLY A C 1
ATOM 1591 O O . GLY A 1 190 ? -3.757 -1.848 27.420 1.00 94.75 190 GLY A O 1
ATOM 1592 N N . TYR A 1 191 ? -4.011 0.287 28.038 1.00 95.44 191 TYR A N 1
ATOM 1593 C CA . TYR A 1 191 ? -5.254 0.523 27.289 1.00 95.44 191 TYR A CA 1
ATOM 1594 C C . TYR A 1 191 ? -5.094 0.525 25.754 1.00 95.44 191 TYR A C 1
ATOM 1596 O O . TYR A 1 191 ? -6.066 0.753 25.037 1.00 95.44 191 TYR A O 1
ATOM 1604 N N . TYR A 1 192 ? -3.883 0.313 25.227 1.00 96.56 192 TYR A N 1
ATOM 1605 C CA . TYR A 1 192 ? -3.666 0.050 23.802 1.00 96.56 192 TYR A CA 1
ATOM 1606 C C . TYR A 1 192 ? -3.910 -1.421 23.462 1.00 96.56 192 TYR A C 1
ATOM 1608 O O . TYR A 1 192 ? -4.191 -1.708 22.301 1.00 96.56 192 TYR A O 1
ATOM 1616 N N . LYS A 1 193 ? -3.804 -2.347 24.424 1.00 96.81 193 LYS A N 1
ATOM 1617 C CA . LYS A 1 193 ? -4.175 -3.748 24.206 1.00 96.81 193 LYS A CA 1
ATOM 1618 C C . LYS A 1 193 ? -5.685 -3.818 23.989 1.00 96.81 193 LYS A C 1
ATOM 1620 O O . LYS A 1 193 ? -6.453 -3.294 24.794 1.00 96.81 193 LYS A O 1
ATOM 1625 N N . VAL A 1 194 ? -6.104 -4.424 22.883 1.00 96.94 194 VAL A N 1
ATOM 1626 C CA . VAL A 1 194 ? -7.523 -4.628 22.589 1.00 96.94 194 VAL A CA 1
ATOM 1627 C C . VAL A 1 194 ? -8.021 -5.780 23.468 1.00 96.94 194 VAL A C 1
ATOM 1629 O O . VAL A 1 194 ? -7.389 -6.839 23.457 1.00 96.94 194 VAL A O 1
ATOM 1632 N N . PRO A 1 195 ? -9.112 -5.596 24.234 1.00 95.44 195 PRO A N 1
ATOM 1633 C CA . PRO A 1 195 ? -9.711 -6.678 25.009 1.00 95.44 195 PRO A CA 1
ATOM 1634 C C . PRO A 1 195 ? -10.102 -7.862 24.114 1.00 95.44 195 PRO A C 1
ATOM 1636 O O . PRO A 1 195 ? -10.573 -7.660 22.993 1.00 95.44 195 PRO A O 1
ATOM 1639 N N . THR A 1 196 ? -9.882 -9.090 24.579 1.00 94.88 196 THR A N 1
ATOM 1640 C CA . THR A 1 196 ? -10.138 -10.318 23.801 1.00 94.88 196 THR A CA 1
ATOM 1641 C C . THR A 1 196 ? -11.628 -10.583 23.583 1.00 94.88 196 THR A C 1
ATOM 1643 O O . THR A 1 196 ? -12.002 -11.193 22.591 1.00 94.88 196 THR A O 1
ATOM 1646 N N . ASP A 1 197 ? -12.476 -10.069 24.470 1.00 94.31 197 ASP A N 1
ATOM 1647 C CA . ASP A 1 197 ? -13.940 -10.035 24.368 1.00 94.31 197 ASP A CA 1
ATOM 1648 C C . ASP A 1 197 ? -14.456 -8.918 23.435 1.00 94.31 197 ASP A C 1
ATOM 1650 O O . ASP A 1 197 ? -15.653 -8.810 23.168 1.00 94.31 197 ASP A O 1
ATOM 1654 N N . SER A 1 198 ? -13.567 -8.072 22.899 1.00 95.38 198 SER A N 1
ATOM 1655 C CA . SER A 1 198 ? -13.950 -7.039 21.942 1.00 95.38 198 SER A CA 1
ATOM 1656 C C . SER A 1 198 ? -14.474 -7.657 20.640 1.00 95.38 198 SER A C 1
ATOM 1658 O O . SER A 1 198 ? -13.802 -8.512 20.063 1.00 95.38 198 SER A O 1
ATOM 1660 N N . PRO A 1 199 ? -15.556 -7.123 20.035 1.00 94.81 199 PRO A N 1
ATOM 1661 C CA . PRO A 1 199 ? -16.016 -7.560 18.712 1.00 94.81 199 PRO A CA 1
ATOM 1662 C C . PRO A 1 199 ? -14.952 -7.447 17.609 1.00 94.81 199 PRO A C 1
ATOM 1664 O O . PRO A 1 199 ? -15.062 -8.074 16.559 1.00 94.81 199 PRO A O 1
ATOM 1667 N N . PHE A 1 200 ? -13.923 -6.616 17.816 1.00 95.62 200 PHE A N 1
ATOM 1668 C CA . PHE A 1 200 ? -12.810 -6.471 16.879 1.00 95.62 200 PHE A CA 1
ATOM 1669 C C . PHE A 1 200 ? -11.914 -7.707 16.816 1.00 95.62 200 PHE A C 1
ATOM 1671 O O . PHE A 1 200 ? -11.203 -7.866 15.827 1.00 95.62 200 PHE A O 1
ATOM 1678 N N . TYR A 1 201 ? -11.966 -8.592 17.812 1.00 95.25 201 TYR A N 1
ATOM 1679 C CA . TYR A 1 201 ? -11.183 -9.823 17.818 1.00 95.25 201 TYR A CA 1
ATOM 1680 C C . TYR A 1 201 ? -11.637 -10.828 16.750 1.00 95.25 201 TYR A C 1
ATOM 1682 O O . TYR A 1 201 ? -10.830 -11.632 16.295 1.00 95.25 201 TYR A O 1
ATOM 1690 N N . ASN A 1 202 ? -12.864 -10.702 16.224 1.00 94.06 202 ASN A N 1
ATOM 1691 C CA . ASN A 1 202 ? -13.336 -11.487 15.074 1.00 94.06 202 ASN A CA 1
ATOM 1692 C C . ASN A 1 202 ? -12.383 -11.402 13.865 1.00 94.06 202 ASN A C 1
ATOM 1694 O O . ASN A 1 202 ? -12.306 -12.330 13.058 1.00 94.06 202 ASN A O 1
ATOM 1698 N N . ILE A 1 203 ? -11.631 -10.301 13.736 1.00 95.44 203 ILE A N 1
ATOM 1699 C CA . ILE A 1 203 ? -10.679 -10.082 12.641 1.00 95.44 203 ILE A CA 1
ATOM 1700 C C . ILE A 1 203 ? -9.430 -10.974 12.728 1.00 95.44 203 ILE A C 1
ATOM 1702 O O . ILE A 1 203 ? -8.741 -11.136 11.724 1.00 95.44 203 ILE A O 1
ATOM 1706 N N . VAL A 1 204 ? -9.148 -11.562 13.900 1.00 94.25 204 VAL A N 1
ATOM 1707 C CA . VAL A 1 204 ? -8.017 -12.480 14.141 1.00 94.25 204 VAL A CA 1
ATOM 1708 C C . VAL A 1 204 ? -8.240 -13.845 13.480 1.00 94.25 204 VAL A C 1
ATOM 1710 O O . VAL A 1 204 ? -7.290 -14.578 13.249 1.00 94.25 204 VAL A O 1
ATOM 1713 N N . SER A 1 205 ? -9.471 -14.164 13.064 1.00 92.44 205 SER A N 1
ATOM 1714 C CA . SER A 1 205 ? -9.714 -15.296 12.153 1.00 92.44 205 SER A CA 1
ATOM 1715 C C . SER A 1 205 ? -9.062 -15.099 10.779 1.00 92.44 205 SER A C 1
ATOM 1717 O O . SER A 1 205 ? -8.831 -16.059 10.051 1.00 92.44 205 SER A O 1
ATOM 1719 N N . PHE A 1 206 ? -8.786 -13.840 10.418 1.00 94.75 206 PHE A N 1
ATOM 1720 C CA . PHE A 1 206 ? -8.259 -13.413 9.128 1.00 94.75 206 PHE A CA 1
ATOM 1721 C C . PHE A 1 206 ? -9.051 -13.931 7.916 1.00 94.75 206 PHE A C 1
ATOM 1723 O O . PHE A 1 206 ? -8.492 -14.118 6.834 1.00 94.75 206 PHE A O 1
ATOM 1730 N N . ASN A 1 207 ? -10.350 -14.164 8.107 1.00 95.12 207 ASN A N 1
ATOM 1731 C CA . ASN A 1 207 ? -11.256 -14.594 7.055 1.00 95.12 207 ASN A CA 1
ATOM 1732 C C . ASN A 1 207 ? -11.461 -13.496 6.004 1.00 95.12 207 ASN A C 1
ATOM 1734 O O . ASN A 1 207 ? -11.467 -12.305 6.312 1.00 95.12 207 ASN A O 1
ATOM 1738 N N . ASP A 1 208 ? -11.759 -13.905 4.766 1.00 93.50 208 ASP A N 1
ATOM 1739 C CA . ASP A 1 208 ? -11.990 -12.980 3.648 1.00 93.50 208 ASP A CA 1
ATOM 1740 C C . ASP A 1 208 ? -13.124 -11.966 3.924 1.00 93.50 208 ASP A C 1
ATOM 1742 O O . ASP A 1 208 ? -13.131 -10.871 3.351 1.00 93.50 208 ASP A O 1
ATOM 1746 N N . LYS A 1 209 ? -14.072 -12.318 4.806 1.00 95.50 209 LYS A N 1
ATOM 1747 C CA . LYS A 1 209 ? -15.158 -11.460 5.295 1.00 95.50 209 LYS A CA 1
ATOM 1748 C C . LYS A 1 209 ? -15.311 -11.612 6.806 1.00 95.50 209 LYS A C 1
ATOM 1750 O O . LYS A 1 209 ? -15.309 -12.732 7.311 1.00 95.50 209 LYS A O 1
ATOM 1755 N N . VAL A 1 210 ? -15.499 -10.500 7.513 1.00 95.69 210 VAL A N 1
ATOM 1756 C CA . VAL A 1 210 ? -15.676 -10.480 8.971 1.00 95.69 210 VAL A CA 1
ATOM 1757 C C . VAL A 1 210 ? -16.731 -9.446 9.359 1.00 95.69 210 VAL A C 1
ATOM 1759 O O . VAL A 1 210 ? -16.684 -8.306 8.897 1.00 95.69 210 VAL A O 1
ATOM 1762 N N . ALA A 1 211 ? -17.659 -9.821 10.239 1.00 95.12 211 ALA A N 1
ATOM 1763 C CA . ALA A 1 211 ? -18.610 -8.896 10.848 1.00 95.12 211 ALA A CA 1
ATOM 1764 C C . ALA A 1 211 ? -18.061 -8.358 12.181 1.00 95.12 211 ALA A C 1
ATOM 1766 O O . ALA A 1 211 ? -17.694 -9.129 13.070 1.00 95.12 211 ALA A O 1
ATOM 1767 N N . ILE A 1 212 ? -18.006 -7.033 12.332 1.00 94.75 212 ILE A N 1
ATOM 1768 C CA . ILE A 1 212 ? -17.532 -6.349 13.546 1.00 94.75 212 ILE A CA 1
ATOM 1769 C C . ILE A 1 212 ? -18.510 -5.224 13.870 1.00 94.75 212 ILE A C 1
ATOM 1771 O O . ILE A 1 212 ? -18.668 -4.298 13.072 1.00 94.75 212 ILE A O 1
ATOM 1775 N N . LYS A 1 213 ? -19.159 -5.284 15.041 1.00 91.31 213 LYS A N 1
ATOM 1776 C CA . LYS A 1 213 ? -20.173 -4.297 15.472 1.00 91.31 213 LYS A CA 1
ATOM 1777 C C . LYS A 1 213 ? -21.237 -4.021 14.385 1.00 91.31 213 LYS A C 1
ATOM 1779 O O . LYS A 1 213 ? -21.511 -2.869 14.061 1.00 91.31 213 LYS A O 1
ATOM 1784 N N . GLY A 1 214 ? -21.770 -5.071 13.753 1.00 89.44 214 GLY A N 1
ATOM 1785 C CA . GLY A 1 214 ? -22.780 -4.954 12.687 1.00 89.44 214 GLY A CA 1
ATOM 1786 C C . GLY A 1 214 ? -22.269 -4.411 11.340 1.00 89.44 214 GLY A C 1
ATOM 1787 O O . GLY A 1 214 ? -23.060 -4.183 10.427 1.00 89.44 214 GLY A O 1
ATOM 1788 N N . MET A 1 215 ? -20.959 -4.194 11.185 1.00 93.81 215 MET A N 1
ATOM 1789 C CA . MET A 1 215 ? -20.345 -3.800 9.915 1.00 93.81 215 MET A CA 1
ATOM 1790 C C . MET A 1 215 ? -19.616 -4.970 9.265 1.00 93.81 215 MET A C 1
ATOM 1792 O O . MET A 1 215 ? -18.852 -5.667 9.932 1.00 93.81 215 MET A O 1
ATOM 1796 N N . ASN A 1 216 ? -19.802 -5.135 7.956 1.00 95.44 216 ASN A N 1
ATOM 1797 C CA . ASN A 1 216 ? -19.120 -6.153 7.169 1.00 95.44 216 ASN A CA 1
ATOM 1798 C C . ASN A 1 216 ? -17.807 -5.604 6.612 1.00 95.44 216 ASN A C 1
ATOM 1800 O O . ASN A 1 216 ? -17.792 -4.679 5.797 1.00 95.44 216 ASN A O 1
ATOM 1804 N N . TYR A 1 217 ? -16.702 -6.205 7.030 1.00 97.25 217 TYR A N 1
ATOM 1805 C CA . TYR A 1 217 ? -15.366 -5.907 6.542 1.00 97.25 217 TYR A CA 1
ATOM 1806 C C . TYR A 1 217 ? -14.905 -6.993 5.582 1.00 97.25 217 TYR A C 1
ATOM 1808 O O . TYR A 1 217 ? -15.025 -8.181 5.872 1.00 97.25 217 TYR A O 1
ATOM 1816 N N . ILE A 1 218 ? -14.346 -6.578 4.451 1.00 97.19 218 ILE A N 1
ATOM 1817 C CA . ILE A 1 218 ? -13.785 -7.466 3.435 1.00 97.19 218 ILE A CA 1
ATOM 1818 C C . ILE A 1 218 ? -12.271 -7.344 3.477 1.00 97.19 218 ILE A C 1
ATOM 1820 O O . ILE A 1 218 ? -11.748 -6.228 3.456 1.00 97.19 218 ILE A O 1
ATOM 1824 N N . GLN A 1 219 ? -11.575 -8.477 3.502 1.00 97.31 219 GLN A N 1
ATOM 1825 C CA . GLN A 1 219 ? -10.134 -8.532 3.307 1.00 97.31 219 GLN A CA 1
ATOM 1826 C C . GLN A 1 219 ? -9.823 -8.105 1.872 1.00 97.31 219 GLN A C 1
ATOM 1828 O O . GLN A 1 219 ? -10.005 -8.875 0.933 1.00 97.31 219 GLN A O 1
ATOM 1833 N N . ASP A 1 220 ? -9.403 -6.865 1.684 1.00 97.94 220 ASP A N 1
ATOM 1834 C CA . ASP A 1 220 ? -9.308 -6.248 0.364 1.00 97.94 220 ASP A CA 1
ATOM 1835 C C . ASP A 1 220 ? -7.921 -6.442 -0.250 1.00 97.94 220 ASP A C 1
ATOM 1837 O O . ASP A 1 220 ? -7.777 -6.885 -1.386 1.00 97.94 220 ASP A O 1
ATOM 1841 N N . SER A 1 221 ? -6.884 -6.133 0.522 1.00 98.38 221 SER A N 1
ATOM 1842 C CA . SER A 1 221 ? -5.507 -6.150 0.039 1.00 98.38 221 SER A CA 1
ATOM 1843 C C . SER A 1 221 ? -4.513 -6.423 1.158 1.00 98.38 221 SER A C 1
ATOM 1845 O O . SER A 1 221 ? -4.822 -6.358 2.350 1.00 98.38 221 SER A O 1
ATOM 1847 N N . VAL A 1 222 ? -3.282 -6.734 0.769 1.00 98.06 222 VAL A N 1
ATOM 1848 C CA . VAL A 1 222 ? -2.167 -6.947 1.684 1.00 98.06 222 VAL A CA 1
ATOM 1849 C C . VAL A 1 222 ? -0.888 -6.385 1.088 1.00 98.06 222 VAL A C 1
ATOM 1851 O O . VAL A 1 222 ? -0.538 -6.663 -0.054 1.00 98.06 222 VAL A O 1
ATOM 1854 N N . ILE A 1 223 ? -0.162 -5.587 1.861 1.00 98.12 223 ILE A N 1
ATOM 1855 C CA . ILE A 1 223 ? 1.186 -5.155 1.489 1.00 98.12 223 ILE A CA 1
ATOM 1856 C C . ILE A 1 223 ? 2.175 -6.116 2.122 1.00 98.12 223 ILE A C 1
ATOM 1858 O O . ILE A 1 223 ? 2.163 -6.292 3.339 1.00 98.12 223 ILE A O 1
ATOM 1862 N N . LEU A 1 224 ? 3.053 -6.691 1.308 1.00 95.69 224 LEU A N 1
ATOM 1863 C CA . LEU A 1 224 ? 4.086 -7.615 1.757 1.00 95.69 224 LEU A CA 1
ATOM 1864 C C . LEU A 1 224 ? 5.454 -6.942 1.691 1.00 95.69 224 LEU A C 1
ATOM 1866 O O . LEU A 1 224 ? 5.708 -6.068 0.854 1.00 95.69 224 LEU A O 1
ATOM 1870 N N . SER A 1 225 ? 6.345 -7.357 2.581 1.00 92.94 225 SER A N 1
ATOM 1871 C CA . SER A 1 225 ? 7.788 -7.190 2.428 1.00 92.94 225 SER A CA 1
ATOM 1872 C C . SER A 1 225 ? 8.446 -8.559 2.374 1.00 92.94 225 SER A C 1
ATOM 1874 O O . SER A 1 225 ? 7.941 -9.505 2.980 1.00 92.94 225 SER A O 1
ATOM 1876 N N . ASN A 1 226 ? 9.563 -8.668 1.660 1.00 91.50 226 ASN A N 1
ATOM 1877 C CA . ASN A 1 226 ? 10.292 -9.927 1.587 1.00 91.50 226 ASN A CA 1
ATOM 1878 C C . ASN A 1 226 ? 10.721 -10.375 2.993 1.00 91.50 226 ASN A C 1
ATOM 1880 O O . ASN A 1 226 ? 11.159 -9.566 3.821 1.00 91.50 226 ASN A O 1
ATOM 1884 N N . TRP A 1 227 ? 10.558 -11.664 3.288 1.00 89.81 227 TRP A N 1
ATOM 1885 C CA . TRP A 1 227 ? 10.855 -12.196 4.619 1.00 89.81 227 TRP A CA 1
ATOM 1886 C C . TRP A 1 227 ? 12.360 -12.403 4.830 1.00 89.81 227 TRP A C 1
ATOM 1888 O O . TRP A 1 227 ? 12.829 -12.328 5.964 1.00 89.81 227 TRP A O 1
ATOM 1898 N N . ASN A 1 228 ? 13.126 -12.574 3.751 1.00 87.88 228 ASN A N 1
ATOM 1899 C CA . ASN A 1 228 ? 14.578 -12.779 3.735 1.00 87.88 228 ASN A CA 1
ATOM 1900 C C . ASN A 1 228 ? 15.390 -11.468 3.648 1.00 87.88 228 ASN A C 1
ATOM 1902 O O . ASN A 1 228 ? 16.429 -11.404 3.009 1.00 87.88 228 ASN A O 1
ATOM 1906 N N . ARG A 1 229 ? 14.926 -10.394 4.295 1.00 78.75 229 ARG A N 1
ATOM 1907 C CA . ARG A 1 229 ? 15.476 -9.029 4.139 1.00 78.75 229 ARG A CA 1
ATOM 1908 C C . ARG A 1 229 ? 16.878 -8.773 4.710 1.00 78.75 229 ARG A C 1
ATOM 1910 O O . ARG A 1 229 ? 17.452 -7.734 4.397 1.00 78.75 229 ARG A O 1
ATOM 1917 N N . THR A 1 230 ? 17.374 -9.626 5.606 1.00 70.94 230 THR A N 1
ATOM 1918 C CA . THR A 1 230 ? 18.533 -9.318 6.469 1.00 70.94 230 THR A CA 1
ATOM 1919 C C . THR A 1 230 ? 19.835 -9.142 5.682 1.00 70.94 230 THR A C 1
ATOM 1921 O O . THR A 1 230 ? 20.678 -8.357 6.099 1.00 70.94 230 THR A O 1
ATOM 1924 N N . GLU A 1 231 ? 19.960 -9.782 4.516 1.00 64.38 231 GLU A N 1
ATOM 1925 C CA . GLU A 1 231 ? 21.197 -9.767 3.717 1.00 64.38 231 GLU A CA 1
ATOM 1926 C C . GLU A 1 231 ? 21.051 -9.034 2.371 1.00 64.38 231 GLU A C 1
ATOM 1928 O O . GLU A 1 231 ? 22.023 -8.495 1.851 1.00 64.38 231 GLU A O 1
ATOM 1933 N N . ILE A 1 232 ? 19.830 -8.935 1.831 1.00 74.69 232 ILE A N 1
ATOM 1934 C CA . ILE A 1 232 ? 19.580 -8.499 0.439 1.00 74.69 232 ILE A CA 1
ATOM 1935 C C . ILE A 1 232 ? 18.811 -7.179 0.316 1.00 74.69 232 ILE A C 1
ATOM 1937 O O . ILE A 1 232 ? 18.556 -6.684 -0.782 1.00 74.69 232 ILE A O 1
ATOM 1941 N N . GLY A 1 233 ? 18.421 -6.594 1.450 1.00 78.12 233 GLY A N 1
ATOM 1942 C CA . GLY A 1 233 ? 17.584 -5.403 1.496 1.00 78.12 233 GLY A CA 1
ATOM 1943 C C . GLY A 1 233 ? 16.084 -5.697 1.404 1.00 78.12 233 GLY A C 1
ATOM 1944 O O . GLY A 1 233 ? 15.628 -6.826 1.216 1.00 78.12 233 GLY A O 1
ATOM 1945 N N . GLY A 1 234 ? 15.295 -4.643 1.621 1.00 84.50 234 GLY A N 1
ATOM 1946 C CA . GLY A 1 234 ? 13.837 -4.715 1.659 1.00 84.50 234 GLY A CA 1
ATOM 1947 C C . GLY A 1 234 ? 13.193 -4.315 0.333 1.00 84.50 234 GLY A C 1
ATOM 1948 O O . GLY A 1 234 ? 13.448 -3.224 -0.178 1.00 84.50 234 GLY A O 1
ATOM 1949 N N . HIS A 1 235 ? 12.287 -5.150 -0.169 1.00 89.81 235 HIS A N 1
ATOM 1950 C CA . HIS A 1 235 ? 11.376 -4.848 -1.272 1.00 89.81 235 HIS A CA 1
ATOM 1951 C C . HIS A 1 235 ? 9.927 -5.007 -0.814 1.00 89.81 235 HIS A C 1
ATOM 1953 O O . HIS A 1 235 ? 9.629 -5.849 0.032 1.00 89.81 235 HIS A O 1
ATOM 1959 N N . SER A 1 236 ? 9.023 -4.191 -1.361 1.00 93.31 236 SER A N 1
ATOM 1960 C CA . SER A 1 236 ? 7.604 -4.224 -1.007 1.00 93.31 236 SER A CA 1
ATOM 1961 C C . SER A 1 236 ? 6.727 -4.410 -2.234 1.00 93.31 236 SER A C 1
ATOM 1963 O O . SER A 1 236 ? 6.882 -3.710 -3.234 1.00 93.31 236 SER A O 1
ATOM 1965 N N . ILE A 1 237 ? 5.781 -5.336 -2.106 1.00 95.25 237 ILE A N 1
ATOM 1966 C CA . ILE A 1 237 ? 4.813 -5.732 -3.131 1.00 95.25 237 ILE A CA 1
ATOM 1967 C C . ILE A 1 237 ? 3.395 -5.654 -2.552 1.00 95.25 237 ILE A C 1
ATOM 1969 O O . ILE A 1 237 ? 3.229 -5.397 -1.355 1.00 95.25 237 ILE A O 1
ATOM 1973 N N . ALA A 1 238 ? 2.370 -5.863 -3.377 1.00 97.56 238 ALA A N 1
ATOM 1974 C CA . ALA A 1 238 ? 0.983 -5.883 -2.914 1.00 97.56 238 ALA A CA 1
ATOM 1975 C C . ALA A 1 238 ? 0.223 -7.096 -3.459 1.00 97.56 238 ALA A C 1
ATOM 1977 O O . ALA A 1 238 ? 0.275 -7.362 -4.655 1.00 97.56 238 ALA A O 1
ATOM 1978 N N . GLY A 1 239 ? -0.512 -7.789 -2.595 1.00 97.19 239 GLY A N 1
ATOM 1979 C CA . GLY A 1 239 ? -1.654 -8.602 -2.989 1.00 97.19 239 GLY A CA 1
ATOM 1980 C C . GLY A 1 239 ? -2.902 -7.723 -3.029 1.00 97.19 239 GLY A C 1
ATOM 1981 O O . GLY A 1 239 ? -3.163 -6.997 -2.068 1.00 97.19 239 GLY A O 1
ATOM 1982 N N . ILE A 1 240 ? -3.649 -7.745 -4.128 1.00 97.25 240 ILE A N 1
ATOM 1983 C CA . ILE A 1 240 ? -4.876 -6.952 -4.300 1.00 97.25 240 ILE A CA 1
ATOM 1984 C C . ILE A 1 240 ? -6.019 -7.825 -4.811 1.00 97.25 240 ILE A C 1
ATOM 1986 O O . ILE A 1 240 ? -5.770 -8.886 -5.391 1.00 97.25 240 ILE A O 1
ATOM 1990 N N . LYS A 1 241 ? -7.256 -7.360 -4.627 1.00 95.69 241 LYS A N 1
ATOM 1991 C CA . LYS A 1 241 ? -8.442 -7.949 -5.255 1.00 95.69 241 LYS A CA 1
ATOM 1992 C C . LYS A 1 241 ? -8.888 -7.145 -6.474 1.00 95.69 241 LYS A C 1
ATOM 1994 O O . LYS A 1 241 ? -8.838 -5.913 -6.463 1.00 95.69 241 LYS A O 1
ATOM 1999 N N . CYS A 1 242 ? -9.300 -7.855 -7.519 1.00 92.38 242 CYS A N 1
ATOM 2000 C CA . CYS A 1 242 ? -9.981 -7.307 -8.686 1.00 92.38 242 CYS A CA 1
ATOM 2001 C C . CYS A 1 242 ? -11.125 -8.241 -9.083 1.00 92.38 242 CYS A C 1
ATOM 2003 O O . CYS A 1 242 ? -10.885 -9.400 -9.419 1.00 92.38 242 CYS A O 1
ATOM 2005 N N . LYS A 1 243 ? -12.359 -7.729 -9.056 1.00 88.06 243 LYS A N 1
ATOM 2006 C CA . LYS A 1 243 ? -13.591 -8.515 -9.222 1.00 88.06 243 LYS A CA 1
ATOM 2007 C C . LYS A 1 243 ? -13.604 -9.783 -8.364 1.00 88.06 243 LYS A C 1
ATOM 2009 O O . LYS A 1 243 ? -13.828 -10.874 -8.881 1.00 88.06 243 LYS A O 1
ATOM 2014 N N . ASP A 1 244 ? -13.283 -9.630 -7.083 1.00 86.44 244 ASP A N 1
ATOM 2015 C CA . ASP A 1 244 ? -13.200 -10.716 -6.093 1.00 86.44 244 ASP A CA 1
ATOM 2016 C C . ASP A 1 244 ? -12.093 -11.764 -6.347 1.00 86.44 244 ASP A C 1
ATOM 2018 O O . ASP A 1 244 ? -11.769 -12.542 -5.449 1.00 86.44 244 ASP A O 1
ATOM 2022 N N . ASN A 1 245 ? -11.428 -11.737 -7.508 1.00 92.19 245 ASN A N 1
ATOM 2023 C CA . ASN A 1 245 ? -10.226 -12.518 -7.786 1.00 92.19 245 ASN A CA 1
ATOM 2024 C C . ASN A 1 245 ? -8.998 -11.872 -7.131 1.00 92.19 245 ASN A C 1
ATOM 2026 O O . ASN A 1 245 ? -8.881 -10.648 -7.041 1.00 92.19 245 ASN A O 1
ATOM 2030 N N . LYS A 1 246 ? -8.047 -12.705 -6.711 1.00 94.31 246 LYS A N 1
ATOM 2031 C CA . LYS A 1 246 ? -6.827 -12.292 -6.015 1.00 94.31 246 LYS A CA 1
ATOM 2032 C C . LYS A 1 246 ? -5.630 -12.249 -6.966 1.00 94.31 246 LYS A C 1
ATOM 2034 O O . LYS A 1 246 ? -5.431 -13.139 -7.794 1.00 94.31 246 LYS A O 1
ATOM 2039 N N . TYR A 1 247 ? -4.840 -11.186 -6.841 1.00 93.38 247 TYR A N 1
ATOM 2040 C CA . TYR A 1 247 ? -3.690 -10.902 -7.696 1.00 93.38 247 TYR A CA 1
ATOM 2041 C C . TYR A 1 247 ? -2.491 -10.410 -6.890 1.00 93.38 247 TYR A C 1
ATOM 2043 O O . TYR A 1 247 ? -2.651 -9.900 -5.779 1.00 93.38 247 TYR A O 1
ATOM 2051 N N . VAL A 1 248 ? -1.300 -10.491 -7.485 1.00 93.75 248 VAL A N 1
ATOM 2052 C CA . VAL A 1 248 ? -0.051 -9.930 -6.964 1.00 93.75 248 VAL A CA 1
ATOM 2053 C C . VAL A 1 248 ? 0.519 -8.890 -7.920 1.00 93.75 248 VAL A C 1
ATOM 2055 O O . VAL A 1 248 ? 0.643 -9.098 -9.123 1.00 93.75 248 VAL A O 1
ATOM 2058 N N . TYR A 1 249 ? 0.916 -7.764 -7.342 1.00 93.31 249 TYR A N 1
ATOM 2059 C CA . TYR A 1 249 ? 1.662 -6.686 -7.968 1.00 93.31 249 TYR A CA 1
ATOM 2060 C C . TYR A 1 249 ? 3.076 -6.638 -7.381 1.00 93.31 249 TYR A C 1
ATOM 2062 O O . TYR A 1 249 ? 3.219 -6.463 -6.172 1.00 93.31 249 TYR A O 1
ATOM 2070 N N . ASN A 1 250 ? 4.115 -6.713 -8.219 1.00 86.19 250 ASN A N 1
ATOM 2071 C CA . ASN A 1 250 ? 5.522 -6.711 -7.782 1.00 86.19 250 ASN A CA 1
ATOM 2072 C C . ASN A 1 250 ? 6.282 -5.390 -8.026 1.00 86.19 250 ASN A C 1
ATOM 2074 O O . ASN A 1 250 ? 7.379 -5.207 -7.496 1.00 86.19 250 ASN A O 1
ATOM 2078 N N . GLY A 1 251 ? 5.708 -4.473 -8.812 1.00 78.00 251 GLY A N 1
ATOM 2079 C CA . GLY A 1 251 ? 6.298 -3.183 -9.184 1.00 78.00 251 GLY A CA 1
ATOM 2080 C C . GLY A 1 251 ? 7.456 -3.220 -10.172 1.00 78.00 251 GLY A C 1
ATOM 2081 O O . GLY A 1 251 ? 8.047 -2.174 -10.445 1.00 78.00 251 GLY A O 1
ATOM 2082 N N . TRP A 1 252 ? 7.770 -4.383 -10.729 1.00 74.94 252 TRP A N 1
ATOM 2083 C CA . TRP A 1 252 ? 8.833 -4.536 -11.713 1.00 74.94 252 TRP A CA 1
ATOM 2084 C C . TRP A 1 252 ? 8.324 -4.341 -13.130 1.00 74.94 252 TRP A C 1
ATOM 2086 O O . TRP A 1 252 ? 7.126 -4.213 -13.364 1.00 74.94 252 TRP A O 1
ATOM 2096 N N . THR A 1 253 ? 9.253 -4.274 -14.075 1.00 67.06 253 THR A N 1
ATOM 2097 C CA . THR A 1 253 ? 8.973 -4.057 -15.492 1.00 67.06 253 THR A CA 1
ATOM 2098 C C . THR A 1 253 ? 9.493 -5.194 -16.341 1.00 67.06 253 THR A C 1
ATOM 2100 O O . THR A 1 253 ? 10.615 -5.633 -16.117 1.00 67.06 253 THR A O 1
ATOM 2103 N N . ARG A 1 254 ? 8.721 -5.564 -17.372 1.00 51.91 254 ARG A N 1
ATOM 2104 C CA . ARG A 1 254 ? 9.054 -6.542 -18.421 1.00 51.91 254 ARG A CA 1
ATOM 2105 C C . ARG A 1 254 ? 10.356 -6.233 -19.162 1.00 51.91 254 ARG A C 1
ATOM 2107 O O . ARG A 1 254 ? 10.905 -7.108 -19.807 1.00 51.91 254 ARG A O 1
ATOM 2114 N N . GLY A 1 255 ? 10.903 -5.023 -19.018 1.00 46.97 255 GLY A N 1
ATOM 2115 C CA . GLY A 1 255 ? 12.216 -4.642 -19.550 1.00 46.97 255 GLY A CA 1
ATOM 2116 C C . GLY A 1 255 ? 13.420 -5.312 -18.869 1.00 46.97 255 GLY A C 1
ATOM 2117 O O . GLY A 1 255 ? 14.500 -4.735 -18.846 1.00 46.97 255 GLY A O 1
ATOM 2118 N N . THR A 1 256 ? 13.245 -6.499 -18.291 1.00 38.50 256 THR A N 1
ATOM 2119 C CA . THR A 1 256 ? 14.307 -7.503 -18.227 1.00 38.50 256 THR A CA 1
ATOM 2120 C C . THR A 1 256 ? 13.849 -8.682 -19.074 1.00 38.50 256 THR A C 1
ATOM 2122 O O . THR A 1 256 ? 13.261 -9.628 -18.562 1.00 38.50 256 THR A O 1
ATOM 2125 N N . ILE A 1 257 ? 14.140 -8.628 -20.373 1.00 30.92 257 ILE A N 1
ATOM 2126 C CA . ILE A 1 257 ? 14.445 -9.866 -21.082 1.00 30.92 257 ILE A CA 1
ATOM 2127 C C . ILE A 1 257 ? 15.745 -10.366 -20.449 1.00 30.92 257 ILE A C 1
ATOM 2129 O O . ILE A 1 257 ? 16.702 -9.612 -20.264 1.00 30.92 257 ILE A O 1
ATOM 2133 N N . ASP A 1 258 ? 15.711 -11.608 -20.002 1.00 31.66 258 ASP A N 1
ATOM 2134 C CA . ASP A 1 258 ? 16.779 -12.297 -19.302 1.00 31.66 258 ASP A CA 1
ATOM 2135 C C . ASP A 1 258 ? 18.166 -12.126 -19.966 1.00 31.66 258 ASP A C 1
ATOM 2137 O O . ASP A 1 258 ? 18.315 -12.373 -21.156 1.00 31.66 258 ASP A O 1
ATOM 2141 N N . ILE A 1 259 ? 19.207 -11.810 -19.185 1.00 30.61 259 ILE A N 1
ATOM 2142 C CA . ILE A 1 259 ? 20.626 -11.898 -19.595 1.00 30.61 259 ILE A CA 1
ATOM 2143 C C . ILE A 1 259 ? 21.103 -13.354 -19.824 1.00 30.61 259 ILE A C 1
ATOM 2145 O O . ILE A 1 259 ? 22.132 -13.586 -20.441 1.00 30.61 259 ILE A O 1
ATOM 2149 N N . HIS A 1 260 ? 20.335 -14.349 -19.395 1.00 33.62 260 HIS A N 1
ATOM 2150 C CA . HIS A 1 260 ? 20.444 -15.762 -19.763 1.00 33.62 260 HIS A CA 1
ATOM 2151 C C . HIS A 1 260 ? 19.536 -16.171 -20.940 1.00 33.62 260 HIS A C 1
ATOM 2153 O O . HIS A 1 260 ? 19.702 -17.274 -21.448 1.00 33.62 260 HIS A O 1
ATOM 2159 N N . LEU A 1 261 ? 18.666 -15.280 -21.444 1.00 33.31 261 LEU A N 1
ATOM 2160 C CA . LEU A 1 261 ? 18.209 -15.307 -22.846 1.00 33.31 261 LEU A CA 1
ATOM 2161 C C . LEU A 1 261 ? 19.063 -14.383 -23.729 1.00 33.31 261 LEU A C 1
ATOM 2163 O O . LEU A 1 261 ? 19.011 -14.487 -24.950 1.00 33.31 261 LEU A O 1
ATOM 2167 N N . GLN A 1 262 ? 19.942 -13.563 -23.143 1.00 36.62 262 GLN A N 1
ATOM 2168 C CA . GLN A 1 262 ? 21.093 -13.004 -23.844 1.00 36.62 262 GLN A CA 1
ATOM 2169 C C . GLN A 1 262 ? 22.207 -14.053 -23.998 1.00 36.62 262 GLN A C 1
ATOM 2171 O O . GLN A 1 262 ? 23.333 -13.877 -23.548 1.00 36.62 262 GLN A O 1
ATOM 2176 N N . ASN A 1 263 ? 21.916 -15.094 -24.772 1.00 38.28 263 ASN A N 1
ATOM 2177 C CA . ASN A 1 263 ? 22.740 -15.294 -25.956 1.00 38.28 263 ASN A CA 1
ATOM 2178 C C . ASN A 1 263 ? 22.211 -14.317 -27.020 1.00 38.28 263 ASN A C 1
ATOM 2180 O O . ASN A 1 263 ? 21.621 -14.753 -28.005 1.00 38.28 263 ASN A O 1
ATOM 2184 N N . VAL A 1 264 ? 22.376 -12.995 -26.850 1.00 43.75 264 VAL A N 1
ATOM 2185 C CA . VAL A 1 264 ? 22.280 -12.133 -28.038 1.00 43.75 264 VAL A CA 1
ATOM 2186 C C . VAL A 1 264 ? 23.598 -12.353 -28.763 1.00 43.75 264 VAL A C 1
ATOM 2188 O O . VAL A 1 264 ? 24.567 -11.625 -28.571 1.00 43.75 264 VAL A O 1
ATOM 2191 N N . ASN A 1 265 ? 23.655 -13.449 -29.518 1.00 46.47 265 ASN A N 1
ATOM 2192 C CA . ASN A 1 265 ? 24.705 -13.722 -30.483 1.00 46.47 265 ASN A CA 1
ATOM 2193 C C . ASN A 1 265 ? 24.489 -12.763 -31.657 1.00 46.47 265 ASN A C 1
ATOM 2195 O O . ASN A 1 265 ? 24.134 -13.195 -32.746 1.00 46.47 265 ASN A O 1
ATOM 2199 N N . PHE A 1 266 ? 24.628 -11.457 -31.426 1.00 52.09 266 PHE A N 1
ATOM 2200 C CA . PHE A 1 266 ? 24.904 -10.563 -32.533 1.00 52.09 266 PHE A CA 1
ATOM 2201 C C . PHE A 1 266 ? 26.409 -10.562 -32.735 1.00 52.09 266 PHE A C 1
ATOM 2203 O O . PHE A 1 266 ? 27.214 -10.421 -31.811 1.00 52.09 266 PHE A O 1
ATOM 2210 N N . THR A 1 267 ? 26.783 -10.804 -33.969 1.00 58.91 267 THR A N 1
ATOM 2211 C CA . THR A 1 267 ? 28.162 -10.794 -34.405 1.00 58.91 267 THR A CA 1
ATOM 2212 C C . THR A 1 267 ? 28.591 -9.353 -34.665 1.00 58.91 267 THR A C 1
ATOM 2214 O O . THR A 1 267 ? 27.775 -8.428 -34.737 1.00 58.91 267 THR A O 1
ATOM 2217 N N . LYS A 1 268 ? 29.896 -9.144 -34.846 1.00 59.84 268 LYS A N 1
ATOM 2218 C CA . LYS A 1 268 ? 30.385 -7.886 -35.418 1.00 59.84 268 LYS A CA 1
ATOM 2219 C C . LYS A 1 268 ? 29.726 -7.619 -36.782 1.00 59.84 268 LYS A C 1
ATOM 2221 O O . LYS A 1 268 ? 29.402 -6.482 -37.089 1.00 59.84 268 LYS A O 1
ATOM 2226 N N . GLU A 1 269 ? 29.431 -8.677 -37.531 1.00 67.88 269 GLU A N 1
ATOM 2227 C CA . GLU A 1 269 ? 28.751 -8.606 -38.820 1.00 67.88 269 GLU A CA 1
ATOM 2228 C C . GLU A 1 269 ? 27.312 -8.072 -38.711 1.00 67.88 269 GLU A C 1
ATOM 2230 O O . GLU A 1 269 ? 26.896 -7.291 -39.556 1.00 67.88 269 GLU A O 1
ATOM 2235 N N . ASP A 1 270 ? 26.557 -8.406 -37.659 1.00 68.31 270 ASP A N 1
ATOM 2236 C CA . ASP A 1 270 ? 25.213 -7.845 -37.438 1.00 68.31 270 ASP A CA 1
ATOM 2237 C C . ASP A 1 270 ? 25.246 -6.343 -37.101 1.00 68.31 270 ASP A C 1
ATOM 2239 O O . ASP A 1 270 ? 24.310 -5.613 -37.435 1.00 68.31 270 ASP A O 1
ATOM 2243 N N . TYR A 1 271 ? 26.325 -5.871 -36.464 1.00 63.88 271 TYR A N 1
ATOM 2244 C CA . TYR A 1 271 ? 26.580 -4.442 -36.250 1.00 63.88 271 TYR A CA 1
ATOM 2245 C C . TYR A 1 271 ? 26.974 -3.746 -37.558 1.00 63.88 271 TYR A C 1
ATOM 2247 O O . TYR A 1 271 ? 26.369 -2.737 -37.921 1.00 63.88 271 TYR A O 1
ATOM 2255 N N . ASP A 1 272 ? 27.943 -4.313 -38.278 1.00 66.75 272 ASP A N 1
ATOM 2256 C CA . ASP A 1 272 ? 28.462 -3.765 -39.534 1.00 66.75 272 ASP A CA 1
ATOM 2257 C C . ASP A 1 272 ? 27.371 -3.743 -40.628 1.00 66.75 272 ASP A C 1
ATOM 2259 O O . ASP A 1 272 ? 27.335 -2.825 -41.442 1.00 66.75 272 ASP A O 1
ATOM 2263 N N . LYS A 1 273 ? 26.424 -4.696 -40.601 1.00 79.88 273 LYS A N 1
ATOM 2264 C CA . LYS A 1 273 ? 25.237 -4.757 -41.478 1.00 79.88 273 LYS A CA 1
ATOM 2265 C C . LYS A 1 273 ? 24.022 -3.988 -40.946 1.00 79.88 273 LYS A C 1
ATOM 2267 O O . LYS A 1 273 ? 22.915 -4.198 -41.435 1.00 79.88 273 LYS A O 1
ATOM 2272 N N . GLU A 1 274 ? 24.199 -3.141 -39.932 1.00 80.19 274 GLU A N 1
ATOM 2273 C CA . GLU A 1 274 ? 23.159 -2.238 -39.418 1.00 80.19 274 GLU A CA 1
ATOM 2274 C C . GLU A 1 274 ? 21.882 -2.956 -38.949 1.00 80.19 274 GLU A C 1
ATOM 2276 O O . GLU A 1 274 ? 20.783 -2.400 -38.961 1.00 80.19 274 GLU A O 1
ATOM 2281 N N . LYS A 1 275 ? 21.992 -4.206 -38.495 1.00 77.19 275 LYS A N 1
ATOM 2282 C CA . LYS A 1 275 ? 20.830 -4.968 -38.032 1.00 77.19 275 LYS A CA 1
ATOM 2283 C C . LYS A 1 275 ? 20.440 -4.634 -36.602 1.00 77.19 275 LYS A C 1
ATOM 2285 O O . LYS A 1 275 ? 19.423 -5.135 -36.151 1.00 77.19 275 LYS A O 1
ATOM 2290 N N . LEU A 1 276 ? 21.208 -3.835 -35.865 1.00 73.00 276 LEU A N 1
ATOM 2291 C CA . LEU A 1 276 ? 20.962 -3.588 -34.443 1.00 73.00 276 LEU A CA 1
ATOM 2292 C C . LEU A 1 276 ? 20.138 -2.314 -34.227 1.00 73.00 276 LEU A C 1
ATOM 2294 O O . LEU A 1 276 ? 20.512 -1.240 -34.697 1.00 73.00 276 LEU A O 1
ATOM 2298 N N . TRP A 1 277 ? 19.058 -2.420 -33.453 1.00 76.00 277 TRP A N 1
ATOM 2299 C CA . TRP A 1 277 ? 18.103 -1.333 -33.212 1.00 76.00 277 TRP A CA 1
ATOM 2300 C C . TRP A 1 277 ? 17.809 -1.145 -31.723 1.00 76.00 277 TRP A C 1
ATOM 2302 O O . TRP A 1 277 ? 17.822 -2.098 -30.943 1.00 76.00 277 TRP A O 1
ATOM 2312 N N . VAL A 1 278 ? 17.487 0.085 -31.326 1.00 63.00 278 VAL A N 1
ATOM 2313 C CA . VAL A 1 278 ? 16.931 0.419 -30.007 1.00 63.00 278 VAL A CA 1
ATOM 2314 C C . VAL A 1 278 ? 15.569 1.076 -30.164 1.00 63.00 278 VAL A C 1
ATOM 2316 O O . VAL A 1 278 ? 15.360 1.863 -31.083 1.00 63.00 278 VAL A O 1
ATOM 2319 N N . SER A 1 279 ? 14.629 0.779 -29.270 1.00 60.66 279 SER A N 1
ATOM 2320 C CA . SER A 1 279 ? 13.339 1.477 -29.273 1.00 60.66 279 SER A CA 1
ATOM 2321 C C . SER A 1 279 ? 13.449 2.792 -28.492 1.00 60.66 279 SER A C 1
ATOM 2323 O O . SER A 1 279 ? 13.880 2.782 -27.332 1.00 60.66 279 SER A O 1
ATOM 2325 N N . GLU A 1 280 ? 12.988 3.898 -29.070 1.00 55.66 280 GLU A N 1
ATOM 2326 C CA . GLU A 1 280 ? 12.847 5.199 -28.412 1.00 55.66 280 GLU A CA 1
ATOM 2327 C C . GLU A 1 280 ? 11.433 5.768 -28.583 1.00 55.66 280 GLU A C 1
ATOM 2329 O O . GLU A 1 280 ? 10.644 5.323 -29.415 1.00 55.66 280 GLU A O 1
ATOM 2334 N N . VAL A 1 281 ? 11.100 6.779 -27.778 1.00 46.28 281 VAL A N 1
ATOM 2335 C CA . VAL A 1 281 ? 9.858 7.545 -27.926 1.00 46.28 281 VAL A CA 1
ATOM 2336 C C . VAL A 1 281 ? 10.213 8.958 -28.368 1.00 46.28 281 VAL A C 1
ATOM 2338 O O . VAL A 1 281 ? 10.753 9.741 -27.584 1.00 46.28 281 VAL A O 1
ATOM 2341 N N . ILE A 1 282 ? 9.873 9.302 -29.610 1.00 48.91 282 ILE A N 1
ATOM 2342 C CA . ILE A 1 282 ? 10.058 10.642 -30.179 1.00 48.91 282 ILE A CA 1
ATOM 2343 C C . ILE A 1 282 ? 8.684 11.184 -30.573 1.00 48.91 282 ILE A C 1
ATOM 2345 O O . ILE A 1 282 ? 7.909 10.514 -31.245 1.00 48.91 282 ILE A O 1
ATOM 2349 N N . ASN A 1 283 ? 8.342 12.396 -30.123 1.00 41.88 283 ASN A N 1
ATOM 2350 C CA . ASN A 1 283 ? 7.082 13.073 -30.473 1.00 41.88 283 ASN A CA 1
ATOM 2351 C C . ASN A 1 283 ? 5.814 12.209 -30.286 1.00 41.88 283 ASN A C 1
ATOM 2353 O O . ASN A 1 283 ? 4.881 12.283 -31.083 1.00 41.88 283 ASN A O 1
ATOM 2357 N N . LYS A 1 284 ? 5.766 11.414 -29.204 1.00 38.25 284 LYS A N 1
ATOM 2358 C CA . LYS A 1 284 ? 4.664 10.483 -28.870 1.00 38.25 284 LYS A CA 1
ATOM 2359 C C . LYS A 1 284 ? 4.484 9.312 -29.850 1.00 38.25 284 LYS A C 1
ATOM 2361 O O . LYS A 1 284 ? 3.438 8.668 -29.833 1.00 38.25 284 LYS A O 1
ATOM 2366 N N . ARG A 1 285 ? 5.478 9.021 -30.688 1.00 40.94 285 ARG A N 1
ATOM 2367 C CA . ARG A 1 285 ? 5.526 7.831 -31.543 1.00 40.94 285 ARG A CA 1
ATOM 2368 C C . ARG A 1 285 ? 6.691 6.950 -31.106 1.00 40.94 285 ARG A C 1
ATOM 2370 O O . ARG A 1 285 ? 7.739 7.462 -30.704 1.00 40.94 285 ARG A O 1
ATOM 2377 N N . VAL A 1 286 ? 6.468 5.637 -31.116 1.00 48.25 286 VAL A N 1
ATOM 2378 C CA . VAL A 1 286 ? 7.556 4.673 -30.949 1.00 48.25 286 VAL A CA 1
ATOM 2379 C C . VAL A 1 286 ? 8.327 4.677 -32.247 1.00 48.25 286 VAL A C 1
ATOM 2381 O O . VAL A 1 286 ? 7.744 4.503 -33.313 1.00 48.25 286 VAL A O 1
ATOM 2384 N N . VAL A 1 287 ? 9.620 4.896 -32.123 1.00 61.66 287 VAL A N 1
ATOM 2385 C CA . VAL A 1 287 ? 10.537 4.832 -33.240 1.00 61.66 287 VAL A CA 1
ATOM 2386 C C . VAL A 1 287 ? 11.658 3.874 -32.892 1.00 61.66 287 VAL A C 1
ATOM 2388 O O . VAL A 1 287 ? 12.017 3.699 -31.726 1.00 61.66 287 VAL A O 1
ATOM 2391 N N . TYR A 1 288 ? 12.212 3.244 -33.908 1.00 68.19 288 TYR A N 1
ATOM 2392 C CA . TYR A 1 288 ? 13.366 2.380 -33.795 1.00 68.19 288 TYR A CA 1
ATOM 2393 C C . TYR A 1 288 ? 14.552 3.156 -34.334 1.00 68.19 288 TYR A C 1
ATOM 2395 O O . TYR A 1 288 ? 14.514 3.647 -35.460 1.00 68.19 288 TYR A O 1
ATOM 2403 N N . VAL A 1 289 ? 15.574 3.298 -33.501 1.00 71.06 289 VAL A N 1
ATOM 2404 C CA . VAL A 1 289 ? 16.811 3.993 -33.835 1.00 71.06 289 VAL A CA 1
ATOM 2405 C C . VAL A 1 289 ? 17.882 2.945 -34.076 1.00 71.06 289 VAL A C 1
ATOM 2407 O O . VAL A 1 289 ? 18.135 2.098 -33.216 1.00 71.06 289 VAL A O 1
ATOM 2410 N N . ASN A 1 290 ? 18.492 2.969 -35.250 1.00 81.75 290 ASN A N 1
ATOM 2411 C CA . ASN A 1 290 ? 19.596 2.079 -35.570 1.00 81.75 290 ASN A CA 1
ATOM 2412 C C . ASN A 1 290 ? 20.825 2.426 -34.719 1.00 81.75 290 ASN A C 1
ATOM 2414 O O . ASN A 1 290 ? 21.169 3.598 -34.571 1.00 81.75 290 ASN A O 1
ATOM 2418 N N . VAL A 1 291 ? 21.512 1.421 -34.180 1.00 67.06 291 VAL A N 1
ATOM 2419 C CA . VAL A 1 291 ? 22.654 1.642 -33.276 1.00 67.06 291 VAL A CA 1
ATOM 2420 C C . VAL A 1 291 ? 23.907 2.129 -34.004 1.00 67.06 291 VAL A C 1
ATOM 2422 O O . VAL A 1 291 ? 24.745 2.782 -33.382 1.00 67.06 291 VAL A O 1
ATOM 2425 N N . ASN A 1 292 ? 24.049 1.819 -35.294 1.00 74.88 292 ASN A N 1
ATOM 2426 C CA . ASN A 1 292 ? 25.221 2.195 -36.076 1.00 74.88 292 ASN A CA 1
ATOM 2427 C C . ASN A 1 292 ? 25.060 3.589 -36.700 1.00 74.88 292 ASN A C 1
ATOM 2429 O O . ASN A 1 292 ? 25.904 4.459 -36.501 1.00 74.88 292 ASN A O 1
ATOM 2433 N N . ASN A 1 293 ? 23.952 3.817 -37.409 1.00 76.00 293 ASN A N 1
ATOM 2434 C CA . ASN A 1 293 ? 23.773 5.009 -38.246 1.00 76.00 293 ASN A CA 1
ATOM 2435 C C . ASN A 1 293 ? 22.706 6.000 -37.738 1.00 76.00 293 ASN A C 1
ATOM 2437 O O . ASN A 1 293 ? 22.474 7.028 -38.369 1.00 76.00 293 ASN A O 1
ATOM 2441 N N . ASN A 1 294 ? 22.068 5.726 -36.594 1.00 74.12 294 ASN A N 1
ATOM 2442 C CA . ASN A 1 294 ? 21.019 6.557 -35.988 1.00 74.12 294 ASN A CA 1
ATOM 2443 C C . ASN A 1 294 ? 19.777 6.795 -36.867 1.00 74.12 294 ASN A C 1
ATOM 2445 O O . ASN A 1 294 ? 18.988 7.696 -36.566 1.00 74.12 294 ASN A O 1
ATOM 2449 N N . ILE A 1 295 ? 19.564 6.001 -37.922 1.00 79.31 295 ILE A N 1
ATOM 2450 C CA . ILE A 1 295 ? 18.331 6.062 -38.712 1.00 79.31 295 ILE A CA 1
ATOM 2451 C C . ILE A 1 295 ? 17.140 5.781 -37.799 1.00 79.31 295 ILE A C 1
ATOM 2453 O O . ILE A 1 295 ? 17.160 4.842 -37.003 1.00 79.31 295 ILE A O 1
ATOM 2457 N N . VAL A 1 296 ? 16.102 6.604 -37.936 1.00 80.31 296 VAL A N 1
ATOM 2458 C CA . VAL A 1 296 ? 14.873 6.538 -37.147 1.00 80.31 296 VAL A CA 1
ATOM 2459 C C . VAL A 1 296 ? 13.741 6.043 -38.038 1.00 80.31 296 VAL A C 1
ATOM 2461 O O . VAL A 1 296 ? 13.432 6.671 -39.047 1.00 80.31 296 VAL A O 1
ATOM 2464 N N . VAL A 1 297 ? 13.104 4.939 -37.656 1.00 71.19 297 VAL A N 1
ATOM 2465 C CA . VAL A 1 297 ? 11.969 4.362 -38.392 1.00 71.19 297 VAL A CA 1
ATOM 2466 C C . VAL A 1 297 ? 10.781 4.112 -37.474 1.00 71.19 297 VAL A C 1
ATOM 2468 O O . VAL A 1 297 ? 10.944 3.780 -36.304 1.00 71.19 297 VAL A O 1
ATOM 2471 N N . ASP A 1 298 ? 9.567 4.221 -38.005 1.00 70.38 298 ASP A N 1
ATOM 2472 C CA . ASP A 1 298 ? 8.336 4.010 -37.227 1.00 70.38 298 ASP A CA 1
ATOM 2473 C C . ASP A 1 298 ? 8.008 2.519 -36.998 1.00 70.38 298 ASP A C 1
ATOM 2475 O O . ASP A 1 298 ? 7.149 2.176 -36.185 1.00 70.38 298 ASP A O 1
ATOM 2479 N N . LYS A 1 299 ? 8.678 1.607 -37.715 1.00 67.81 299 LYS A N 1
ATOM 2480 C CA . LYS A 1 299 ? 8.528 0.149 -37.581 1.00 67.81 299 LYS A CA 1
ATOM 2481 C C . LYS A 1 299 ? 9.891 -0.521 -37.622 1.00 67.81 299 LYS A C 1
ATOM 2483 O O . LYS A 1 299 ? 10.715 -0.150 -38.451 1.00 67.81 299 LYS A O 1
ATOM 2488 N N . LEU A 1 300 ? 10.103 -1.524 -36.769 1.00 70.38 300 LEU A N 1
ATOM 2489 C CA . LEU A 1 300 ? 11.339 -2.302 -36.774 1.00 70.38 300 LEU A CA 1
ATOM 2490 C C . LEU A 1 300 ? 11.518 -2.961 -38.156 1.00 70.38 300 LEU A C 1
ATOM 2492 O O . LEU A 1 300 ? 10.597 -3.655 -38.598 1.00 70.38 300 LEU A O 1
ATOM 2496 N N . PRO A 1 301 ? 12.655 -2.756 -38.844 1.00 80.38 301 PRO A N 1
ATOM 2497 C CA . PRO A 1 301 ? 12.876 -3.351 -40.156 1.00 80.38 301 PRO A CA 1
ATOM 2498 C C . PRO A 1 301 ? 12.924 -4.878 -40.100 1.00 80.38 301 PRO A C 1
ATOM 2500 O O . PRO A 1 301 ? 13.322 -5.468 -39.094 1.00 80.38 301 PRO A O 1
ATOM 2503 N N . VAL A 1 302 ? 12.533 -5.527 -41.198 1.00 75.62 302 VAL A N 1
ATOM 2504 C CA . VAL A 1 302 ? 12.568 -6.991 -41.325 1.00 75.62 302 VAL A CA 1
ATOM 2505 C C . VAL A 1 302 ? 14.016 -7.471 -41.184 1.00 75.62 302 VAL A C 1
ATOM 2507 O O . VAL A 1 302 ? 14.900 -6.998 -41.891 1.00 75.62 302 VAL A O 1
ATOM 2510 N N . GLY A 1 303 ? 14.267 -8.385 -40.242 1.00 73.19 303 GLY A N 1
ATOM 2511 C CA . GLY A 1 303 ? 15.621 -8.844 -39.899 1.00 73.19 303 GLY A CA 1
ATOM 2512 C C . GLY A 1 303 ? 16.381 -7.946 -38.911 1.00 73.19 303 GLY A C 1
ATOM 2513 O O . GLY A 1 303 ? 17.525 -8.253 -38.579 1.00 73.19 303 GLY A O 1
ATOM 2514 N N . GLY A 1 304 ? 15.762 -6.867 -38.421 1.00 74.19 304 GLY A N 1
ATOM 2515 C CA . GLY A 1 304 ? 16.296 -6.031 -37.349 1.00 74.19 304 GLY A CA 1
ATOM 2516 C C . GLY A 1 304 ? 16.261 -6.730 -35.984 1.00 74.19 304 GLY A C 1
ATOM 2517 O O . GLY A 1 304 ? 15.260 -7.325 -35.589 1.00 74.19 304 GLY A O 1
ATOM 2518 N N . ILE A 1 305 ? 17.361 -6.626 -35.247 1.00 66.50 305 ILE A N 1
ATOM 2519 C CA . ILE A 1 305 ? 17.606 -7.187 -33.921 1.00 66.50 305 ILE A CA 1
ATOM 2520 C C . ILE A 1 305 ? 17.501 -6.060 -32.891 1.00 66.50 305 ILE A C 1
ATOM 2522 O O . ILE A 1 305 ? 18.281 -5.106 -32.897 1.00 66.50 305 ILE A O 1
ATOM 2526 N N . LEU A 1 306 ? 16.541 -6.173 -31.978 1.00 62.56 306 LEU A N 1
ATOM 2527 C CA . LEU A 1 306 ? 16.322 -5.198 -30.913 1.00 62.56 306 LEU A CA 1
ATOM 2528 C C . LEU A 1 306 ? 17.301 -5.451 -29.757 1.00 62.56 306 LEU A C 1
ATOM 2530 O O . LEU A 1 306 ? 17.222 -6.476 -29.082 1.00 62.56 306 LEU A O 1
ATOM 2534 N N . VAL A 1 307 ? 18.236 -4.526 -29.531 1.00 55.78 307 VAL A N 1
ATOM 2535 C CA . VAL A 1 307 ? 19.331 -4.690 -28.554 1.00 55.78 307 VAL A CA 1
ATOM 2536 C C . VAL A 1 307 ? 19.130 -3.902 -27.256 1.00 55.78 307 VAL A C 1
ATOM 2538 O O . VAL A 1 307 ? 19.856 -4.123 -26.286 1.00 55.78 307 VAL A O 1
ATOM 2541 N N . SER A 1 308 ? 18.147 -2.995 -27.207 1.00 51.72 308 SER A N 1
ATOM 2542 C CA . SER A 1 308 ? 17.733 -2.291 -25.985 1.00 51.72 308 SER A CA 1
ATOM 2543 C C . SER A 1 308 ? 16.322 -1.711 -26.111 1.00 51.72 308 SER A C 1
ATOM 2545 O O . SER A 1 308 ? 16.028 -0.995 -27.070 1.00 51.72 308 SER A O 1
ATOM 2547 N N . ASP A 1 309 ? 15.502 -1.918 -25.076 1.00 52.28 309 ASP A N 1
ATOM 2548 C CA . ASP A 1 309 ? 14.194 -1.277 -24.916 1.00 52.28 309 ASP A CA 1
ATOM 2549 C C . ASP A 1 309 ? 14.263 -0.159 -23.874 1.00 52.28 309 ASP A C 1
ATOM 2551 O O . ASP A 1 309 ? 14.370 -0.412 -22.672 1.00 52.28 309 ASP A O 1
ATOM 2555 N N . ASN A 1 310 ? 14.134 1.097 -24.312 1.00 49.28 310 ASN A N 1
ATOM 2556 C CA . ASN A 1 310 ? 13.976 2.235 -23.396 1.00 49.28 310 ASN A CA 1
ATOM 2557 C C . ASN A 1 310 ? 12.532 2.368 -22.856 1.00 49.28 310 ASN A C 1
ATOM 2559 O O . ASN A 1 310 ? 12.248 3.257 -22.047 1.00 49.28 310 ASN A O 1
ATOM 2563 N N . ILE A 1 311 ? 11.616 1.474 -23.257 1.00 49.75 311 ILE A N 1
ATOM 2564 C CA . ILE A 1 311 ? 10.215 1.433 -22.816 1.00 49.75 311 ILE A CA 1
ATOM 2565 C C . ILE A 1 311 ? 10.021 0.285 -21.816 1.00 49.75 311 ILE A C 1
ATOM 2567 O O . ILE A 1 311 ? 9.629 -0.828 -22.154 1.00 49.75 311 ILE A O 1
ATOM 2571 N N . HIS A 1 312 ? 10.265 0.550 -20.535 1.00 61.00 312 HIS A N 1
ATOM 2572 C CA . HIS A 1 312 ? 10.035 -0.450 -19.488 1.00 61.00 312 HIS A CA 1
ATOM 2573 C C . HIS A 1 312 ? 8.548 -0.498 -19.081 1.00 61.00 312 HIS A C 1
ATOM 2575 O O . HIS A 1 312 ? 8.133 0.249 -18.193 1.00 61.00 312 HIS A O 1
ATOM 2581 N N . ILE A 1 313 ? 7.747 -1.371 -19.700 1.00 64.75 313 ILE A N 1
ATOM 2582 C CA . ILE A 1 313 ? 6.345 -1.620 -19.306 1.00 64.75 313 ILE A CA 1
ATOM 2583 C C . ILE A 1 313 ? 6.321 -2.454 -18.010 1.00 64.75 313 ILE A C 1
ATOM 2585 O O . ILE A 1 313 ? 7.012 -3.473 -17.948 1.00 64.75 313 ILE A O 1
ATOM 2589 N N . PRO A 1 314 ? 5.575 -2.068 -16.956 1.00 74.44 314 PRO A N 1
ATOM 2590 C CA . PRO A 1 314 ? 5.479 -2.851 -15.727 1.00 74.44 314 PRO A CA 1
ATOM 2591 C C . PRO A 1 314 ? 4.846 -4.229 -15.960 1.00 74.44 314 PRO A C 1
ATOM 2593 O O . PRO A 1 314 ? 3.977 -4.384 -16.819 1.00 74.44 314 PRO A O 1
ATOM 2596 N N . CYS A 1 315 ? 5.274 -5.225 -15.181 1.00 77.69 315 CYS A N 1
ATOM 2597 C CA . CYS A 1 315 ? 4.644 -6.540 -15.137 1.00 77.69 315 CYS A CA 1
ATOM 2598 C C . CYS A 1 315 ? 3.141 -6.381 -14.881 1.00 77.69 315 CYS A C 1
ATOM 2600 O O . CYS A 1 315 ? 2.722 -5.513 -14.110 1.00 77.69 315 CYS A O 1
ATOM 2602 N N . GLU A 1 316 ? 2.330 -7.200 -15.543 1.00 81.50 316 GLU A N 1
ATOM 2603 C CA . GLU A 1 316 ? 0.891 -7.281 -15.289 1.00 81.50 316 GLU A CA 1
ATOM 2604 C C . GLU A 1 316 ? 0.594 -7.781 -13.875 1.00 81.50 316 GLU A C 1
ATOM 2606 O O . GLU A 1 316 ? 1.476 -8.277 -13.169 1.00 81.50 316 GLU A O 1
ATOM 2611 N N . LEU A 1 317 ? -0.657 -7.614 -13.446 1.00 86.31 317 LEU A N 1
ATOM 2612 C CA . LEU A 1 317 ? -1.125 -8.270 -12.235 1.00 86.31 317 LEU A CA 1
ATOM 2613 C C . LEU A 1 317 ? -1.063 -9.781 -12.439 1.00 86.31 317 LEU A C 1
ATOM 2615 O O . LEU A 1 317 ? -1.664 -10.315 -13.365 1.00 86.31 317 LEU A O 1
ATOM 2619 N N . MET A 1 318 ? -0.350 -10.468 -11.556 1.00 86.94 318 MET A N 1
ATOM 2620 C CA . MET A 1 318 ? -0.234 -11.920 -11.602 1.00 86.94 318 MET A CA 1
ATOM 2621 C C . MET A 1 318 ? -1.403 -12.513 -10.829 1.00 86.94 318 MET A C 1
ATOM 2623 O O . MET A 1 318 ? -1.520 -12.262 -9.627 1.00 86.94 318 MET A O 1
ATOM 2627 N N . LYS A 1 319 ? -2.283 -13.265 -11.494 1.00 88.38 319 LYS A N 1
ATOM 2628 C CA . LYS A 1 319 ? -3.373 -13.968 -10.808 1.00 88.38 319 LYS A CA 1
ATOM 2629 C C . LYS A 1 319 ? -2.776 -14.963 -9.818 1.00 88.38 319 LYS A C 1
ATOM 2631 O O . LYS A 1 319 ? -1.924 -15.765 -10.184 1.00 88.38 319 LYS A O 1
ATOM 2636 N N . TYR A 1 320 ? -3.198 -14.876 -8.563 1.00 89.94 320 TYR A N 1
ATOM 2637 C CA . TYR A 1 320 ? -2.668 -15.706 -7.492 1.00 89.94 320 TYR A CA 1
ATOM 2638 C C . TYR A 1 320 ? -3.656 -15.721 -6.330 1.00 89.94 320 TYR A C 1
ATOM 2640 O O . TYR A 1 320 ? -3.889 -14.683 -5.703 1.00 89.94 320 TYR A O 1
ATOM 2648 N N . ASP A 1 321 ? -4.236 -16.887 -6.048 1.00 90.69 321 ASP A N 1
ATOM 2649 C CA . ASP A 1 321 ? -5.236 -17.065 -4.992 1.00 90.69 321 ASP A CA 1
ATOM 2650 C C . ASP A 1 321 ? -4.587 -17.096 -3.605 1.00 90.69 321 ASP A C 1
ATOM 2652 O O . ASP A 1 321 ? -4.444 -18.130 -2.953 1.00 90.69 321 ASP A O 1
ATOM 2656 N N . TRP A 1 322 ? -4.114 -15.934 -3.163 1.00 92.94 322 TRP A N 1
ATOM 2657 C CA . TRP A 1 322 ? -3.427 -15.831 -1.891 1.00 92.94 322 TRP A CA 1
ATOM 2658 C C . TRP A 1 322 ? -4.359 -16.067 -0.699 1.00 92.94 322 TRP A C 1
ATOM 2660 O O . TRP A 1 322 ? -5.516 -15.637 -0.645 1.00 92.94 322 TRP A O 1
ATOM 2670 N N . ASN A 1 323 ? -3.800 -16.702 0.327 1.00 91.06 323 ASN A N 1
ATOM 2671 C CA . ASN A 1 323 ? -4.438 -16.912 1.615 1.00 91.06 323 ASN A CA 1
ATOM 2672 C C . ASN A 1 323 ? -3.445 -16.514 2.715 1.00 91.06 323 ASN A C 1
ATOM 2674 O O . ASN A 1 323 ? -2.324 -17.009 2.755 1.00 91.06 323 ASN A O 1
ATOM 2678 N N . VAL A 1 324 ? -3.845 -15.601 3.600 1.00 92.38 324 VAL A N 1
ATOM 2679 C CA . VAL A 1 324 ? -2.967 -15.066 4.660 1.00 92.38 324 VAL A CA 1
ATOM 2680 C C . VAL A 1 324 ? -2.738 -16.039 5.817 1.00 92.38 324 VAL A C 1
ATOM 2682 O O . VAL A 1 324 ? -1.820 -15.838 6.609 1.00 92.38 324 VAL A O 1
ATOM 2685 N N . MET A 1 325 ? -3.537 -17.106 5.872 1.00 88.38 325 MET A N 1
ATOM 2686 C CA . MET A 1 325 ? -3.471 -18.178 6.863 1.00 88.38 325 MET A CA 1
ATOM 2687 C C . MET A 1 325 ? -2.755 -19.421 6.362 1.00 88.38 325 MET A C 1
ATOM 2689 O O . MET A 1 325 ? -2.266 -20.198 7.175 1.00 88.38 325 MET A O 1
ATOM 2693 N N . LYS A 1 326 ? -2.615 -19.611 5.050 1.00 85.12 326 LYS A N 1
ATOM 2694 C CA . LYS A 1 326 ? -1.873 -20.750 4.500 1.00 85.12 326 LYS A CA 1
ATOM 2695 C C . LYS A 1 326 ? -0.467 -20.316 4.123 1.00 85.12 326 LYS A C 1
ATOM 2697 O O . LYS A 1 326 ? -0.272 -19.249 3.542 1.00 85.12 326 LYS A O 1
ATOM 2702 N N . ASN A 1 327 ? 0.526 -21.132 4.467 1.00 74.94 327 ASN A N 1
ATOM 2703 C CA . ASN A 1 327 ? 1.879 -20.839 4.033 1.00 74.94 327 ASN A CA 1
ATOM 2704 C C . ASN A 1 327 ? 1.990 -21.082 2.531 1.00 74.94 327 ASN A C 1
ATOM 2706 O O . ASN A 1 327 ? 1.898 -22.211 2.064 1.00 74.94 327 ASN A O 1
ATOM 2710 N N . SER A 1 328 ? 2.181 -19.999 1.793 1.00 79.62 328 SER A N 1
ATOM 2711 C CA . SER A 1 328 ? 2.4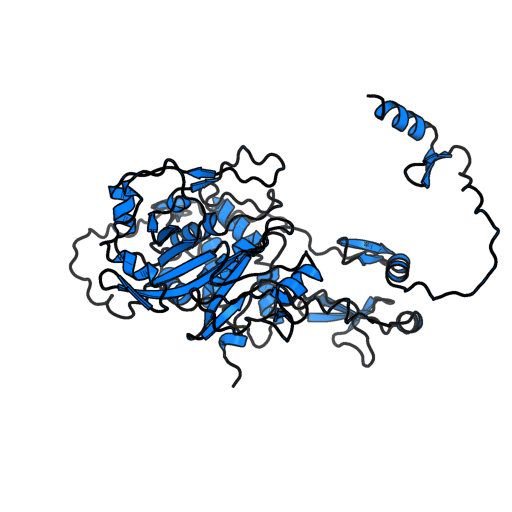88 -20.034 0.375 1.00 79.62 328 SER A CA 1
ATOM 2712 C C . SER A 1 328 ? 3.692 -19.125 0.170 1.00 79.62 328 SER A C 1
ATOM 2714 O O . SER A 1 328 ? 3.552 -17.906 0.003 1.00 79.62 328 SER A O 1
ATOM 2716 N N . GLU A 1 329 ? 4.879 -19.694 0.340 1.00 88.44 329 GLU A N 1
ATOM 2717 C CA . GLU A 1 329 ? 6.113 -18.982 0.050 1.00 88.44 329 GLU A CA 1
ATOM 2718 C C . GLU A 1 329 ? 6.316 -18.955 -1.470 1.00 88.44 329 GLU A C 1
ATOM 2720 O O . GLU A 1 329 ? 5.962 -19.896 -2.172 1.00 88.44 329 GLU A O 1
ATOM 2725 N N . PHE A 1 330 ? 6.845 -17.852 -1.983 1.00 88.94 330 PHE A N 1
ATOM 2726 C CA . PHE A 1 330 ? 7.189 -17.713 -3.395 1.00 88.94 330 PHE A CA 1
ATOM 2727 C C . PHE A 1 330 ? 8.314 -16.698 -3.529 1.00 88.94 330 PHE A C 1
ATOM 2729 O O . PHE A 1 330 ? 8.431 -15.768 -2.723 1.00 88.94 330 PHE A O 1
ATOM 2736 N N . CYS A 1 331 ? 9.127 -16.844 -4.563 1.00 86.56 331 CYS A N 1
ATOM 2737 C CA . CYS A 1 331 ? 10.060 -15.805 -4.982 1.00 86.56 331 CYS A CA 1
ATOM 2738 C C . CYS A 1 331 ? 9.531 -15.187 -6.279 1.00 86.56 331 CYS A C 1
ATOM 2740 O O . CYS A 1 331 ? 8.608 -15.709 -6.907 1.00 86.56 331 CYS A O 1
ATOM 2742 N N . ILE A 1 332 ? 10.022 -14.011 -6.651 1.00 78.38 332 ILE A N 1
ATOM 2743 C CA . ILE A 1 332 ? 9.507 -13.332 -7.841 1.00 78.38 332 ILE A CA 1
ATOM 2744 C C . ILE A 1 332 ? 10.491 -13.528 -8.986 1.00 78.38 332 ILE A C 1
ATOM 2746 O O . ILE A 1 332 ? 11.618 -13.042 -8.921 1.00 78.38 332 ILE A O 1
ATOM 2750 N N . ASN A 1 333 ? 10.030 -14.135 -10.079 1.00 72.81 333 ASN A N 1
ATOM 2751 C CA . ASN A 1 333 ? 10.812 -14.223 -11.300 1.00 72.81 333 ASN A CA 1
ATOM 2752 C C . ASN A 1 333 ? 10.708 -12.897 -12.074 1.00 72.81 333 ASN A C 1
ATOM 2754 O O . ASN A 1 333 ? 9.702 -12.592 -12.721 1.00 72.81 333 ASN A O 1
ATOM 2758 N N . LYS A 1 334 ? 11.775 -12.090 -12.001 1.00 64.75 334 LYS A N 1
ATOM 2759 C CA . LYS A 1 334 ? 11.888 -10.782 -12.683 1.00 64.75 334 LYS A CA 1
ATOM 2760 C C . LYS A 1 334 ? 11.693 -10.872 -14.194 1.00 64.75 334 LYS A C 1
ATOM 2762 O O . LYS A 1 334 ? 11.189 -9.923 -14.783 1.00 64.75 334 LYS A O 1
ATOM 2767 N N . LYS A 1 335 ? 12.132 -11.977 -14.794 1.00 62.00 335 LYS A N 1
ATOM 2768 C CA . LYS A 1 335 ? 12.245 -12.153 -16.246 1.00 62.00 335 LYS A CA 1
ATOM 2769 C C . LYS A 1 335 ? 10.906 -12.532 -16.850 1.00 62.00 335 LYS A C 1
ATOM 2771 O O . LYS A 1 335 ? 10.472 -11.957 -17.837 1.00 62.00 335 LYS A O 1
ATOM 2776 N N . GLU A 1 336 ? 10.229 -13.469 -16.202 1.00 64.44 336 GLU A N 1
ATOM 2777 C CA . GLU A 1 336 ? 8.945 -13.977 -16.677 1.00 64.44 336 GLU A CA 1
ATOM 2778 C C . GLU A 1 336 ? 7.774 -13.102 -16.223 1.00 64.44 336 GLU A C 1
ATOM 2780 O O . GLU A 1 336 ? 6.663 -13.253 -16.723 1.00 64.44 336 GLU A O 1
ATOM 2785 N N . CYS A 1 337 ? 8.004 -12.156 -15.301 1.00 69.19 337 CYS A N 1
ATOM 2786 C CA . CYS A 1 337 ? 6.930 -11.440 -14.613 1.00 69.19 337 CYS A CA 1
ATOM 2787 C C . CYS A 1 337 ? 5.922 -12.419 -13.984 1.00 69.19 337 CYS A C 1
ATOM 2789 O O . CYS A 1 337 ? 4.714 -12.195 -14.046 1.00 69.19 337 CYS A O 1
ATOM 2791 N N . LEU A 1 338 ? 6.437 -13.497 -13.388 1.00 74.69 338 LEU A N 1
ATOM 2792 C CA . LEU A 1 338 ? 5.663 -14.543 -12.728 1.00 74.69 338 LEU A CA 1
ATOM 2793 C C . LEU A 1 338 ? 6.099 -14.700 -11.271 1.00 74.69 338 LEU A C 1
ATOM 2795 O O . LEU A 1 338 ? 7.178 -14.264 -10.852 1.00 74.69 338 LEU A O 1
ATOM 2799 N N . LEU A 1 339 ? 5.227 -15.332 -10.492 1.00 80.56 339 LEU A N 1
ATOM 2800 C CA . LEU A 1 339 ? 5.566 -15.820 -9.165 1.00 80.56 339 LEU A CA 1
ATOM 2801 C C . LEU A 1 339 ? 6.173 -17.210 -9.334 1.00 80.56 339 LEU A C 1
ATOM 2803 O O . LEU A 1 339 ? 5.510 -18.104 -9.861 1.00 80.56 339 LEU A O 1
ATOM 2807 N N . ASP A 1 340 ? 7.411 -17.388 -8.886 1.00 77.38 340 ASP A N 1
ATOM 2808 C CA . ASP A 1 340 ? 7.993 -18.719 -8.788 1.00 77.38 340 ASP A CA 1
ATOM 2809 C C . ASP A 1 340 ? 7.387 -19.397 -7.559 1.00 77.38 340 ASP A C 1
ATOM 2811 O O . ASP A 1 340 ? 7.772 -19.147 -6.412 1.00 77.38 340 ASP A O 1
ATOM 2815 N N . THR A 1 341 ? 6.341 -20.168 -7.839 1.00 66.25 341 THR A N 1
ATOM 2816 C CA . THR A 1 341 ? 5.514 -20.897 -6.873 1.00 66.25 341 THR A CA 1
ATOM 2817 C C . THR A 1 341 ? 5.946 -22.355 -6.752 1.00 66.25 341 THR A C 1
ATOM 2819 O O . THR A 1 341 ? 5.174 -23.158 -6.243 1.00 66.25 341 THR A O 1
ATOM 2822 N N . HIS A 1 342 ? 7.184 -22.670 -7.163 1.00 59.50 342 HIS A N 1
ATOM 2823 C CA . HIS A 1 342 ? 7.762 -24.010 -7.273 1.00 59.50 342 HIS A CA 1
ATOM 2824 C C . HIS A 1 342 ? 7.304 -24.773 -8.522 1.00 59.50 342 HIS A C 1
ATOM 2826 O O . HIS A 1 342 ? 6.309 -25.491 -8.508 1.00 59.50 342 HIS A O 1
ATOM 2832 N N . SER A 1 343 ? 8.109 -24.721 -9.584 1.00 50.97 343 SER A N 1
ATOM 2833 C CA . SER A 1 343 ? 8.199 -25.858 -10.507 1.00 50.97 343 SER A CA 1
ATOM 2834 C C . SER A 1 343 ? 9.377 -26.735 -10.055 1.00 50.97 343 SER A C 1
ATOM 2836 O O . SER A 1 343 ? 10.544 -26.383 -10.197 1.00 50.97 343 SER A O 1
ATOM 2838 N N . ASN A 1 344 ? 9.068 -27.854 -9.396 1.00 55.66 344 ASN A N 1
ATOM 2839 C CA . ASN A 1 344 ? 9.980 -28.945 -9.007 1.00 55.66 344 ASN A CA 1
ATOM 2840 C C . ASN A 1 344 ? 11.148 -28.652 -8.029 1.00 55.66 344 ASN A C 1
ATOM 2842 O O . ASN A 1 344 ? 11.823 -29.601 -7.642 1.00 55.66 344 ASN A O 1
ATOM 2846 N N . LYS A 1 345 ? 11.406 -27.406 -7.600 1.00 61.44 345 LYS A N 1
ATOM 2847 C CA . LYS A 1 345 ? 12.524 -27.045 -6.693 1.00 61.44 345 LYS A CA 1
ATOM 2848 C C . LYS A 1 345 ? 12.058 -26.412 -5.389 1.00 61.44 345 LYS A C 1
ATOM 2850 O O . LYS A 1 345 ? 11.135 -25.595 -5.385 1.00 61.44 345 LYS A O 1
ATOM 2855 N N . SER A 1 346 ? 12.717 -26.727 -4.273 1.00 75.69 346 SER A N 1
ATOM 2856 C CA . SER A 1 346 ? 12.406 -26.090 -2.986 1.00 75.69 346 SER A CA 1
ATOM 2857 C C . SER A 1 346 ? 12.863 -24.618 -2.953 1.00 75.69 346 SER A C 1
ATOM 2859 O O . SER A 1 346 ? 13.836 -24.234 -3.597 1.00 75.69 346 SER A O 1
ATOM 2861 N N . ILE A 1 347 ? 12.209 -23.756 -2.162 1.00 76.50 347 ILE A N 1
ATOM 2862 C CA . ILE A 1 347 ? 12.634 -22.343 -2.010 1.00 76.50 347 ILE A CA 1
ATOM 2863 C C . ILE A 1 347 ? 14.037 -22.242 -1.415 1.00 76.50 347 ILE A C 1
ATOM 2865 O O . ILE A 1 347 ? 14.780 -21.314 -1.728 1.00 76.50 347 ILE A O 1
ATOM 2869 N N . LYS A 1 348 ? 14.424 -23.225 -0.594 1.00 77.81 348 LYS A N 1
ATOM 2870 C CA . LYS A 1 348 ? 15.791 -23.344 -0.088 1.00 77.81 348 LYS A CA 1
ATOM 2871 C C . LYS A 1 348 ? 16.781 -23.538 -1.235 1.00 77.81 348 LYS A C 1
ATOM 2873 O O . LYS A 1 348 ? 17.802 -22.865 -1.246 1.00 77.81 348 LYS A O 1
ATOM 2878 N N . GLU A 1 349 ? 16.475 -24.384 -2.218 1.00 76.38 349 GLU A N 1
ATOM 2879 C CA . GLU A 1 349 ? 17.319 -24.554 -3.410 1.00 76.38 349 GLU A CA 1
ATOM 2880 C C . GLU A 1 349 ? 17.404 -23.279 -4.251 1.00 76.38 349 GLU A C 1
ATOM 2882 O O . GLU A 1 349 ? 18.491 -22.934 -4.712 1.00 76.38 349 GLU A O 1
ATOM 2887 N N . ILE A 1 350 ? 16.292 -22.553 -4.419 1.00 75.31 350 ILE A N 1
ATOM 2888 C CA . ILE A 1 350 ? 16.271 -21.272 -5.144 1.00 75.31 350 ILE A CA 1
ATOM 2889 C C . ILE A 1 350 ? 17.200 -20.259 -4.461 1.00 75.31 350 ILE A C 1
ATOM 2891 O O . ILE A 1 350 ? 18.078 -19.695 -5.110 1.00 75.31 350 ILE A O 1
ATOM 2895 N N . ILE A 1 351 ? 17.063 -20.085 -3.144 1.00 77.56 351 ILE A N 1
ATOM 2896 C CA . ILE A 1 351 ? 17.886 -19.150 -2.361 1.00 77.56 351 ILE A CA 1
ATOM 2897 C C . ILE A 1 351 ? 19.352 -19.601 -2.307 1.00 77.56 351 ILE A C 1
ATOM 2899 O O . ILE A 1 351 ? 20.257 -18.770 -2.346 1.00 77.56 351 ILE A O 1
ATOM 2903 N N . ASN A 1 352 ? 19.613 -20.909 -2.239 1.00 77.69 352 ASN A N 1
ATOM 2904 C CA . ASN A 1 352 ? 20.976 -21.439 -2.284 1.00 77.69 352 ASN A CA 1
ATOM 2905 C C . ASN A 1 352 ? 21.638 -21.171 -3.642 1.00 77.69 352 ASN A C 1
ATOM 2907 O O . ASN A 1 352 ? 22.840 -20.913 -3.689 1.00 77.69 352 ASN A O 1
ATOM 2911 N N . LYS A 1 353 ? 20.862 -21.213 -4.733 1.00 77.12 353 LYS A N 1
ATOM 2912 C CA . LYS A 1 353 ? 21.339 -20.920 -6.087 1.00 77.12 353 LYS A CA 1
ATOM 2913 C C . LYS A 1 353 ? 21.588 -19.425 -6.304 1.00 77.12 353 LYS A C 1
ATOM 2915 O O . LYS A 1 353 ? 22.598 -19.071 -6.907 1.00 77.12 353 LYS A O 1
ATOM 2920 N N . ASP A 1 354 ? 20.695 -18.561 -5.826 1.00 73.19 354 ASP A N 1
ATOM 2921 C CA . ASP A 1 354 ? 20.898 -17.112 -5.817 1.00 73.19 354 ASP A CA 1
ATOM 2922 C C . ASP A 1 354 ? 20.421 -16.507 -4.495 1.00 73.19 354 ASP A C 1
ATOM 2924 O O . ASP A 1 354 ? 19.228 -16.309 -4.246 1.00 73.19 354 ASP A O 1
ATOM 2928 N N . LYS A 1 355 ? 21.394 -16.146 -3.654 1.00 73.62 355 LYS A N 1
ATOM 2929 C CA . LYS A 1 355 ? 21.138 -15.539 -2.346 1.00 73.62 355 LYS A CA 1
ATOM 2930 C C . LYS A 1 355 ? 20.424 -14.192 -2.449 1.00 73.62 355 LYS A C 1
ATOM 2932 O O . LYS A 1 355 ? 19.879 -13.761 -1.444 1.00 73.62 355 LYS A O 1
ATOM 2937 N N . ASN A 1 356 ? 20.407 -13.545 -3.622 1.00 76.69 356 ASN A N 1
ATOM 2938 C CA . ASN A 1 356 ? 19.771 -12.244 -3.858 1.00 76.69 356 ASN A CA 1
ATOM 2939 C C . ASN A 1 356 ? 18.283 -12.329 -4.231 1.00 76.69 356 ASN A C 1
ATOM 2941 O O . ASN A 1 356 ? 17.659 -11.291 -4.491 1.00 76.69 356 ASN A O 1
ATOM 2945 N N . GLU A 1 357 ? 17.710 -13.533 -4.281 1.00 82.38 357 GLU A N 1
ATOM 2946 C CA . GLU A 1 357 ? 16.297 -13.712 -4.597 1.00 82.38 357 GLU A CA 1
ATOM 2947 C C . GLU A 1 357 ? 15.396 -13.082 -3.537 1.00 82.38 357 GLU A C 1
ATOM 2949 O O . GLU A 1 357 ? 15.591 -13.243 -2.334 1.00 82.38 357 GLU A O 1
ATOM 2954 N N . LEU A 1 358 ? 14.378 -12.341 -3.975 1.00 86.81 358 LEU A N 1
ATOM 2955 C CA . LEU A 1 358 ? 13.436 -11.683 -3.071 1.00 86.81 358 LEU A CA 1
ATOM 2956 C C . LEU A 1 358 ? 12.221 -12.586 -2.893 1.00 86.81 358 LEU A C 1
ATOM 2958 O O . LEU A 1 358 ? 11.416 -12.734 -3.815 1.00 86.81 358 LEU A O 1
ATOM 2962 N N . CYS A 1 359 ? 12.078 -13.148 -1.694 1.00 89.88 359 CYS A N 1
ATOM 2963 C CA . CYS A 1 359 ? 11.045 -14.134 -1.407 1.00 89.88 359 CYS A CA 1
ATOM 2964 C C . CYS A 1 359 ? 10.023 -13.603 -0.400 1.00 89.88 359 CYS A C 1
ATOM 2966 O O . CYS A 1 359 ? 10.334 -12.897 0.565 1.00 89.88 359 CYS A O 1
ATOM 2968 N N . PHE A 1 360 ? 8.768 -13.943 -0.654 1.00 92.62 360 PHE A N 1
ATOM 2969 C CA . PHE A 1 360 ? 7.585 -13.409 -0.003 1.00 92.62 360 PHE A CA 1
ATOM 2970 C C . PHE A 1 360 ? 6.705 -14.553 0.489 1.00 92.62 360 PHE A C 1
ATOM 2972 O O . PHE A 1 360 ? 6.894 -15.715 0.140 1.00 92.62 360 PHE A O 1
ATOM 2979 N N . SER A 1 361 ? 5.769 -14.217 1.366 1.00 92.88 361 SER A N 1
ATOM 2980 C CA . SER A 1 361 ? 4.734 -15.127 1.839 1.00 92.88 361 SER A CA 1
ATOM 2981 C C . SER A 1 361 ? 3.582 -14.301 2.386 1.00 92.88 361 SER A C 1
ATOM 2983 O O . SER A 1 361 ? 3.787 -13.223 2.947 1.00 92.88 361 SER A O 1
ATOM 2985 N N . PHE A 1 362 ? 2.366 -14.812 2.237 1.00 93.31 362 PHE A N 1
ATOM 2986 C CA . PHE A 1 362 ? 1.175 -14.201 2.820 1.00 93.31 362 PHE A CA 1
ATOM 2987 C C . PHE A 1 362 ? 0.986 -14.573 4.299 1.00 93.31 362 PHE A C 1
ATOM 2989 O O . PHE A 1 362 ? 0.314 -13.835 5.017 1.00 93.31 362 PHE A O 1
ATOM 2996 N N . ASN A 1 363 ? 1.641 -15.643 4.768 1.00 91.81 363 ASN A N 1
ATOM 2997 C CA . ASN A 1 363 ? 1.615 -16.114 6.158 1.00 91.81 363 ASN A CA 1
ATOM 2998 C C . ASN A 1 363 ? 2.927 -15.808 6.920 1.00 91.81 363 ASN A C 1
ATOM 3000 O O . ASN A 1 363 ? 2.932 -15.697 8.147 1.00 91.81 363 ASN A O 1
ATOM 3004 N N . LYS A 1 364 ? 4.026 -15.453 6.241 1.00 89.25 364 LYS A N 1
ATOM 3005 C CA . LYS A 1 364 ? 5.322 -15.142 6.881 1.00 89.25 364 LYS A CA 1
ATOM 3006 C C . LYS A 1 364 ? 5.864 -13.749 6.539 1.00 89.25 364 LYS A C 1
ATOM 3008 O O . LYS A 1 364 ? 5.598 -13.195 5.482 1.00 89.25 364 LYS A O 1
ATOM 3013 N N . GLY A 1 365 ? 6.669 -13.195 7.448 1.00 88.81 365 GLY A N 1
ATOM 3014 C CA . GLY A 1 365 ? 7.356 -11.913 7.261 1.00 88.81 365 GLY A CA 1
ATOM 3015 C C . GLY A 1 365 ? 6.489 -10.673 7.527 1.00 88.81 365 GLY A C 1
ATOM 3016 O O . GLY A 1 365 ? 5.319 -10.797 7.891 1.00 88.81 365 GLY A O 1
ATOM 3017 N N . PRO A 1 366 ? 7.069 -9.461 7.397 1.00 91.62 366 PRO A N 1
ATOM 3018 C CA . PRO A 1 366 ? 6.348 -8.213 7.631 1.00 91.62 366 PRO A CA 1
ATOM 3019 C C . PRO A 1 366 ? 5.246 -8.006 6.590 1.00 91.62 366 PRO A C 1
ATOM 3021 O O . PRO A 1 366 ? 5.516 -7.983 5.386 1.00 91.62 366 PRO A O 1
ATOM 3024 N N . ARG A 1 367 ? 4.016 -7.794 7.061 1.00 95.25 367 ARG A N 1
ATOM 3025 C CA . ARG A 1 367 ? 2.856 -7.566 6.199 1.00 95.25 367 ARG A CA 1
ATOM 3026 C C . ARG A 1 367 ? 1.833 -6.631 6.832 1.00 95.25 367 ARG A C 1
ATOM 3028 O O . ARG A 1 367 ? 1.687 -6.586 8.053 1.00 95.25 367 ARG A O 1
ATOM 3035 N N . LEU A 1 368 ? 1.123 -5.896 5.981 1.00 98.06 368 LEU A N 1
ATOM 3036 C CA . LEU A 1 368 ? -0.015 -5.060 6.353 1.00 98.06 368 LEU A CA 1
ATOM 3037 C C . LEU A 1 368 ? -1.261 -5.606 5.678 1.00 98.06 368 LEU A C 1
ATOM 3039 O O . LEU A 1 368 ? -1.383 -5.489 4.462 1.00 98.06 368 LEU A O 1
ATOM 3043 N N . LEU A 1 369 ? -2.170 -6.174 6.456 1.00 98.25 369 LEU A N 1
ATOM 3044 C CA . LEU A 1 369 ? -3.451 -6.662 5.969 1.00 98.25 369 LEU A CA 1
ATOM 3045 C C . LEU A 1 369 ? -4.499 -5.555 6.054 1.00 98.25 369 LEU A C 1
ATOM 3047 O O . LEU A 1 369 ? -4.575 -4.859 7.065 1.00 98.25 369 LEU A O 1
ATOM 3051 N N . ILE A 1 370 ? -5.275 -5.362 4.992 1.00 98.75 370 ILE A N 1
ATOM 3052 C CA . ILE A 1 370 ? -6.198 -4.236 4.853 1.00 98.75 370 ILE A CA 1
ATOM 3053 C C . ILE A 1 370 ? -7.611 -4.781 4.690 1.00 98.75 370 ILE A C 1
ATOM 3055 O O . ILE A 1 370 ? -7.920 -5.475 3.724 1.00 98.75 370 ILE A O 1
ATOM 3059 N N . TYR A 1 371 ? -8.465 -4.416 5.637 1.00 98.56 371 TYR A N 1
ATOM 3060 C CA . TYR A 1 371 ? -9.892 -4.676 5.619 1.00 98.56 371 TYR A CA 1
ATOM 3061 C C . TYR A 1 371 ? -10.650 -3.391 5.327 1.00 98.56 371 TYR A C 1
ATOM 3063 O O . TYR A 1 371 ? -10.372 -2.350 5.928 1.00 98.56 371 TYR A O 1
ATOM 3071 N N . VAL A 1 372 ? -11.637 -3.466 4.444 1.00 98.38 372 VAL A N 1
ATOM 3072 C CA . VAL A 1 372 ? -12.471 -2.322 4.072 1.00 98.38 372 VAL A CA 1
ATOM 3073 C C . VAL A 1 372 ? -13.920 -2.634 4.388 1.00 98.38 372 VAL A C 1
ATOM 3075 O O . VAL A 1 372 ? -14.412 -3.721 4.091 1.00 98.38 372 VAL A O 1
ATOM 3078 N N . ASN A 1 373 ? -14.597 -1.676 5.010 1.00 96.75 373 ASN A N 1
ATOM 3079 C CA . ASN A 1 373 ? -16.020 -1.773 5.280 1.00 96.75 373 ASN A CA 1
ATOM 3080 C C . ASN A 1 373 ? -16.802 -1.718 3.957 1.00 96.75 373 ASN A C 1
ATOM 3082 O O . ASN A 1 373 ? -16.796 -0.691 3.273 1.00 96.75 373 ASN A O 1
ATOM 3086 N N . ASN A 1 374 ? -17.477 -2.818 3.622 1.00 88.38 374 ASN A N 1
ATOM 3087 C CA . ASN A 1 374 ? -18.301 -2.973 2.423 1.00 88.38 374 ASN A CA 1
ATOM 3088 C C . ASN A 1 374 ? -19.791 -3.066 2.778 1.00 88.38 374 ASN A C 1
ATOM 3090 O O . ASN A 1 374 ? -20.552 -3.805 2.154 1.00 88.38 374 ASN A O 1
ATOM 3094 N N . ASN A 1 375 ? -20.246 -2.320 3.787 1.00 82.31 375 ASN A N 1
ATOM 3095 C CA . ASN A 1 375 ? -21.676 -2.077 3.948 1.00 82.31 375 ASN A CA 1
ATOM 3096 C C . ASN A 1 375 ? -22.188 -1.256 2.746 1.00 82.31 375 ASN A C 1
ATOM 3098 O O . ASN A 1 375 ? -22.279 -0.025 2.758 1.00 82.31 375 ASN A O 1
ATOM 3102 N N . SER A 1 376 ? -22.484 -1.978 1.668 1.00 51.28 376 SER A N 1
ATOM 3103 C CA . SER A 1 376 ? -23.291 -1.551 0.542 1.00 51.28 376 SER A CA 1
ATOM 3104 C C . SER A 1 376 ? -24.745 -1.563 1.005 1.00 51.28 376 SER A C 1
ATOM 3106 O O . SER A 1 376 ? -25.268 -2.619 1.348 1.00 51.28 376 SER A O 1
ATOM 3108 N N . LYS A 1 377 ? -25.379 -0.384 0.980 1.00 43.56 377 LYS A N 1
ATOM 3109 C CA . LYS A 1 377 ? -26.759 -0.042 1.395 1.00 43.56 377 LYS A CA 1
ATOM 3110 C C . LYS A 1 377 ? -26.867 0.598 2.791 1.00 43.56 377 LYS A C 1
ATOM 3112 O O . LYS A 1 377 ? -26.212 0.212 3.745 1.00 43.56 377 LYS A O 1
ATOM 3117 N N . ASN A 1 378 ? -27.724 1.621 2.837 1.00 35.53 378 ASN A N 1
ATOM 3118 C CA . ASN A 1 378 ? -28.123 2.464 3.973 1.00 35.53 378 ASN A CA 1
ATOM 3119 C C . ASN A 1 378 ? -27.202 3.630 4.383 1.00 35.53 378 ASN A C 1
ATOM 3121 O O . ASN A 1 378 ? -26.899 3.826 5.550 1.00 35.53 378 ASN A O 1
ATOM 3125 N N . SER A 1 379 ? -26.896 4.533 3.441 1.00 36.31 379 SER A N 1
ATOM 3126 C CA . SER A 1 379 ? -26.866 5.973 3.783 1.00 36.31 379 SER A CA 1
ATOM 3127 C C . SER A 1 379 ? -28.006 6.739 3.103 1.00 36.31 379 SER A C 1
ATOM 3129 O O . SER A 1 379 ? -27.802 7.846 2.607 1.00 36.31 379 SER A O 1
ATOM 3131 N N . LYS A 1 380 ? -29.184 6.108 3.015 1.00 36.12 380 LYS A N 1
ATOM 3132 C CA . LYS A 1 380 ? -30.453 6.814 2.789 1.00 36.12 380 LYS A CA 1
ATOM 3133 C C . LYS A 1 380 ? -31.273 6.989 4.076 1.00 36.12 380 LYS A C 1
ATOM 3135 O O . LYS A 1 380 ? -32.046 7.927 4.116 1.00 36.12 380 LYS A O 1
ATOM 3140 N N . ASN A 1 381 ? -31.002 6.235 5.150 1.00 35.44 381 ASN A N 1
ATOM 3141 C CA . ASN A 1 381 ? -31.685 6.385 6.444 1.00 35.44 381 ASN A CA 1
ATOM 3142 C C . ASN A 1 381 ? -30.691 6.575 7.600 1.00 35.44 381 ASN A C 1
ATOM 3144 O O . ASN A 1 381 ? -30.544 5.728 8.471 1.00 35.44 381 ASN A O 1
ATOM 3148 N N . SER A 1 382 ? -30.000 7.710 7.599 1.00 34.62 382 SER A N 1
ATOM 3149 C CA . SER A 1 382 ? -29.464 8.296 8.832 1.00 34.62 382 SER A CA 1
ATOM 3150 C C . SER A 1 382 ? -29.843 9.775 8.873 1.00 34.62 382 SER A C 1
ATOM 3152 O O . SER A 1 382 ? -28.989 10.654 8.955 1.00 34.62 382 SER A O 1
ATOM 3154 N N . ALA A 1 383 ? -31.145 10.033 8.729 1.00 34.62 383 ALA A N 1
ATOM 3155 C CA . ALA A 1 383 ? -31.801 11.113 9.447 1.00 34.62 383 ALA A CA 1
ATOM 3156 C C . ALA A 1 383 ? -32.051 10.566 10.861 1.00 34.62 383 ALA A C 1
ATOM 3158 O O . ALA A 1 383 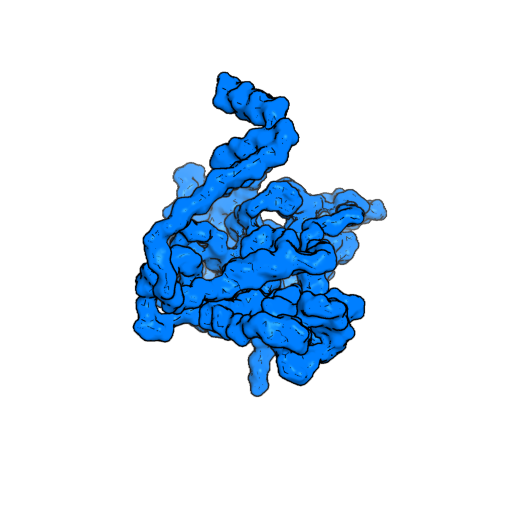? -32.639 9.496 10.991 1.00 34.62 383 ALA A O 1
ATOM 3159 N N . GLY A 1 384 ? -31.530 11.230 11.894 1.00 34.84 384 GLY A N 1
ATOM 3160 C CA . GLY A 1 384 ? -31.735 10.809 13.286 1.00 34.84 384 GLY A CA 1
ATOM 3161 C C . GLY A 1 384 ? -30.488 10.364 14.053 1.00 34.84 384 GLY A C 1
ATOM 3162 O O . GLY A 1 384 ? -30.555 9.415 14.815 1.00 34.84 384 GLY A O 1
ATOM 3163 N N . VAL A 1 385 ? -29.355 11.055 13.903 1.00 31.20 385 VAL A N 1
ATOM 3164 C CA . VAL A 1 385 ? -28.473 11.321 15.054 1.00 31.20 385 VAL A CA 1
ATOM 3165 C C . VAL A 1 385 ? -28.059 12.780 14.944 1.00 31.20 385 VAL A C 1
ATOM 3167 O O . VAL A 1 385 ? -27.313 13.168 14.046 1.00 31.20 385 VAL A O 1
ATOM 3170 N N . SER A 1 386 ? -28.603 13.598 15.836 1.00 32.25 386 SER A N 1
ATOM 3171 C CA . SER A 1 386 ? -28.344 15.025 15.986 1.00 32.25 386 SER A CA 1
ATOM 3172 C C . SER A 1 386 ? -26.892 15.289 16.403 1.00 32.25 386 SER A C 1
ATOM 3174 O O . SER A 1 386 ? -26.593 15.606 17.550 1.00 32.25 386 SER A O 1
ATOM 3176 N N . GLY A 1 387 ? -25.965 15.178 15.458 1.00 30.89 387 GLY A N 1
ATOM 3177 C CA . GLY A 1 387 ? -24.678 15.854 15.517 1.00 30.89 387 GLY A CA 1
ATOM 3178 C C . GLY A 1 387 ? -24.759 17.063 14.602 1.00 30.89 387 GLY A C 1
ATOM 3179 O O . GLY A 1 387 ? -24.782 16.879 13.393 1.00 30.89 387 GLY A O 1
ATOM 3180 N N . LYS A 1 388 ? -24.838 18.277 15.166 1.00 27.83 388 LYS A N 1
ATOM 3181 C CA . LYS A 1 388 ? -24.832 19.559 14.434 1.00 27.83 388 LYS A CA 1
ATOM 3182 C C . LYS A 1 388 ? -23.898 19.491 13.216 1.00 27.83 388 LYS A C 1
ATOM 3184 O O . LYS A 1 388 ? -22.675 19.549 13.381 1.00 27.83 388 LYS A O 1
ATOM 3189 N N . ASP A 1 389 ? -24.472 19.416 12.016 1.00 33.00 389 ASP A N 1
ATOM 3190 C CA . ASP A 1 389 ? -23.774 19.699 10.766 1.00 33.00 389 ASP A CA 1
ATOM 3191 C C . ASP A 1 389 ? -23.380 21.179 10.824 1.00 33.00 389 ASP A C 1
ATOM 3193 O O . ASP A 1 389 ? -24.146 22.086 10.502 1.00 33.00 389 ASP A O 1
ATOM 3197 N N . LYS A 1 390 ? -22.178 21.452 11.336 1.00 38.28 390 LYS A N 1
ATOM 3198 C CA . LYS A 1 390 ? -21.553 22.760 11.159 1.00 38.28 390 LYS A CA 1
ATOM 3199 C C . LYS A 1 390 ? -21.319 22.886 9.660 1.00 38.28 390 LYS A C 1
ATOM 3201 O O . LYS A 1 390 ? -20.513 22.125 9.121 1.00 38.28 390 LYS A O 1
ATOM 3206 N N . GLY A 1 391 ? -22.052 23.800 9.021 1.00 37.75 391 GLY A N 1
ATOM 3207 C CA . GLY A 1 391 ? -21.991 24.078 7.587 1.00 37.75 391 GLY A CA 1
ATOM 3208 C C . GLY A 1 391 ? -20.565 24.019 7.041 1.00 37.75 391 GLY A C 1
ATOM 3209 O O . GLY A 1 391 ? -19.602 24.377 7.731 1.00 37.75 391 GLY A O 1
ATOM 3210 N N . ALA A 1 392 ? -20.427 23.501 5.818 1.00 47.97 392 ALA A N 1
ATOM 3211 C CA . ALA A 1 392 ? -19.143 23.346 5.147 1.00 47.97 392 ALA A CA 1
ATOM 3212 C C . ALA A 1 392 ? -18.337 24.643 5.280 1.00 47.97 392 ALA A C 1
ATOM 3214 O O . ALA A 1 392 ? -18.740 25.683 4.776 1.00 47.97 392 ALA A O 1
ATOM 3215 N N . LYS A 1 393 ? -17.217 24.589 6.011 1.00 59.94 393 LYS A N 1
ATOM 3216 C CA . LYS A 1 393 ? -16.392 25.767 6.278 1.00 59.94 393 LYS A CA 1
ATOM 3217 C C . LYS A 1 393 ? -15.911 26.364 4.958 1.00 59.94 393 LYS A C 1
ATOM 3219 O O . LYS A 1 393 ? -14.986 25.827 4.340 1.00 59.94 393 LYS A O 1
ATOM 3224 N N . GLU A 1 394 ? -16.523 27.470 4.560 1.00 69.44 394 GLU A N 1
ATOM 3225 C CA . GLU A 1 394 ? -16.097 28.238 3.402 1.00 69.44 394 GLU A CA 1
ATOM 3226 C C . GLU A 1 394 ? -14.741 28.882 3.691 1.00 69.44 394 GLU A C 1
ATOM 3228 O O . GLU A 1 394 ? -14.444 29.331 4.803 1.00 69.44 394 GLU A O 1
ATOM 3233 N N . CYS A 1 395 ? -13.858 28.841 2.696 1.00 68.69 395 CYS A N 1
ATOM 3234 C CA . CYS A 1 395 ? -12.543 29.452 2.793 1.00 68.69 395 CYS A CA 1
ATOM 3235 C C . CYS A 1 395 ? -12.517 30.746 1.980 1.00 68.69 395 CYS A C 1
ATOM 3237 O O . CYS A 1 395 ? -13.066 30.751 0.881 1.00 68.69 395 CYS A O 1
ATOM 3239 N N . PRO A 1 396 ? -11.819 31.792 2.465 1.00 77.19 396 PRO A N 1
ATOM 3240 C CA . PRO A 1 396 ? -11.643 33.034 1.718 1.00 77.19 396 PRO A CA 1
ATOM 3241 C C . PRO A 1 396 ? -11.046 32.798 0.330 1.00 77.19 396 PRO A C 1
ATOM 3243 O O . PRO A 1 396 ? -10.330 31.810 0.115 1.00 77.19 396 PRO A O 1
ATOM 3246 N N . GLU A 1 397 ? -11.274 33.738 -0.583 1.00 70.06 397 GLU A N 1
ATOM 3247 C CA . GLU A 1 397 ? -10.760 33.675 -1.947 1.00 70.06 397 GLU A CA 1
ATOM 3248 C C . GLU A 1 397 ? -9.238 33.417 -1.979 1.00 70.06 397 GLU A C 1
ATOM 3250 O O . GLU A 1 397 ? -8.456 33.906 -1.159 1.00 70.06 397 GLU A O 1
ATOM 3255 N N . GLY A 1 398 ? -8.803 32.531 -2.880 1.00 61.69 398 GLY A N 1
ATOM 3256 C CA . GLY A 1 398 ? -7.408 32.081 -2.953 1.00 61.69 398 GLY A CA 1
ATOM 3257 C C . GLY A 1 398 ? -6.970 31.085 -1.862 1.00 61.69 398 GLY A C 1
ATOM 3258 O O . GLY A 1 398 ? -5.817 30.632 -1.885 1.00 61.69 398 GLY A O 1
ATOM 3259 N N . LYS A 1 399 ? -7.856 30.682 -0.936 1.00 74.62 399 LYS A N 1
ATOM 3260 C CA . LYS A 1 399 ? -7.616 29.629 0.069 1.00 74.62 399 LYS A CA 1
ATOM 3261 C C . LYS A 1 399 ? -8.549 28.425 -0.130 1.00 74.62 399 LYS A C 1
ATOM 3263 O O . LYS A 1 399 ? -9.614 28.516 -0.723 1.00 74.62 399 LYS A O 1
ATOM 3268 N N . VAL A 1 400 ? -8.129 27.261 0.362 1.00 64.75 400 VAL A N 1
ATOM 3269 C CA . VAL A 1 400 ? -8.869 25.988 0.294 1.00 64.75 400 VAL A CA 1
ATOM 3270 C C . VAL A 1 400 ? -8.821 25.253 1.625 1.00 64.75 400 VAL A C 1
ATOM 3272 O O . VAL A 1 400 ? -7.820 25.322 2.340 1.00 64.75 400 VAL A O 1
ATOM 3275 N N . LEU A 1 401 ? -9.896 24.541 1.964 1.00 63.09 401 LEU A N 1
ATOM 3276 C CA . LEU A 1 401 ? -9.990 23.782 3.208 1.00 63.09 401 LEU A CA 1
ATOM 3277 C C . LEU A 1 401 ? -9.075 22.550 3.155 1.00 63.09 401 LEU A C 1
ATOM 3279 O O . LEU A 1 401 ? -9.138 21.752 2.222 1.00 63.09 401 LEU A O 1
ATOM 3283 N N . ASN A 1 402 ? -8.224 22.380 4.167 1.00 56.03 402 ASN A N 1
ATOM 3284 C CA . ASN A 1 402 ? -7.385 21.196 4.320 1.00 56.03 402 ASN A CA 1
ATOM 3285 C C . ASN A 1 402 ? -8.151 20.094 5.078 1.00 56.03 402 ASN A C 1
ATOM 3287 O O . ASN A 1 402 ? -8.303 20.222 6.296 1.00 56.03 402 ASN A O 1
ATOM 3291 N N . PRO A 1 403 ? -8.552 18.976 4.443 1.00 46.53 403 PRO A N 1
ATOM 3292 C CA . PRO A 1 403 ? -9.289 17.902 5.120 1.00 46.53 403 PRO A CA 1
ATOM 3293 C C . PRO A 1 403 ? -8.509 17.226 6.259 1.00 46.53 403 PRO A C 1
ATOM 3295 O O . PRO A 1 403 ? -9.102 16.637 7.155 1.00 46.53 403 PRO A O 1
ATOM 3298 N N . LEU A 1 404 ? -7.174 17.329 6.284 1.00 44.47 404 LEU A N 1
ATOM 3299 C CA . LEU A 1 404 ? -6.347 16.750 7.346 1.00 44.47 404 LEU A CA 1
ATOM 3300 C C . LEU A 1 404 ? -6.274 17.604 8.616 1.00 44.47 404 LEU A C 1
ATOM 3302 O O . LEU A 1 404 ? -5.805 17.094 9.639 1.00 44.47 404 LEU A O 1
ATOM 3306 N N . THR A 1 405 ? -6.590 18.895 8.539 1.00 59.94 405 THR A N 1
ATOM 3307 C CA . THR A 1 405 ? -6.449 19.840 9.663 1.00 59.94 405 THR A CA 1
ATOM 3308 C C . THR A 1 405 ? -7.697 20.678 9.914 1.00 59.94 405 THR A C 1
ATOM 3310 O O . THR A 1 405 ? -7.739 21.377 10.920 1.00 59.94 405 THR A O 1
ATOM 3313 N N . ASN A 1 406 ? -8.681 20.631 9.014 1.00 62.41 406 ASN A N 1
ATOM 3314 C CA . ASN A 1 406 ? -9.882 21.462 9.010 1.00 62.41 406 ASN A CA 1
ATOM 3315 C C . ASN A 1 406 ? -9.596 22.987 9.040 1.00 62.41 406 ASN A C 1
ATOM 3317 O O . ASN A 1 406 ? -10.331 23.786 9.628 1.00 62.41 406 ASN A O 1
ATOM 3321 N N . ARG A 1 407 ? -8.478 23.411 8.427 1.00 68.00 407 ARG A N 1
ATOM 3322 C CA . ARG A 1 407 ? -8.046 24.821 8.322 1.00 68.00 407 ARG A CA 1
ATOM 3323 C C . ARG A 1 407 ? -7.944 25.258 6.859 1.00 68.00 407 ARG A C 1
ATOM 3325 O O . ARG A 1 407 ? -7.537 24.457 6.020 1.00 68.00 407 ARG A O 1
ATOM 3332 N N . CYS A 1 408 ? -8.258 26.521 6.570 1.00 73.25 408 CYS A N 1
ATOM 3333 C CA . CYS A 1 408 ? -8.072 27.116 5.244 1.00 73.25 408 CYS A CA 1
ATOM 3334 C C . CYS A 1 408 ? -6.589 27.409 4.979 1.00 73.25 408 CYS A C 1
ATOM 3336 O O . CYS A 1 408 ? -5.904 27.973 5.832 1.00 73.25 408 CYS A O 1
ATOM 3338 N N . ILE A 1 409 ? -6.091 27.032 3.802 1.00 67.81 409 ILE A N 1
ATOM 3339 C CA . ILE A 1 409 ? -4.688 27.174 3.386 1.00 67.81 409 ILE A CA 1
ATOM 3340 C C . ILE A 1 409 ? -4.595 27.775 1.977 1.00 67.81 409 ILE A C 1
ATOM 3342 O O . ILE A 1 409 ? -5.467 27.540 1.151 1.00 67.81 409 ILE A O 1
ATOM 3346 N N . ASN A 1 410 ? -3.558 28.567 1.694 1.00 74.19 410 ASN A N 1
ATOM 3347 C CA . ASN A 1 410 ? -3.414 29.288 0.421 1.00 74.19 410 ASN A CA 1
ATOM 3348 C C . ASN A 1 410 ? -3.111 28.335 -0.759 1.00 74.19 410 ASN A C 1
ATOM 3350 O O . ASN A 1 410 ? -2.184 27.531 -0.688 1.00 74.19 410 ASN A O 1
ATOM 3354 N N . ILE A 1 411 ? -3.862 28.442 -1.863 1.00 65.38 411 ILE A N 1
ATOM 3355 C CA . ILE A 1 411 ? -3.700 27.596 -3.061 1.00 65.38 411 ILE A CA 1
ATOM 3356 C C . ILE A 1 411 ? -2.314 27.787 -3.697 1.00 65.38 411 ILE A C 1
ATOM 3358 O O . ILE A 1 411 ? -1.657 26.809 -4.066 1.00 65.38 411 ILE A O 1
ATOM 3362 N N . LYS A 1 412 ? -1.841 29.038 -3.804 1.00 63.69 412 LYS A N 1
ATOM 3363 C CA . LYS A 1 412 ? -0.571 29.387 -4.463 1.00 63.69 412 LYS A CA 1
ATOM 3364 C C . LYS A 1 412 ? 0.635 28.816 -3.711 1.00 63.69 412 LYS A C 1
ATOM 3366 O O . LYS A 1 412 ? 1.623 28.452 -4.343 1.00 63.69 412 LYS A O 1
ATOM 3371 N N . SER A 1 413 ? 0.570 28.684 -2.383 1.00 62.84 413 SER A N 1
ATOM 3372 C CA . SER A 1 413 ? 1.666 28.092 -1.600 1.00 62.84 413 SER A CA 1
ATOM 3373 C C . SER A 1 413 ? 1.734 26.562 -1.719 1.00 62.84 413 SER A C 1
ATOM 3375 O O . SER A 1 413 ? 2.827 26.002 -1.674 1.00 62.84 413 SER A O 1
ATOM 3377 N N . ILE A 1 414 ? 0.598 25.892 -1.945 1.00 55.44 414 ILE A N 1
ATOM 3378 C CA . ILE A 1 414 ? 0.497 24.428 -2.107 1.00 55.44 414 ILE A CA 1
ATOM 3379 C C . ILE A 1 414 ? 0.861 23.997 -3.532 1.00 55.44 414 ILE A C 1
ATOM 3381 O O . ILE A 1 414 ? 1.523 22.977 -3.729 1.00 55.44 414 ILE A O 1
ATOM 3385 N N . ASN A 1 415 ? 0.449 24.785 -4.527 1.00 58.53 415 ASN A N 1
ATOM 3386 C CA . ASN A 1 415 ? 0.591 24.454 -5.943 1.00 58.53 415 ASN A CA 1
ATOM 3387 C C . ASN A 1 415 ? 1.900 24.960 -6.574 1.00 58.53 415 ASN A C 1
ATOM 3389 O O . ASN A 1 415 ? 2.045 24.854 -7.790 1.00 58.53 415 ASN A O 1
ATOM 3393 N N . LYS A 1 416 ? 2.878 25.471 -5.802 1.00 42.94 416 LYS A N 1
ATOM 3394 C CA . LYS A 1 416 ? 4.196 25.864 -6.345 1.00 42.94 416 LYS A CA 1
ATOM 3395 C C . LYS A 1 416 ? 4.879 24.667 -7.037 1.00 42.94 416 LYS A C 1
ATOM 3397 O O . LYS A 1 416 ? 5.488 23.779 -6.415 1.00 42.94 416 LYS A O 1
ATOM 3402 N N . LEU A 1 417 ? 4.753 24.645 -8.364 1.00 32.12 417 LEU A N 1
ATOM 3403 C CA . LEU A 1 417 ? 5.437 23.735 -9.272 1.00 32.12 417 LEU A CA 1
ATOM 3404 C C . LEU A 1 417 ? 6.943 24.034 -9.214 1.00 32.12 417 LEU A C 1
ATOM 3406 O O . LEU A 1 417 ? 7.336 25.200 -9.207 1.00 32.12 417 LEU A O 1
ATOM 3410 N N . PRO A 1 418 ? 7.819 23.019 -9.151 1.00 35.28 418 PRO A N 1
ATOM 3411 C CA . PRO A 1 418 ? 9.210 23.253 -9.493 1.00 35.28 418 PRO A CA 1
ATOM 3412 C C . PRO A 1 418 ? 9.274 23.571 -10.995 1.00 35.28 418 PRO A C 1
ATOM 3414 O O . PRO A 1 418 ? 8.765 22.801 -11.801 1.00 35.28 418 PRO A O 1
ATOM 3417 N N . LYS A 1 419 ? 9.934 24.671 -11.374 1.00 35.28 419 LYS A N 1
ATOM 3418 C CA . LYS A 1 419 ? 10.237 25.006 -12.781 1.00 35.28 419 LYS A CA 1
ATOM 3419 C C . LYS A 1 419 ? 11.255 24.040 -13.428 1.00 35.28 419 LYS A C 1
ATOM 3421 O O . LYS A 1 419 ? 11.646 24.240 -14.567 1.00 35.28 419 LYS A O 1
ATOM 3426 N N . LYS A 1 420 ? 11.716 23.011 -12.700 1.00 34.19 420 LYS A N 1
ATOM 3427 C CA . LYS A 1 420 ? 12.690 22.011 -13.160 1.00 34.19 420 LYS A CA 1
ATOM 3428 C C . LYS A 1 420 ? 12.168 20.585 -12.921 1.00 34.19 420 LYS A C 1
ATOM 3430 O O . LYS A 1 420 ? 11.677 20.322 -11.816 1.00 34.19 420 LYS A O 1
ATOM 3435 N N . PRO A 1 421 ? 12.297 19.674 -13.905 1.00 30.48 421 PRO A N 1
ATOM 3436 C CA . PRO A 1 421 ? 11.922 18.270 -13.757 1.00 30.48 421 PRO A CA 1
ATOM 3437 C C . PRO A 1 421 ? 12.701 17.597 -12.615 1.00 30.48 421 PRO A C 1
ATOM 3439 O O . PRO A 1 421 ? 13.877 17.888 -12.378 1.00 30.48 421 PRO A O 1
ATOM 3442 N N . LEU A 1 422 ? 12.025 16.715 -11.871 1.00 35.31 422 LEU A N 1
ATOM 3443 C CA . LEU A 1 422 ? 12.654 15.864 -10.862 1.00 35.31 422 LEU A CA 1
ATOM 3444 C C . LEU A 1 422 ? 13.338 14.698 -11.578 1.00 35.31 422 LEU A C 1
ATOM 3446 O O . LEU A 1 422 ? 12.662 13.797 -12.054 1.00 35.31 422 LEU A O 1
ATOM 3450 N N . SER A 1 423 ? 14.672 14.729 -11.600 1.00 36.06 423 SER A N 1
ATOM 3451 C CA . SER A 1 423 ? 15.582 13.775 -12.254 1.00 36.06 423 SER A CA 1
ATOM 3452 C C . SER A 1 423 ? 15.548 13.805 -13.789 1.00 36.06 423 SER A C 1
ATOM 3454 O O . SER A 1 423 ? 14.519 13.587 -14.417 1.00 36.06 423 SER A O 1
ATOM 3456 N N . LYS A 1 424 ? 16.709 14.086 -14.399 1.00 39.09 424 LYS A N 1
ATOM 3457 C CA . LYS A 1 424 ? 16.941 13.842 -15.826 1.00 39.09 424 LYS A CA 1
ATOM 3458 C C . LYS A 1 424 ? 16.958 12.327 -16.022 1.00 39.09 424 LYS A C 1
ATOM 3460 O O . LYS A 1 424 ? 17.940 11.692 -15.650 1.00 39.09 424 LYS A O 1
ATOM 3465 N N . MET A 1 425 ? 15.884 11.773 -16.573 1.00 34.66 425 MET A N 1
ATOM 3466 C CA . MET A 1 425 ? 15.900 10.434 -17.167 1.00 34.66 425 MET A CA 1
ATOM 3467 C C . MET A 1 425 ? 16.069 10.496 -18.691 1.00 34.66 425 MET A C 1
ATOM 3469 O O . MET A 1 425 ? 15.834 9.509 -19.363 1.00 34.66 425 MET A O 1
ATOM 3473 N N . ASP A 1 426 ? 16.551 11.629 -19.205 1.00 40.22 426 ASP A N 1
ATOM 3474 C CA . ASP A 1 426 ? 16.901 11.820 -20.609 1.00 40.22 426 ASP A CA 1
ATOM 3475 C C . ASP A 1 426 ? 18.403 12.090 -20.679 1.00 40.22 426 ASP A C 1
ATOM 3477 O O . ASP A 1 426 ? 18.854 13.233 -20.802 1.00 40.22 426 ASP A O 1
ATOM 3481 N N . LYS A 1 427 ? 19.222 11.052 -20.499 1.00 44.41 427 LYS A N 1
ATOM 3482 C CA . LYS A 1 427 ? 20.626 11.165 -20.894 1.00 44.41 427 LYS A CA 1
ATOM 3483 C C . LYS A 1 427 ? 20.739 10.647 -22.320 1.00 44.41 427 LYS A C 1
ATOM 3485 O O . LYS A 1 427 ? 21.092 9.492 -22.514 1.00 44.41 427 LYS A O 1
ATOM 3490 N N . LYS A 1 428 ? 20.465 11.520 -23.297 1.00 48.88 428 LYS A N 1
ATOM 3491 C CA . LYS A 1 428 ? 20.956 11.305 -24.664 1.00 48.88 428 LYS A CA 1
ATOM 3492 C C . LYS A 1 428 ? 22.471 11.159 -24.578 1.00 48.88 428 LYS A C 1
ATOM 3494 O O . LYS A 1 428 ? 23.151 12.037 -24.032 1.00 48.88 428 LYS A O 1
ATOM 3499 N N . CYS A 1 429 ? 22.983 10.011 -25.004 1.00 48.47 429 CYS A N 1
ATOM 3500 C CA . CYS A 1 429 ? 24.417 9.821 -25.085 1.00 48.47 429 CYS A CA 1
ATOM 3501 C C . CYS A 1 429 ? 24.949 10.557 -26.319 1.00 48.47 429 CYS A C 1
ATOM 3503 O O . CYS A 1 429 ? 24.258 10.611 -27.331 1.00 48.47 429 CYS A O 1
ATOM 3505 N N . PRO A 1 430 ? 26.132 11.187 -26.226 1.00 55.16 430 PRO A N 1
ATOM 3506 C CA . PRO A 1 430 ? 26.785 11.771 -27.391 1.00 55.16 430 PRO A CA 1
ATOM 3507 C C . PRO A 1 430 ? 27.030 10.712 -28.469 1.00 55.16 430 PRO A C 1
ATOM 3509 O O . PRO A 1 430 ? 27.169 9.533 -28.142 1.00 55.16 430 PRO A O 1
ATOM 3512 N N . GLU A 1 431 ? 27.156 11.158 -29.712 1.00 45.62 431 GLU A N 1
ATOM 3513 C CA . GLU A 1 431 ? 27.468 10.326 -30.874 1.00 45.62 431 GLU A CA 1
ATOM 3514 C C . GLU A 1 431 ? 28.664 9.385 -30.609 1.00 45.62 431 GLU A C 1
ATOM 3516 O O . GLU A 1 431 ? 29.653 9.763 -29.965 1.00 45.62 431 GLU A O 1
ATOM 3521 N N . GLY A 1 432 ? 28.528 8.114 -31.003 1.00 50.28 432 GLY A N 1
ATOM 3522 C CA . GLY A 1 432 ? 29.519 7.060 -30.739 1.00 50.28 432 GLY A CA 1
ATOM 3523 C C . GLY A 1 432 ? 29.579 6.551 -29.287 1.00 50.28 432 GLY A C 1
ATOM 3524 O O . GLY A 1 432 ? 30.544 5.877 -28.898 1.00 50.28 432 GLY A O 1
ATOM 3525 N N . LYS A 1 433 ? 28.586 6.879 -28.446 1.00 54.62 433 LYS A N 1
ATOM 3526 C CA . LYS A 1 433 ? 28.464 6.358 -27.076 1.00 54.62 433 LYS A CA 1
ATOM 3527 C C . LYS A 1 433 ? 27.085 5.771 -26.819 1.00 54.62 433 LYS A C 1
ATOM 3529 O O . LYS A 1 433 ? 26.070 6.393 -27.096 1.00 54.62 433 LYS A O 1
ATOM 3534 N N . VAL A 1 434 ? 27.062 4.630 -26.144 1.00 49.06 434 VAL A N 1
ATOM 3535 C CA . VAL A 1 434 ? 25.843 3.944 -25.712 1.00 49.06 434 VAL A CA 1
ATOM 3536 C C . VAL A 1 434 ? 25.704 4.017 -24.195 1.00 49.06 434 VAL A C 1
ATOM 3538 O O . VAL A 1 434 ? 26.697 4.052 -23.455 1.00 49.06 434 VAL A O 1
ATOM 3541 N N . LEU A 1 435 ? 24.468 4.091 -23.702 1.00 48.88 435 LEU A N 1
ATOM 3542 C CA . LEU A 1 435 ? 24.205 4.069 -22.268 1.00 48.88 435 LEU A CA 1
ATOM 3543 C C . LEU A 1 435 ? 24.525 2.672 -21.741 1.00 48.88 435 LEU A C 1
ATOM 3545 O O . LEU A 1 435 ? 23.891 1.697 -22.119 1.00 48.88 435 LEU A O 1
ATOM 3549 N N . ASN A 1 436 ? 25.499 2.564 -20.843 1.00 49.69 436 ASN A N 1
ATOM 3550 C CA . ASN A 1 436 ? 25.764 1.308 -20.163 1.00 49.69 436 ASN A CA 1
ATOM 3551 C C . ASN A 1 436 ? 24.597 1.010 -19.198 1.00 49.69 436 ASN A C 1
ATOM 3553 O O . ASN A 1 436 ? 24.429 1.762 -18.229 1.00 49.69 436 ASN A O 1
ATOM 3557 N N . PRO A 1 437 ? 23.837 -0.083 -19.395 1.00 38.72 437 PRO A N 1
ATOM 3558 C CA . PRO A 1 437 ? 22.654 -0.384 -18.590 1.00 38.72 437 PRO A CA 1
ATOM 3559 C C . PRO A 1 437 ? 22.999 -0.767 -17.142 1.00 38.72 437 PRO A C 1
ATOM 3561 O O . PRO A 1 437 ? 22.210 -0.517 -16.237 1.00 38.72 437 PRO A O 1
ATOM 3564 N N . LYS A 1 438 ? 24.206 -1.297 -16.889 1.00 40.69 438 LYS A N 1
ATOM 3565 C CA . LYS A 1 438 ? 24.687 -1.654 -15.541 1.00 40.69 438 LYS A CA 1
ATOM 3566 C C . LYS A 1 438 ? 25.105 -0.432 -14.718 1.00 40.69 438 LYS A C 1
ATOM 3568 O O . LYS A 1 438 ? 24.985 -0.442 -13.499 1.00 40.69 438 LYS A O 1
ATOM 3573 N N . THR A 1 439 ? 25.632 0.615 -15.361 1.00 44.06 439 THR A N 1
ATOM 3574 C CA . THR A 1 439 ? 26.237 1.768 -14.656 1.00 44.06 439 THR A CA 1
ATOM 3575 C C . THR A 1 439 ? 25.509 3.096 -14.863 1.00 44.06 439 THR A C 1
ATOM 3577 O O . THR A 1 439 ? 25.836 4.080 -14.195 1.00 44.06 439 THR A O 1
ATOM 3580 N N . GLY A 1 440 ? 24.557 3.167 -15.797 1.00 41.75 440 GLY A N 1
ATOM 3581 C CA . GLY A 1 440 ? 23.847 4.399 -16.155 1.00 41.75 440 GLY A CA 1
ATOM 3582 C C . GLY A 1 440 ? 24.751 5.492 -16.746 1.00 41.75 440 GLY A C 1
ATOM 3583 O O . GLY A 1 440 ? 24.403 6.676 -16.723 1.00 41.75 440 GLY A O 1
ATOM 3584 N N . ARG A 1 441 ? 25.947 5.137 -17.242 1.00 46.44 441 ARG A N 1
ATOM 3585 C CA . ARG A 1 441 ? 26.913 6.067 -17.854 1.00 46.44 441 ARG A CA 1
ATOM 3586 C C . ARG A 1 441 ? 27.005 5.833 -19.360 1.00 46.44 441 ARG A C 1
ATOM 3588 O O . ARG A 1 441 ? 27.034 4.694 -19.796 1.00 46.44 441 ARG A O 1
ATOM 3595 N N . CYS A 1 442 ? 27.127 6.906 -20.142 1.00 55.69 442 CYS A N 1
ATOM 3596 C CA . CYS A 1 442 ? 27.454 6.802 -21.564 1.00 55.69 442 CYS A CA 1
ATOM 3597 C C . CYS A 1 442 ? 28.902 6.334 -21.717 1.00 55.69 442 CYS A C 1
ATOM 3599 O O . CYS A 1 442 ? 29.817 7.023 -21.252 1.00 55.69 442 CYS A O 1
ATOM 3601 N N . ILE A 1 443 ? 29.100 5.184 -22.349 1.00 57.94 443 ILE A N 1
ATOM 3602 C CA . ILE A 1 443 ? 30.411 4.610 -22.658 1.00 57.94 443 ILE A CA 1
ATOM 3603 C C . ILE A 1 443 ? 30.581 4.517 -24.169 1.00 57.94 443 ILE A C 1
ATOM 3605 O O . ILE A 1 443 ? 29.595 4.459 -24.892 1.00 57.94 443 ILE A O 1
ATOM 3609 N N . LYS A 1 444 ? 31.824 4.515 -24.655 1.00 65.00 444 LYS A N 1
ATOM 3610 C CA . LYS A 1 444 ? 32.083 4.316 -26.084 1.00 65.00 444 LYS A CA 1
ATOM 3611 C C . LYS A 1 444 ? 31.596 2.937 -26.539 1.00 65.00 444 LYS A C 1
ATOM 3613 O O . LYS A 1 444 ? 31.793 1.965 -25.807 1.00 65.00 444 LYS A O 1
ATOM 3618 N N . THR A 1 445 ? 31.025 2.866 -27.738 1.00 53.19 445 THR A N 1
ATOM 3619 C CA . THR A 1 445 ? 30.454 1.643 -28.331 1.00 53.19 445 THR A CA 1
ATOM 3620 C C . THR A 1 445 ? 31.461 0.485 -28.359 1.00 53.19 445 THR A C 1
ATOM 3622 O O . THR A 1 445 ? 31.151 -0.611 -27.908 1.00 53.19 445 THR A O 1
ATOM 3625 N N . GLU A 1 446 ? 32.722 0.752 -28.708 1.00 52.56 446 GLU A N 1
ATOM 3626 C CA . GLU A 1 446 ? 33.834 -0.218 -28.656 1.00 52.56 446 GLU A CA 1
ATOM 3627 C C . GLU A 1 446 ? 34.029 -0.895 -27.283 1.00 52.56 446 GLU A C 1
ATOM 3629 O O . GLU A 1 446 ? 34.343 -2.081 -27.195 1.00 52.56 446 GLU A O 1
ATOM 3634 N N . ASN A 1 447 ? 33.806 -0.162 -26.189 1.00 54.91 447 ASN A N 1
ATOM 3635 C CA . ASN A 1 447 ? 33.965 -0.678 -24.829 1.00 54.91 447 ASN A CA 1
ATOM 3636 C C . ASN A 1 447 ? 32.726 -1.445 -24.363 1.00 54.91 447 ASN A C 1
ATOM 3638 O O . ASN A 1 447 ? 32.831 -2.318 -23.505 1.00 54.91 447 ASN A O 1
ATOM 3642 N N . PHE A 1 448 ? 31.559 -1.123 -24.923 1.00 47.34 448 PHE A N 1
ATOM 3643 C CA . PHE A 1 448 ? 30.341 -1.901 -24.730 1.00 47.34 448 PHE A CA 1
ATOM 3644 C C . PHE A 1 448 ? 30.447 -3.269 -25.423 1.00 47.34 448 PHE A C 1
ATOM 3646 O O . PHE A 1 448 ? 30.074 -4.274 -24.826 1.00 47.34 448 PHE A O 1
ATOM 3653 N N . LEU A 1 449 ? 31.038 -3.320 -26.622 1.00 49.44 449 LEU A N 1
ATOM 3654 C CA . LEU A 1 449 ? 31.305 -4.560 -27.364 1.00 49.44 449 LEU A CA 1
ATOM 3655 C C . LEU A 1 449 ? 32.309 -5.463 -26.626 1.00 49.44 449 LEU A C 1
ATOM 3657 O O . LEU A 1 449 ? 32.039 -6.638 -26.399 1.00 49.44 449 LEU A O 1
ATOM 3661 N N . LYS A 1 450 ? 33.430 -4.902 -26.151 1.00 53.97 450 LYS A N 1
ATOM 3662 C CA . LYS A 1 450 ? 34.454 -5.649 -25.392 1.00 53.97 450 LYS A CA 1
ATOM 3663 C C . LYS A 1 450 ? 33.955 -6.206 -24.055 1.00 53.97 450 LYS A C 1
ATOM 3665 O O . LYS A 1 450 ? 34.439 -7.238 -23.613 1.00 53.97 450 LYS A O 1
ATOM 3670 N N . ALA A 1 451 ? 33.007 -5.532 -23.404 1.00 51.97 451 ALA A N 1
ATOM 3671 C CA . ALA A 1 451 ? 32.452 -5.970 -22.122 1.00 51.97 451 ALA A CA 1
ATOM 3672 C C . ALA A 1 451 ? 31.446 -7.130 -22.246 1.00 51.97 451 ALA A C 1
ATOM 3674 O O . ALA A 1 451 ? 31.097 -7.724 -21.226 1.00 51.97 451 ALA A O 1
ATOM 3675 N N . ASN A 1 452 ? 30.968 -7.415 -23.463 1.00 44.12 452 ASN A N 1
ATOM 3676 C CA . ASN A 1 452 ? 29.938 -8.420 -23.736 1.00 44.12 452 ASN A CA 1
ATOM 3677 C C . ASN A 1 452 ? 30.384 -9.500 -24.747 1.00 44.12 452 ASN A C 1
ATOM 3679 O O . ASN A 1 452 ? 29.651 -10.461 -24.959 1.00 44.12 452 ASN A O 1
ATOM 3683 N N . ALA A 1 453 ? 31.579 -9.388 -25.337 1.00 41.31 453 ALA A N 1
ATOM 3684 C CA . ALA A 1 453 ? 32.206 -10.469 -26.095 1.00 41.31 453 ALA A CA 1
ATOM 3685 C C . ALA A 1 453 ? 32.737 -11.551 -25.133 1.00 41.31 453 ALA A C 1
ATOM 3687 O O . ALA A 1 453 ? 33.438 -11.236 -24.169 1.00 41.31 453 ALA A O 1
ATOM 3688 N N . LYS A 1 454 ? 32.419 -12.830 -25.379 1.00 38.28 454 LYS A N 1
ATOM 3689 C CA . LYS A 1 454 ? 33.051 -13.949 -24.655 1.00 38.28 454 LYS A CA 1
ATOM 3690 C C . LYS A 1 454 ? 34.570 -13.954 -24.924 1.00 38.28 454 LYS A C 1
ATOM 3692 O O . LYS A 1 454 ? 34.966 -13.665 -26.054 1.00 38.28 454 LYS A O 1
ATOM 3697 N N . PRO A 1 455 ? 35.421 -14.350 -23.958 1.00 36.22 455 PRO A N 1
ATOM 3698 C CA . PRO A 1 455 ? 36.750 -14.855 -24.287 1.00 36.22 455 PRO A CA 1
ATOM 3699 C C . PRO A 1 455 ? 36.579 -16.094 -25.176 1.00 36.22 455 PRO A C 1
ATOM 3701 O O . PRO A 1 455 ? 35.805 -16.990 -24.832 1.00 36.22 455 PRO A O 1
ATOM 3704 N N . GLN A 1 456 ? 37.259 -16.146 -26.320 1.00 32.44 456 GLN A N 1
ATOM 3705 C CA . GLN A 1 456 ? 37.365 -17.389 -27.086 1.00 32.44 456 GLN A CA 1
ATOM 3706 C C . GLN A 1 456 ? 38.134 -18.433 -26.251 1.00 32.44 456 GLN A C 1
ATOM 3708 O O . GLN A 1 456 ? 39.098 -18.062 -25.576 1.00 32.44 456 GLN A O 1
ATOM 3713 N N . PRO A 1 457 ? 37.741 -19.719 -26.267 1.00 37.38 457 PRO A N 1
ATOM 3714 C CA . PRO A 1 457 ? 38.559 -20.774 -25.689 1.00 37.38 457 PRO A CA 1
ATOM 3715 C C . PRO A 1 457 ? 39.811 -20.975 -26.558 1.00 37.38 457 PRO A C 1
ATOM 3717 O O . PRO A 1 457 ? 39.697 -21.171 -27.762 1.00 37.38 457 PRO A O 1
ATOM 3720 N N . ASN A 1 458 ? 40.979 -20.873 -25.916 1.00 36.50 458 ASN A N 1
ATOM 3721 C CA . ASN A 1 458 ? 42.321 -21.283 -26.347 1.00 36.50 458 ASN A CA 1
ATOM 3722 C C . ASN A 1 458 ? 42.596 -21.406 -27.857 1.00 36.50 458 ASN A C 1
ATOM 3724 O O . ASN A 1 458 ? 42.346 -22.443 -28.466 1.00 36.50 458 ASN A O 1
ATOM 3728 N N . ILE A 1 459 ? 43.326 -20.424 -28.391 1.00 29.62 459 ILE A N 1
ATOM 3729 C CA . ILE A 1 459 ? 44.382 -20.710 -29.366 1.00 29.62 459 ILE A CA 1
ATOM 3730 C C . ILE A 1 459 ? 45.690 -20.753 -28.570 1.00 29.62 459 ILE A C 1
ATOM 3732 O O . ILE A 1 459 ? 46.089 -19.757 -27.966 1.00 29.62 459 ILE A O 1
ATOM 3736 N N . ASN A 1 460 ? 46.317 -21.929 -28.528 1.00 43.66 460 ASN A N 1
ATOM 3737 C CA . ASN A 1 460 ? 47.657 -22.136 -27.984 1.00 43.66 460 ASN A CA 1
ATOM 3738 C C . ASN A 1 460 ? 48.663 -21.230 -28.704 1.00 43.66 460 ASN A C 1
ATOM 3740 O O . ASN A 1 460 ? 48.903 -21.433 -29.892 1.00 43.66 460 ASN A O 1
ATOM 3744 N N . ILE A 1 461 ? 49.291 -20.291 -27.988 1.00 30.23 461 ILE A N 1
ATOM 3745 C CA . ILE A 1 461 ? 50.545 -19.639 -28.400 1.00 30.23 461 ILE A CA 1
ATOM 3746 C C . ILE A 1 461 ? 51.441 -19.497 -27.146 1.00 30.23 461 ILE A C 1
ATOM 3748 O O . ILE A 1 461 ? 50.910 -19.232 -26.065 1.00 30.23 461 ILE A O 1
ATOM 3752 N N . PRO A 1 462 ? 52.765 -19.738 -27.241 1.00 30.84 462 PRO A N 1
ATOM 3753 C CA . PRO A 1 462 ? 53.600 -20.169 -26.119 1.00 30.84 462 PRO A CA 1
ATOM 3754 C C . PRO A 1 462 ? 53.833 -19.112 -25.038 1.00 30.84 462 PRO A C 1
ATOM 3756 O O . PRO A 1 462 ? 53.895 -17.909 -25.289 1.00 30.84 462 PRO A O 1
ATOM 3759 N N . THR A 1 463 ? 54.048 -19.602 -23.820 1.00 38.12 463 THR A N 1
ATOM 3760 C CA . THR A 1 463 ? 54.572 -18.863 -22.669 1.00 38.12 463 THR A CA 1
ATOM 3761 C C . THR A 1 463 ? 55.881 -18.145 -22.999 1.00 38.12 463 THR A C 1
ATOM 3763 O O . THR A 1 463 ? 56.869 -18.801 -23.315 1.00 38.12 463 THR A O 1
ATOM 3766 N N . GLY A 1 464 ? 55.912 -16.818 -22.817 1.00 43.31 464 GLY A N 1
ATOM 3767 C CA . GLY A 1 464 ? 57.171 -16.086 -22.646 1.00 43.31 464 GLY A CA 1
ATOM 3768 C C . GLY A 1 464 ? 57.279 -14.714 -23.308 1.00 43.31 464 GLY A C 1
ATOM 3769 O O . GLY A 1 464 ? 58.205 -14.518 -24.076 1.00 43.31 464 GLY A O 1
ATOM 3770 N N . VAL A 1 465 ? 56.430 -13.735 -22.964 1.00 31.25 465 VAL A N 1
ATOM 3771 C CA . VAL A 1 465 ? 56.797 -12.307 -23.096 1.00 31.25 465 VAL A CA 1
ATOM 3772 C C . VAL A 1 465 ? 56.163 -11.509 -21.949 1.00 31.25 465 VAL A C 1
ATOM 3774 O O . VAL A 1 465 ? 54.942 -11.383 -21.862 1.00 31.25 465 VAL A O 1
ATOM 3777 N N . LYS A 1 466 ? 56.987 -10.968 -21.039 1.00 33.62 466 LYS A N 1
ATOM 3778 C CA . LYS A 1 466 ? 56.551 -9.949 -20.065 1.00 33.62 466 LYS A CA 1
ATOM 3779 C C . LYS A 1 466 ? 56.180 -8.675 -20.842 1.00 33.62 466 LYS A C 1
ATOM 3781 O O . LYS A 1 466 ? 57.022 -8.211 -21.606 1.00 33.62 466 LYS A O 1
ATOM 3786 N N . PRO A 1 467 ? 54.990 -8.072 -20.657 1.00 37.25 467 PRO A N 1
ATOM 3787 C CA . PRO A 1 467 ? 54.701 -6.789 -21.286 1.00 37.25 467 PRO A CA 1
ATOM 3788 C C . PRO A 1 467 ? 55.614 -5.708 -20.695 1.00 37.25 467 PRO A C 1
ATOM 3790 O O . PRO A 1 467 ? 55.719 -5.574 -19.473 1.00 37.25 467 PRO A O 1
ATOM 3793 N N . GLU A 1 468 ? 56.283 -4.952 -21.565 1.00 46.19 468 GLU A N 1
ATOM 3794 C CA . GLU A 1 468 ? 57.149 -3.842 -21.168 1.00 46.19 468 GLU A CA 1
ATOM 3795 C C . GLU A 1 468 ? 56.389 -2.788 -20.340 1.00 46.19 468 GLU A C 1
ATOM 3797 O O . G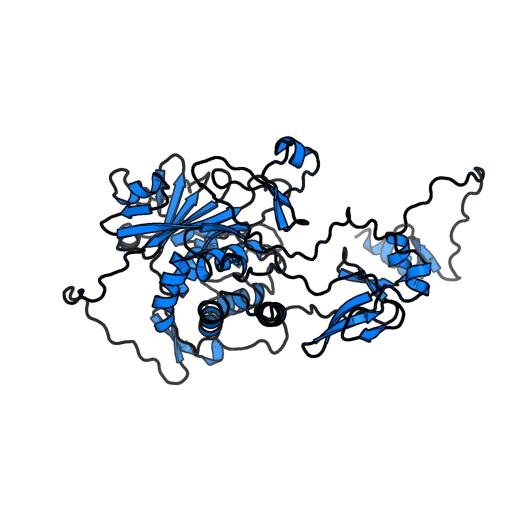LU A 1 468 ? 55.207 -2.510 -20.590 1.00 46.19 468 GLU A O 1
ATOM 3802 N N . PRO A 1 469 ? 57.051 -2.158 -19.350 1.00 52.34 469 PRO A N 1
ATOM 3803 C CA . PRO A 1 469 ? 56.440 -1.114 -18.545 1.00 52.34 469 PRO A CA 1
ATOM 3804 C C . PRO A 1 469 ? 56.069 0.094 -19.413 1.00 52.34 469 PRO A C 1
ATOM 3806 O O . PRO A 1 469 ? 56.876 0.636 -20.165 1.00 52.34 469 PRO A O 1
ATOM 3809 N N . LYS A 1 470 ? 54.820 0.542 -19.267 1.00 59.34 470 LYS A N 1
ATOM 3810 C CA . LYS A 1 470 ? 54.241 1.696 -19.963 1.00 59.34 470 LYS A CA 1
ATOM 3811 C C . LYS A 1 470 ? 55.098 2.956 -19.753 1.00 59.34 470 LYS A C 1
ATOM 3813 O O . LYS A 1 470 ? 55.004 3.588 -18.700 1.00 59.34 470 LYS A O 1
ATOM 3818 N N . LYS A 1 471 ? 55.895 3.336 -20.760 1.00 66.25 471 LYS A N 1
ATOM 3819 C CA . LYS A 1 471 ? 56.666 4.590 -20.773 1.00 66.25 471 LYS A CA 1
ATOM 3820 C C . LYS A 1 471 ? 55.714 5.786 -20.845 1.00 66.25 471 LYS A C 1
ATOM 3822 O O . LYS A 1 471 ? 54.813 5.833 -21.685 1.00 66.25 471 LYS A O 1
ATOM 3827 N N . CYS A 1 472 ? 55.880 6.732 -19.927 1.00 73.38 472 CYS A N 1
ATOM 3828 C CA . CYS A 1 472 ? 55.116 7.973 -19.920 1.00 73.38 472 CYS A CA 1
ATOM 3829 C C . CYS A 1 472 ? 55.832 9.052 -20.751 1.00 73.38 472 CYS A C 1
ATOM 3831 O O . CYS A 1 472 ? 57.059 9.046 -20.793 1.00 73.38 472 CYS A O 1
ATOM 3833 N N . PRO A 1 473 ? 55.091 9.967 -21.407 1.00 77.62 473 PRO A N 1
ATOM 3834 C CA . PRO A 1 473 ? 55.681 11.111 -22.103 1.00 77.62 473 PRO A CA 1
ATOM 3835 C C . PRO A 1 473 ? 56.506 11.991 -21.156 1.00 77.62 473 PRO A C 1
ATOM 3837 O O . PRO A 1 473 ? 56.205 12.044 -19.961 1.00 77.62 473 PRO A O 1
ATOM 3840 N N . GLU A 1 474 ? 57.478 12.716 -21.703 1.00 67.62 474 GLU A N 1
ATOM 3841 C CA . GLU A 1 474 ? 58.380 13.605 -20.963 1.00 67.62 474 GLU A CA 1
ATOM 3842 C C . GLU A 1 474 ? 57.609 14.592 -20.056 1.00 67.62 474 GLU A C 1
ATOM 3844 O O . GLU A 1 474 ? 56.581 15.162 -20.443 1.00 67.62 474 GLU A O 1
ATOM 3849 N N . GLY A 1 475 ? 58.047 14.715 -18.797 1.00 71.00 475 GLY A N 1
ATOM 3850 C CA . GLY A 1 475 ? 57.377 15.508 -17.755 1.00 71.00 475 GLY A CA 1
ATOM 3851 C C . GLY A 1 475 ? 56.149 14.852 -17.094 1.00 71.00 475 GLY A C 1
ATOM 3852 O O . GLY A 1 475 ? 55.330 15.552 -16.480 1.00 71.00 475 GLY A O 1
ATOM 3853 N N . LYS A 1 476 ? 55.956 13.530 -17.246 1.00 76.75 476 LYS A N 1
ATOM 3854 C CA . LYS A 1 476 ? 54.891 12.768 -16.569 1.00 76.75 476 LYS A CA 1
ATOM 3855 C C . LYS A 1 476 ? 55.392 11.447 -15.978 1.00 76.75 476 LYS A C 1
ATOM 3857 O O . LYS A 1 476 ? 56.037 10.659 -16.659 1.00 76.75 476 LYS A O 1
ATOM 3862 N N . VAL A 1 477 ? 54.919 11.117 -14.778 1.00 75.19 477 VAL A N 1
ATOM 3863 C CA . VAL A 1 477 ? 55.151 9.836 -14.089 1.00 75.19 477 VAL A CA 1
ATOM 3864 C C . VAL A 1 477 ? 53.909 8.943 -14.060 1.00 75.19 477 VAL A C 1
ATOM 3866 O O . VAL A 1 477 ? 52.766 9.409 -13.980 1.00 75.19 477 VAL A O 1
ATOM 3869 N N . LEU A 1 478 ? 54.117 7.624 -14.113 1.00 68.06 478 LEU A N 1
ATOM 3870 C CA . LEU A 1 478 ? 53.045 6.632 -14.026 1.00 68.06 478 LEU A CA 1
ATOM 3871 C C . LEU A 1 478 ? 52.510 6.558 -12.589 1.00 68.06 478 LEU A C 1
ATOM 3873 O O . LEU A 1 478 ? 53.228 6.209 -11.658 1.00 68.06 478 LEU A O 1
ATOM 3877 N N . ASN A 1 479 ? 51.224 6.844 -12.396 1.00 69.00 479 ASN A N 1
ATOM 3878 C CA . ASN A 1 479 ? 50.570 6.668 -11.106 1.00 69.00 479 ASN A CA 1
ATOM 3879 C C . ASN A 1 479 ? 50.216 5.179 -10.889 1.00 69.00 479 ASN A C 1
ATOM 3881 O O . ASN A 1 479 ? 49.333 4.672 -11.590 1.00 69.00 479 ASN A O 1
ATOM 3885 N N . PRO A 1 480 ? 50.803 4.490 -9.891 1.00 48.81 480 PRO A N 1
ATOM 3886 C CA . PRO A 1 480 ? 50.627 3.048 -9.701 1.00 48.81 480 PRO A CA 1
ATOM 3887 C C . PRO A 1 480 ? 49.215 2.649 -9.245 1.00 48.81 480 PRO A C 1
ATOM 3889 O O . PRO A 1 480 ? 48.785 1.534 -9.514 1.00 48.81 480 PRO A O 1
ATOM 3892 N N . LYS A 1 481 ? 48.440 3.554 -8.623 1.00 52.81 481 LYS A N 1
ATOM 3893 C CA . LYS A 1 481 ? 47.041 3.281 -8.231 1.00 52.81 481 LYS A CA 1
ATOM 3894 C C . LYS A 1 481 ? 46.065 3.331 -9.404 1.00 52.81 481 LYS A C 1
ATOM 3896 O O . LYS A 1 481 ? 44.976 2.776 -9.317 1.00 52.81 481 LYS A O 1
ATOM 3901 N N . THR A 1 482 ? 46.403 4.064 -10.465 1.00 65.88 482 THR A N 1
ATOM 3902 C CA . THR A 1 482 ? 45.466 4.333 -11.573 1.00 65.88 482 THR A CA 1
ATOM 3903 C C . THR A 1 482 ? 45.967 3.863 -12.935 1.00 65.88 482 THR A C 1
ATOM 3905 O O . THR A 1 482 ? 45.188 3.867 -13.887 1.00 65.88 482 THR A O 1
ATOM 3908 N N . GLY A 1 483 ? 47.246 3.494 -13.062 1.00 64.62 483 GLY A N 1
ATOM 3909 C CA . GLY A 1 483 ? 47.875 3.106 -14.330 1.00 64.62 483 GLY A CA 1
ATOM 3910 C C . GLY A 1 483 ? 47.955 4.238 -15.368 1.00 64.62 483 GLY A C 1
ATOM 3911 O O . GLY A 1 483 ? 48.072 3.981 -16.575 1.00 64.62 483 GLY A O 1
ATOM 3912 N N . ARG A 1 484 ? 47.837 5.502 -14.931 1.00 73.69 484 ARG A N 1
ATOM 3913 C CA . ARG A 1 484 ? 47.820 6.702 -15.789 1.00 73.69 484 ARG A CA 1
ATOM 3914 C C . ARG A 1 484 ? 49.074 7.550 -15.596 1.00 73.69 484 ARG A C 1
ATOM 3916 O O . ARG A 1 484 ? 49.508 7.739 -14.466 1.00 73.69 484 ARG A O 1
ATOM 3923 N N . CYS A 1 485 ? 49.591 8.115 -16.685 1.00 78.69 485 CYS A N 1
ATOM 3924 C CA . CYS A 1 485 ? 50.673 9.100 -16.652 1.00 78.69 485 CYS A CA 1
ATOM 3925 C C . CYS A 1 485 ? 50.137 10.460 -16.188 1.00 78.69 485 CYS A C 1
ATOM 3927 O O . CYS A 1 485 ? 49.201 10.991 -16.794 1.00 78.69 485 CYS A O 1
ATOM 3929 N N . ILE A 1 486 ? 50.713 11.024 -15.130 1.00 79.50 486 ILE A N 1
ATOM 3930 C CA . ILE A 1 486 ? 50.335 12.324 -14.564 1.00 79.50 486 ILE A CA 1
ATOM 3931 C C . ILE A 1 486 ? 51.560 13.233 -14.454 1.00 79.50 486 ILE A C 1
ATOM 3933 O O . ILE A 1 486 ? 52.662 12.733 -14.290 1.00 79.50 486 ILE A O 1
ATOM 3937 N N . LYS A 1 487 ? 51.372 14.557 -14.543 1.00 76.62 487 LYS A N 1
ATOM 3938 C CA . LYS A 1 487 ? 52.466 15.533 -14.376 1.00 76.62 487 LYS A CA 1
ATOM 3939 C C . LYS A 1 487 ? 53.106 15.409 -12.987 1.00 76.62 487 LYS A C 1
ATOM 3941 O O . LYS A 1 487 ? 52.372 15.248 -12.008 1.00 76.62 487 LYS A O 1
ATOM 3946 N N . ASP A 1 488 ? 54.423 15.554 -12.904 1.00 65.81 488 ASP A N 1
ATOM 3947 C CA . ASP A 1 488 ? 55.216 15.314 -11.685 1.00 65.81 488 ASP A CA 1
ATOM 3948 C C . ASP A 1 488 ? 54.770 16.177 -10.494 1.00 65.81 488 ASP A C 1
ATOM 3950 O O . ASP A 1 488 ? 54.603 15.681 -9.376 1.00 65.81 488 ASP A O 1
ATOM 3954 N N . GLU A 1 489 ? 54.403 17.435 -10.747 1.00 65.56 489 GLU A N 1
ATOM 3955 C CA . GLU A 1 489 ? 53.850 18.350 -9.736 1.00 65.56 489 GLU A CA 1
ATOM 3956 C C . GLU A 1 489 ? 52.555 17.830 -9.083 1.00 65.56 489 GLU A C 1
ATOM 3958 O O . GLU A 1 489 ? 52.284 18.063 -7.901 1.00 65.56 489 GLU A O 1
ATOM 3963 N N . ASN A 1 490 ? 51.738 17.087 -9.838 1.00 61.03 490 ASN A N 1
ATOM 3964 C CA . ASN A 1 490 ? 50.496 16.501 -9.333 1.00 61.03 490 ASN A CA 1
ATOM 3965 C C . ASN A 1 490 ? 50.747 15.209 -8.545 1.00 61.03 490 ASN A C 1
ATOM 3967 O O . ASN A 1 490 ? 49.944 14.862 -7.675 1.00 61.03 490 ASN A O 1
ATOM 3971 N N . PHE A 1 491 ? 51.852 14.511 -8.814 1.00 57.09 491 PHE A N 1
ATOM 3972 C CA . PHE A 1 491 ? 52.265 13.339 -8.044 1.00 57.09 491 PHE A CA 1
ATOM 3973 C C . PHE A 1 491 ? 52.747 13.744 -6.639 1.00 57.09 491 PHE A C 1
ATOM 3975 O O . PHE A 1 491 ? 52.355 13.121 -5.649 1.00 57.09 491 PHE A O 1
ATOM 3982 N N . LEU A 1 492 ? 53.491 14.851 -6.526 1.00 55.25 492 LEU A N 1
ATOM 3983 C CA . LEU A 1 492 ? 53.947 15.403 -5.242 1.00 55.25 492 LEU A CA 1
ATOM 3984 C C . LEU A 1 492 ? 52.783 15.915 -4.374 1.00 55.25 492 LEU A C 1
ATOM 3986 O O . LEU A 1 492 ? 52.699 15.578 -3.190 1.00 55.25 492 LEU A O 1
ATOM 3990 N N . LYS A 1 493 ? 51.803 16.615 -4.968 1.00 55.56 493 LYS A N 1
ATOM 3991 C CA . LYS A 1 493 ? 50.570 17.040 -4.268 1.00 55.56 493 LYS A CA 1
ATOM 3992 C C . LYS A 1 493 ? 49.724 15.859 -3.769 1.00 55.56 493 LYS A C 1
ATOM 3994 O O . LYS A 1 493 ? 49.077 15.961 -2.726 1.00 55.56 493 LYS A O 1
ATOM 3999 N N . ALA A 1 494 ? 49.730 14.733 -4.487 1.00 55.41 494 ALA A N 1
ATOM 4000 C CA . ALA A 1 494 ? 49.018 13.518 -4.088 1.00 55.41 494 ALA A CA 1
ATOM 4001 C C . ALA A 1 494 ? 49.712 12.761 -2.940 1.00 55.41 494 ALA A C 1
ATOM 4003 O O . ALA A 1 494 ? 49.021 12.162 -2.118 1.00 55.41 494 ALA A O 1
ATOM 4004 N N . LYS A 1 495 ? 51.051 12.817 -2.845 1.00 50.56 495 LYS A N 1
ATOM 4005 C CA . LYS A 1 495 ? 51.804 12.279 -1.696 1.00 50.56 495 LYS A CA 1
ATOM 4006 C C . LYS A 1 495 ? 51.618 13.126 -0.431 1.00 50.56 495 LYS A C 1
ATOM 4008 O O . LYS A 1 495 ? 51.430 12.552 0.636 1.00 50.56 495 LYS A O 1
ATOM 4013 N N . ALA A 1 496 ? 51.595 14.458 -0.544 1.00 48.09 496 ALA A N 1
ATOM 4014 C CA . ALA A 1 496 ? 51.400 15.354 0.603 1.00 48.09 496 ALA A CA 1
ATOM 4015 C C . ALA A 1 496 ? 50.011 15.202 1.259 1.00 48.09 496 ALA A C 1
ATOM 4017 O O . ALA A 1 496 ? 49.899 15.200 2.478 1.00 48.09 496 ALA A O 1
ATOM 4018 N N . LYS A 1 497 ? 48.956 14.975 0.462 1.00 50.00 497 LYS A N 1
ATOM 4019 C CA . LYS A 1 497 ? 47.585 14.716 0.953 1.00 50.00 497 LYS A CA 1
ATOM 4020 C C . LYS A 1 497 ? 47.348 13.321 1.539 1.00 50.00 497 LYS A C 1
ATOM 4022 O O . LYS A 1 497 ? 46.263 13.072 2.044 1.00 50.00 497 LYS A O 1
ATOM 4027 N N . ALA A 1 498 ? 48.299 12.401 1.405 1.00 50.25 498 ALA A N 1
ATOM 4028 C CA . ALA A 1 498 ? 48.191 11.049 1.955 1.00 50.25 498 ALA A CA 1
ATOM 4029 C C . ALA A 1 498 ? 48.920 10.893 3.304 1.00 50.25 498 ALA A C 1
ATOM 4031 O O . ALA A 1 498 ? 48.861 9.816 3.890 1.00 50.25 498 ALA A O 1
ATOM 4032 N N . LYS A 1 499 ? 49.621 11.941 3.766 1.00 42.97 499 LYS A N 1
ATOM 4033 C CA . LYS A 1 499 ? 50.343 12.001 5.050 1.00 42.97 499 LYS A CA 1
ATOM 4034 C C . LYS A 1 499 ? 49.771 13.038 6.039 1.00 42.97 499 LYS A C 1
ATOM 4036 O O . LYS A 1 499 ? 50.358 13.224 7.098 1.00 42.97 499 LYS A O 1
ATOM 4041 N N . ALA A 1 500 ? 48.652 13.677 5.702 1.00 37.72 500 ALA A N 1
ATOM 4042 C CA . ALA A 1 500 ? 47.813 14.479 6.596 1.00 37.72 500 ALA A CA 1
ATOM 4043 C C . ALA A 1 500 ? 46.429 13.831 6.643 1.00 37.72 500 ALA A C 1
ATOM 4045 O O . ALA A 1 500 ? 45.800 13.865 7.721 1.00 37.72 500 ALA A O 1
#

Sequence (500 aa):
MKDKCDNVITLKQYGPTCWFNSILMAVLYSDESRKLLLKKSKKWNNKILIFKTLKHILEKKYFRSSNIYNDYEYFDKIRPEYILEKLYKYNKKKFSFNPKIKKGGYAPALYIRKIYKLLGAKVLFLDYKDDLLYYSKYNNTKVNSSAVKKGPVIDVVVKFVSKEKVLEKFESPDVIIINFTKSILDNIPGYYKVPTDSPFYNIVSFNDKVAIKGMNYIQDSVILSNWNRTEIGGHSIAGIKCKDNKYVYNGWTRGTIDIHLQNVNFTKEDYDKEKLWVSEVINKRVVYVNVNNNIVVDKLPVGGILVSDNIHIPCELMKYDWNVMKNSEFCINKKECLLDTHSNKSIKEIINKDKNELCFSFNKGPRLLIYVNNNSKNSKNSAGVSGKDKGAKECPEGKVLNPLTNRCINIKSINKLPKKPLSKMDKKCPEGKVLNPKTGRCIKTENFLKANAKPQPNINIPTGVKPEPKKCPEGKVLNPKTGRCIKDENFLKAKAKAKA

Radius of gyration: 27.76 Å; Cα contacts (8 Å, |Δi|>4): 772; chains: 1; bounding box: 90×63×70 Å

Organism: NCBI:txid1070528

Solvent-accessible surface area (backbone atoms only — not comparable to full-atom values): 29648 Å² total; per-residue (Å²): 128,82,62,75,58,63,37,36,59,52,63,62,56,61,86,58,33,34,32,55,52,20,40,49,44,34,49,51,61,7,46,52,40,25,56,54,44,62,63,41,50,76,76,53,59,63,87,41,59,62,48,35,52,53,47,44,42,54,76,69,52,48,56,53,57,98,52,57,62,68,56,46,57,52,44,72,69,59,31,71,56,50,53,37,42,42,44,20,59,66,38,46,82,80,34,68,58,44,59,92,78,52,86,67,63,65,66,44,70,78,43,49,66,58,50,44,38,62,57,72,42,46,67,28,48,30,31,38,46,94,94,40,46,27,59,27,64,64,75,42,53,39,72,53,76,89,68,72,67,95,60,95,70,80,53,69,47,73,54,89,75,57,64,68,68,53,53,59,37,72,59,79,44,45,29,41,35,39,34,48,42,96,70,77,70,92,85,59,62,75,81,36,51,54,60,80,88,38,56,71,47,56,57,76,72,66,51,65,62,39,69,39,91,92,39,42,28,30,58,29,28,32,36,36,28,34,56,68,29,92,85,65,53,82,54,27,26,18,36,28,22,47,92,88,42,38,24,37,40,72,42,46,38,51,64,32,74,43,73,86,67,50,74,71,80,68,49,74,62,39,49,77,66,57,26,35,27,29,44,45,78,56,96,92,38,63,28,29,31,29,72,74,77,60,52,74,34,77,59,79,55,93,84,51,42,79,77,45,69,76,68,62,50,37,34,56,51,35,80,41,86,77,46,59,85,45,85,53,66,33,35,61,37,63,52,77,51,41,73,45,70,56,84,96,53,56,72,66,55,52,39,72,74,38,74,76,63,60,31,36,34,60,53,46,55,50,35,37,41,33,29,25,55,63,71,79,79,74,90,82,74,74,82,88,71,96,64,85,79,73,69,83,77,80,46,62,90,69,34,40,67,36,82,79,74,77,42,68,41,53,46,72,75,54,58,64,70,71,98,60,83,88,71,86,86,73,77,79,49,59,91,74,31,41,69,35,85,91,74,76,42,66,38,48,47,72,59,56,50,63,74,68,53,77,84,77,83,78,81,92,73,84,93,82,79,82,81,77,80,83,80,50,64,91,74,31,44,69,37,86,92,73,78,41,65,39,47,55,74,59,54,54,57,55,54,57,67,74,76,111

Secondary structure (DSSP, 8-state):
---GGGGBPPPPP-TT-HHHHHHHHHHHTSHHHHHHHHHHGGGS-TTSHHHHHHHHHHHHSSBPPS-HHHHHHHHHHS-HHHHHHHHHHH-TTT----TTT--S---GGGTHHHHHHHTT--EEEEEEETTEEEE-GGGSEEE-STT-SSSS---EEE----HHHHHHHHSS-SEEEEEE-S---TT--GGGBPPTTSGGGGGGG--SEEEETTEEEEEEEEEEE-TTHHHH---EEEEEEETTEEEEE---BS----TTT------HHHHHTT-EEEEEEETTEEEEEETTT--EESSPPTT-EEEEES--PBPPPEE----SSS--EEEEETTTTEEE--SSS-HHHHHHH-TT--EEESSSSSEEEEEEE---S-SSS---------------TTEEEETTTTEEEEHHHH----SS-SS----PPPTTEEEETTTTEEEEHHHHHHTTSPPPP-----S--PPPP-PPPTTEEEETTTTEEEEHHHHHHHHHTT--

Mean predicted aligned error: 15.95 Å

pLDDT: mean 74.18, std 20.74, range [27.83, 98.75]

Nearest PDB structures (foldseek):
  5l8h-assembly1_A  TM=5.195E-01  e=6.215E-06  Homo sapiens
  3ihp-assembly2_B  TM=7.122E-01  e=2.551E-01  Homo sapiens
  5v69-assembly1_A  TM=5.950E-01  e=1.457E+00  Human betacoronavirus 2c EMC/2012